Protein AF-A0A3M2BIL7-F1 (afdb_monomer)

Radius of gyration: 35.93 Å; Cα contacts (8 Å, |Δi|>4): 1028; chains: 1; bounding box: 65×106×93 Å

Sequence (666 aa):
MKQNSEQPNLATMPNRYRPLKASYRYPFSSLAHRLCTGIVMLALLSVSTSVISATKNPQLEKAKKLVRTRHYDEAAQLYRKLAEGGNAEAQYRLANMLRSGIGIQKDIQSAVVWFRKSAEQGYKEAEYTLATLYDSGTGVAQDQNQARIWYERAAKHGHRKAISALKRLAEKDDHLQKQPKNILAEQFRHAARQGNLKKLQKLLKTDPRIIDMTDENGRTALIEATIENHPDIVRWLLSRHADIDHANRFGDTALHIAATNGFVKIVDLLARNHANLNVQDKNGNTALILATLADHPNIVRLLLSRHADFNLMNHGKETPIQIATDKKRKEIVRLLQQFGATLPRKKATKTLNLKNLPVEDPLYTGWPPLAIAAWRGQHDFVDKLIVNQPEQINQQDKEGFTPLMRAVMKNRLKSVKALLTAGAEVNLVNRQGRSALHYAVELPSTAITRLLLKKGAKSSFSDRNGNTPIHLTVQENRPKQLSLLLKAGAAGVIDKANKSGKTPLVLAVEKNLPGMVEMLLDAGADPEQTTRNRRSLVQLAAEHGGTEILALLKKHGVSLTAPVVTGNTPLMLATANGHVETMAYLIQNGVDVNERNAQDNSALIIAAMTNQTEAALLLLRHNAKPGLRNNKRERAIDFAKQHHNQTLIRLLKIQKKKGDFLDFFK

Structure (mmCIF, N/CA/C/O backbone):
data_AF-A0A3M2BIL7-F1
#
_entry.id   AF-A0A3M2BIL7-F1
#
loop_
_atom_site.group_PDB
_atom_site.id
_atom_site.type_symbol
_atom_site.label_atom_id
_atom_site.label_alt_id
_atom_site.label_comp_id
_atom_site.label_asym_id
_atom_site.label_entity_id
_atom_site.label_seq_id
_atom_site.pdbx_PDB_ins_code
_atom_site.Cartn_x
_atom_site.Cartn_y
_atom_site.Cartn_z
_atom_site.occupancy
_atom_site.B_iso_or_equiv
_atom_site.auth_seq_id
_atom_site.auth_comp_id
_atom_site.auth_asym_id
_atom_site.auth_atom_id
_atom_site.pdbx_PDB_model_num
ATOM 1 N N . MET A 1 1 ? 9.175 57.037 -55.520 1.00 35.34 1 MET A N 1
ATOM 2 C CA . MET A 1 1 ? 9.288 58.104 -54.499 1.00 35.34 1 MET A CA 1
ATOM 3 C C . MET A 1 1 ? 9.783 57.430 -53.215 1.00 35.34 1 MET A C 1
ATOM 5 O O . MET A 1 1 ? 8.996 56.724 -52.613 1.00 35.34 1 MET A O 1
ATOM 9 N N . LYS A 1 2 ? 11.100 57.157 -53.118 1.00 33.12 2 LYS A N 1
ATOM 10 C CA . LYS A 1 2 ? 12.138 57.820 -52.273 1.00 33.12 2 LYS A CA 1
ATOM 11 C C . LYS A 1 2 ? 11.771 57.808 -50.769 1.00 33.12 2 LYS A C 1
ATOM 13 O O . LYS A 1 2 ? 10.708 58.306 -50.450 1.00 33.12 2 LYS A O 1
ATOM 18 N N . GLN A 1 3 ? 12.571 57.321 -49.813 1.00 29.94 3 GLN A N 1
ATOM 19 C CA . GLN A 1 3 ? 13.990 56.934 -49.794 1.00 29.94 3 GLN A CA 1
ATOM 20 C C . GLN A 1 3 ? 14.306 56.118 -48.513 1.00 29.94 3 GLN A C 1
ATOM 22 O O . GLN A 1 3 ? 13.660 56.307 -47.488 1.00 29.94 3 GLN A O 1
ATOM 27 N N . ASN A 1 4 ? 15.316 55.249 -48.616 1.00 34.34 4 ASN A N 1
ATOM 28 C CA . ASN A 1 4 ? 16.046 54.552 -47.546 1.00 34.34 4 ASN A CA 1
ATOM 29 C C . ASN A 1 4 ? 16.955 55.490 -46.731 1.00 34.34 4 ASN A C 1
ATOM 31 O O . ASN A 1 4 ? 17.504 56.410 -47.331 1.00 34.34 4 ASN A O 1
ATOM 35 N N . SER A 1 5 ? 17.221 55.105 -45.471 1.00 31.84 5 SER A N 1
ATOM 36 C CA . SER A 1 5 ? 18.501 55.092 -44.706 1.00 31.84 5 SER A CA 1
ATOM 37 C C . SER A 1 5 ? 18.148 55.225 -43.205 1.00 31.84 5 SER A C 1
ATOM 39 O O . SER A 1 5 ? 17.175 55.885 -42.877 1.00 31.84 5 SER A O 1
ATOM 41 N N . GLU A 1 6 ? 18.754 54.593 -42.199 1.00 26.92 6 GLU A N 1
ATOM 42 C CA . GLU A 1 6 ? 20.099 54.060 -41.992 1.00 26.92 6 GLU A CA 1
ATOM 43 C C . GLU A 1 6 ? 20.091 53.253 -40.663 1.00 26.92 6 GLU A C 1
ATOM 45 O O . GLU A 1 6 ? 19.400 53.609 -39.710 1.00 26.92 6 GLU A O 1
ATOM 50 N N . GLN A 1 7 ? 20.870 52.172 -40.581 1.00 29.75 7 GLN A N 1
ATOM 51 C CA . GLN A 1 7 ? 21.514 51.712 -39.331 1.00 29.75 7 GLN A CA 1
ATOM 52 C C . GLN A 1 7 ? 22.762 52.603 -39.086 1.00 29.75 7 GLN A C 1
ATOM 54 O O . GLN A 1 7 ? 23.235 53.125 -40.098 1.00 29.75 7 GLN A O 1
ATOM 59 N N . PRO A 1 8 ? 23.383 52.741 -37.874 1.00 40.47 8 PRO A N 1
ATOM 60 C CA . PRO A 1 8 ? 23.857 51.604 -37.056 1.00 40.47 8 PRO A CA 1
ATOM 61 C C . PRO A 1 8 ? 24.114 51.794 -35.519 1.00 40.47 8 PRO A C 1
ATOM 63 O O . PRO A 1 8 ? 24.179 52.885 -34.977 1.00 40.47 8 PRO A O 1
ATOM 66 N N . ASN A 1 9 ? 24.279 50.641 -34.850 1.00 27.80 9 ASN A N 1
ATOM 67 C CA . ASN A 1 9 ? 25.151 50.230 -33.721 1.00 27.80 9 ASN A CA 1
ATOM 68 C C . ASN A 1 9 ? 25.635 51.126 -32.538 1.00 27.80 9 ASN A C 1
ATOM 70 O O . ASN A 1 9 ? 26.245 52.167 -32.722 1.00 27.80 9 ASN A O 1
ATOM 74 N N . LEU A 1 10 ? 25.605 50.459 -31.359 1.00 26.27 10 LEU A N 1
ATOM 75 C CA . LEU A 1 10 ? 26.596 50.371 -30.250 1.00 26.27 10 LEU A CA 1
ATOM 76 C C . LEU A 1 10 ? 26.976 51.624 -29.427 1.00 26.27 10 LEU A C 1
ATOM 78 O O . LEU A 1 10 ? 27.604 52.534 -29.943 1.00 26.27 10 LEU A O 1
ATOM 82 N N . ALA A 1 11 ? 26.808 51.552 -28.091 1.00 25.73 11 ALA A N 1
ATOM 83 C CA . ALA A 1 11 ? 27.917 51.341 -27.131 1.00 25.73 11 ALA A CA 1
ATOM 84 C C . ALA A 1 11 ? 27.574 51.678 -25.649 1.00 25.73 11 ALA A C 1
ATOM 86 O O . ALA A 1 11 ? 27.037 52.731 -25.334 1.00 25.73 11 ALA A O 1
ATOM 87 N N . THR A 1 12 ? 28.004 50.769 -24.758 1.00 26.44 12 THR A N 1
ATOM 88 C CA . THR A 1 12 ? 28.633 50.970 -23.422 1.00 26.44 12 THR A CA 1
ATOM 89 C C . THR A 1 12 ? 27.906 51.618 -22.213 1.00 26.44 12 THR A C 1
ATOM 91 O O . THR A 1 12 ? 27.405 52.730 -22.257 1.00 26.44 12 THR A O 1
ATOM 94 N N . MET A 1 13 ? 27.987 50.880 -21.085 1.00 27.88 13 MET A N 1
ATOM 95 C CA . MET A 1 13 ? 27.773 51.185 -19.640 1.00 27.88 13 MET A CA 1
ATOM 96 C C . MET A 1 13 ? 28.441 52.501 -19.128 1.00 27.88 13 MET A C 1
ATOM 98 O O . MET A 1 13 ? 29.248 53.011 -19.900 1.00 27.88 13 MET A O 1
ATOM 102 N N . PRO A 1 14 ? 28.285 53.018 -17.858 1.00 40.47 14 PRO A N 1
ATOM 103 C CA . PRO A 1 14 ? 27.940 52.330 -16.582 1.00 40.47 14 PRO A CA 1
ATOM 104 C C . PRO A 1 14 ? 27.144 53.078 -15.453 1.00 40.47 14 PRO A C 1
ATOM 106 O O . PRO A 1 14 ? 27.149 54.290 -15.321 1.00 40.47 14 PRO A O 1
ATOM 109 N N . ASN A 1 15 ? 26.532 52.271 -14.565 1.00 28.11 15 ASN A N 1
ATOM 110 C CA . ASN A 1 15 ? 26.556 52.268 -13.076 1.00 28.11 15 ASN A CA 1
ATOM 111 C C . ASN A 1 15 ? 26.501 53.589 -12.243 1.00 28.11 15 ASN A C 1
ATOM 113 O O . ASN A 1 15 ? 27.484 54.319 -12.234 1.00 28.11 15 ASN A O 1
ATOM 117 N N . ARG A 1 16 ? 25.474 53.757 -11.369 1.00 26.73 16 ARG A N 1
ATOM 118 C CA . ARG A 1 16 ? 25.551 53.897 -9.873 1.00 26.73 16 ARG A CA 1
ATOM 119 C C . ARG A 1 16 ? 24.424 54.733 -9.197 1.00 26.73 16 ARG A C 1
ATOM 121 O O . ARG A 1 16 ? 24.184 55.871 -9.555 1.00 26.73 16 ARG A O 1
ATOM 128 N N . TYR A 1 17 ? 23.904 54.162 -8.094 1.00 22.34 17 TYR A N 1
ATOM 129 C CA . TYR A 1 17 ? 23.420 54.766 -6.823 1.00 22.34 17 TYR A CA 1
ATOM 130 C C . TYR A 1 17 ? 22.046 55.499 -6.683 1.00 22.34 17 TYR A C 1
ATOM 132 O O . TYR A 1 17 ? 21.708 56.439 -7.383 1.00 22.34 17 TYR A O 1
ATOM 140 N N . ARG A 1 18 ? 21.307 55.032 -5.650 1.00 27.56 18 ARG A N 1
ATOM 141 C CA . ARG A 1 18 ? 20.158 55.572 -4.847 1.00 27.56 18 ARG A CA 1
ATOM 142 C C . ARG A 1 18 ? 20.437 56.976 -4.220 1.00 27.56 18 ARG A C 1
ATOM 144 O O . ARG A 1 18 ? 21.607 57.338 -4.309 1.00 27.56 18 ARG A O 1
ATOM 151 N N . PRO A 1 19 ? 19.550 57.672 -3.420 1.00 39.12 19 PRO A N 1
ATOM 152 C CA . PRO A 1 19 ? 18.262 57.271 -2.758 1.00 39.12 19 PRO A CA 1
ATOM 153 C C . PRO A 1 19 ? 17.119 58.351 -2.509 1.00 39.12 19 PRO A C 1
ATOM 155 O O . PRO A 1 19 ? 17.341 59.544 -2.618 1.00 39.12 19 PRO A O 1
ATOM 158 N N . LEU A 1 20 ? 15.958 57.879 -1.977 1.00 25.17 20 LEU A N 1
ATOM 159 C CA . LEU A 1 20 ? 15.052 58.389 -0.879 1.00 25.17 20 LEU A CA 1
ATOM 160 C C . LEU A 1 20 ? 14.031 59.581 -0.978 1.00 25.17 20 LEU A C 1
ATOM 162 O O . LEU A 1 20 ? 14.418 60.723 -1.165 1.00 25.17 20 LEU A O 1
ATOM 166 N N . LYS A 1 21 ? 12.797 59.264 -0.479 1.00 26.14 21 LYS A N 1
ATOM 167 C CA . LYS A 1 21 ? 11.782 60.033 0.339 1.00 26.14 21 LYS A CA 1
ATOM 168 C C . LYS A 1 21 ? 10.903 61.092 -0.380 1.00 26.14 21 LYS A C 1
ATOM 170 O O . LYS A 1 21 ? 11.392 61.728 -1.289 1.00 26.14 21 LYS A O 1
ATOM 175 N N . ALA A 1 22 ? 9.616 61.365 -0.073 1.00 26.27 22 ALA A N 1
ATOM 176 C CA . ALA A 1 22 ? 8.701 61.245 1.096 1.00 26.27 22 ALA A CA 1
ATOM 177 C C . ALA A 1 22 ? 7.212 61.426 0.600 1.00 26.27 22 ALA A C 1
ATOM 179 O O . ALA A 1 22 ? 7.036 62.025 -0.451 1.00 26.27 22 ALA A O 1
ATOM 180 N N . SER A 1 23 ? 6.130 60.777 1.092 1.00 26.69 23 SER A N 1
ATOM 181 C CA . SER A 1 23 ? 5.283 60.908 2.324 1.00 26.69 23 SER A CA 1
ATOM 182 C C . SER A 1 23 ? 3.901 61.575 2.096 1.00 26.69 23 SER A C 1
ATOM 184 O O . SER A 1 23 ? 3.903 62.617 1.469 1.00 26.69 23 SER A O 1
ATOM 186 N N . TYR A 1 24 ? 2.801 61.032 2.672 1.00 24.27 24 TYR A N 1
ATOM 187 C CA . TYR A 1 24 ? 1.578 61.661 3.289 1.00 24.27 24 TYR A CA 1
ATOM 188 C C . TYR A 1 24 ? 0.583 60.505 3.666 1.00 24.27 24 TYR A C 1
ATOM 190 O O . TYR A 1 24 ? 0.252 59.730 2.778 1.00 24.27 24 TYR A O 1
ATOM 198 N N . ARG A 1 25 ? 0.339 60.060 4.930 1.00 26.81 25 ARG A N 1
ATOM 199 C CA . ARG A 1 25 ? -0.544 60.485 6.081 1.00 26.81 25 ARG A CA 1
ATOM 200 C C . ARG A 1 25 ? -2.036 60.715 5.723 1.00 26.81 25 ARG A C 1
ATOM 202 O O . ARG A 1 25 ? -2.266 61.429 4.764 1.00 26.81 25 ARG A O 1
ATOM 209 N N . TYR A 1 26 ? -3.088 60.167 6.378 1.00 26.92 26 TYR A N 1
ATOM 210 C CA . TYR A 1 26 ? -3.540 60.035 7.809 1.00 26.92 26 TYR A CA 1
ATOM 211 C C . TYR A 1 26 ? -4.698 58.968 7.946 1.00 26.92 26 TYR A C 1
ATOM 213 O O . TYR A 1 26 ? -5.075 58.455 6.895 1.00 26.92 26 TYR A O 1
ATOM 221 N N . PRO A 1 27 ? -5.419 58.710 9.089 1.00 39.44 27 PRO A N 1
ATOM 222 C CA . PRO A 1 27 ? -5.141 58.704 10.553 1.00 39.44 27 PRO A CA 1
ATOM 223 C C . PRO A 1 27 ? -5.668 57.453 11.366 1.00 39.44 27 PRO A C 1
ATOM 225 O O . PRO A 1 27 ? -6.296 56.545 10.840 1.00 39.44 27 PRO A O 1
ATOM 228 N N . PHE A 1 28 ? -5.361 57.475 12.679 1.00 29.12 28 PHE A N 1
ATOM 229 C CA . PHE A 1 28 ? -5.573 56.608 13.879 1.00 29.12 28 PHE A CA 1
ATOM 230 C C . PHE A 1 28 ? -6.976 55.996 14.149 1.00 29.12 28 PHE A C 1
ATOM 232 O O . PHE A 1 28 ? -7.959 56.541 13.678 1.00 29.12 28 PHE A O 1
ATOM 239 N N . SER A 1 29 ? -7.174 54.893 14.905 1.00 30.08 29 SER A N 1
ATOM 240 C CA . SER A 1 29 ? -6.869 54.636 16.344 1.00 30.08 29 SER A CA 1
ATOM 241 C C . SER A 1 29 ? -6.843 53.117 16.670 1.00 30.08 29 SER A C 1
ATOM 243 O O . SER A 1 29 ? -7.694 52.386 16.183 1.00 30.08 29 SER A O 1
ATOM 245 N N . SER A 1 30 ? -5.836 52.513 17.315 1.00 40.16 30 SER A N 1
ATOM 246 C CA . SER A 1 30 ? -5.363 52.555 18.719 1.00 40.16 30 SER A CA 1
ATOM 247 C C . SER A 1 30 ? -5.765 51.287 19.522 1.00 40.16 30 SER A C 1
ATOM 249 O O . SER A 1 30 ? -6.836 50.716 19.371 1.00 40.16 30 SER A O 1
ATOM 251 N N . LEU A 1 31 ? -4.819 50.807 20.336 1.00 31.95 31 LEU A N 1
ATOM 252 C CA . LEU A 1 31 ? -4.873 49.700 21.308 1.00 31.95 31 LEU A CA 1
ATOM 253 C C . LEU A 1 31 ? -4.855 48.225 20.836 1.00 31.95 31 LEU A C 1
ATOM 255 O O . LEU A 1 31 ? -3.958 47.500 21.270 1.00 31.95 31 LEU A O 1
ATOM 259 N N . ALA A 1 32 ? -5.722 47.750 19.936 1.00 32.97 32 ALA A N 1
ATOM 260 C CA . ALA A 1 32 ? -5.786 46.302 19.621 1.00 32.97 32 ALA A CA 1
ATOM 261 C C . ALA A 1 32 ? -4.538 45.761 18.878 1.00 32.97 32 ALA A C 1
ATOM 263 O O . ALA A 1 32 ? -4.087 44.635 19.097 1.00 32.97 32 ALA A O 1
ATOM 264 N N . HIS A 1 33 ? -3.906 46.595 18.049 1.00 38.03 33 HIS A N 1
ATOM 265 C CA . HIS A 1 33 ? -2.738 46.202 17.252 1.00 38.03 33 HIS A CA 1
ATOM 266 C C . HIS A 1 33 ? -1.423 46.138 18.053 1.00 38.03 33 HIS A C 1
ATOM 268 O O . HIS A 1 33 ? -0.458 45.523 17.600 1.00 38.03 33 HIS A O 1
ATOM 274 N N . ARG A 1 34 ? -1.367 46.732 19.256 1.00 32.94 34 ARG A N 1
ATOM 275 C CA . ARG A 1 34 ? -0.162 46.698 20.110 1.00 32.94 34 ARG A CA 1
ATOM 276 C C . ARG A 1 34 ? -0.123 45.489 21.051 1.00 32.94 34 ARG A C 1
ATOM 278 O O . ARG A 1 34 ? 0.966 45.048 21.395 1.00 32.94 34 ARG A O 1
ATOM 285 N N . LEU A 1 35 ? -1.271 44.890 21.382 1.00 34.03 35 LEU A N 1
ATOM 286 C CA . LEU A 1 35 ? -1.327 43.618 22.119 1.00 34.03 35 LEU A CA 1
ATOM 287 C C . LEU A 1 35 ? -1.127 42.403 21.194 1.00 34.03 35 LEU A C 1
ATOM 289 O O . LEU A 1 35 ? -0.420 41.464 21.561 1.00 34.03 35 LEU A O 1
ATOM 293 N N . CYS A 1 36 ? -1.637 42.445 19.956 1.00 33.69 36 CYS A N 1
ATOM 294 C CA . CYS A 1 36 ? -1.434 41.353 18.996 1.00 33.69 36 CYS A CA 1
ATOM 295 C C . CYS A 1 36 ? -0.005 41.280 18.438 1.00 33.69 36 CYS A C 1
ATOM 297 O O . CYS A 1 36 ? 0.503 40.181 18.232 1.00 33.69 36 CYS A O 1
ATOM 299 N N . THR A 1 37 ? 0.690 42.404 18.238 1.00 36.09 37 THR A N 1
ATOM 300 C CA . THR A 1 37 ? 2.074 42.371 17.723 1.00 36.09 37 THR A CA 1
ATOM 301 C C . THR A 1 37 ? 3.096 41.938 18.779 1.00 36.09 37 THR A C 1
ATOM 303 O O . THR A 1 37 ? 4.085 41.305 18.421 1.00 36.09 37 THR A O 1
ATOM 306 N N . GLY A 1 38 ? 2.825 42.155 20.073 1.00 34.22 38 GLY A N 1
ATOM 307 C CA . GLY A 1 38 ? 3.659 41.647 21.172 1.00 34.22 38 GLY A CA 1
ATOM 308 C C . GLY A 1 38 ? 3.574 40.127 21.362 1.00 34.22 38 GLY A C 1
ATOM 309 O O . GLY A 1 38 ? 4.598 39.468 21.533 1.00 34.22 38 GLY A O 1
ATOM 310 N N . ILE A 1 39 ? 2.374 39.542 21.258 1.00 39.31 39 ILE A N 1
ATOM 311 C CA . ILE A 1 39 ? 2.176 38.088 21.417 1.00 39.31 39 ILE A CA 1
ATOM 312 C C . ILE A 1 39 ? 2.587 37.326 20.144 1.00 39.31 39 ILE A C 1
ATOM 314 O O . ILE A 1 39 ? 3.176 36.249 20.232 1.00 39.31 39 ILE A O 1
ATOM 318 N N . VAL A 1 40 ? 2.375 37.901 18.954 1.00 36.38 40 VAL A N 1
ATOM 319 C CA . VAL A 1 40 ? 2.775 37.276 17.680 1.00 36.38 40 VAL A CA 1
ATOM 320 C C . VAL A 1 40 ? 4.291 37.367 17.440 1.00 36.38 40 VAL A C 1
ATOM 322 O O . VAL A 1 40 ? 4.857 36.430 16.883 1.00 36.38 40 VAL A O 1
ATOM 325 N N . MET A 1 41 ? 4.994 38.392 17.940 1.00 31.72 41 MET A N 1
ATOM 326 C CA . MET A 1 41 ? 6.471 38.419 17.912 1.00 31.72 41 MET A CA 1
ATOM 327 C C . MET A 1 41 ? 7.114 37.438 18.904 1.00 31.72 41 MET A C 1
ATOM 329 O O . MET A 1 41 ? 8.194 36.923 18.621 1.00 31.72 41 MET A O 1
ATOM 333 N N . LEU A 1 42 ? 6.446 37.103 20.015 1.00 33.97 42 LEU A N 1
ATOM 334 C CA . LEU A 1 42 ? 6.886 36.029 20.919 1.00 33.97 42 LEU A CA 1
ATOM 335 C C . LEU A 1 42 ? 6.548 34.624 20.381 1.00 33.97 42 LEU A C 1
ATOM 337 O O . LEU A 1 42 ? 7.303 33.684 20.622 1.00 33.97 42 LEU A O 1
ATOM 341 N N . ALA A 1 43 ? 5.480 34.475 19.588 1.00 34.62 43 ALA A N 1
ATOM 342 C CA . ALA A 1 43 ? 5.130 33.212 18.925 1.00 34.62 43 ALA A CA 1
ATOM 343 C C . ALA A 1 43 ? 5.924 32.951 17.624 1.00 34.62 43 ALA A C 1
ATOM 345 O O . ALA A 1 43 ? 6.185 31.802 17.271 1.00 34.62 43 ALA A O 1
ATOM 346 N N . LEU A 1 44 ? 6.379 33.993 16.921 1.00 32.12 44 LEU A N 1
ATOM 347 C CA . LEU A 1 44 ? 7.229 33.850 15.727 1.00 32.12 44 LEU A CA 1
ATOM 348 C C . LEU A 1 44 ? 8.715 33.617 16.052 1.00 32.12 44 LEU A C 1
ATOM 350 O O . LEU A 1 44 ? 9.474 33.204 15.171 1.00 32.12 44 LEU A O 1
ATOM 354 N N . LEU A 1 45 ? 9.106 33.763 17.322 1.00 31.19 45 LEU A N 1
ATOM 355 C CA . LEU A 1 45 ? 10.384 33.284 17.857 1.00 31.19 45 LEU A CA 1
ATOM 356 C C . LEU A 1 45 ? 10.342 31.814 18.328 1.00 31.19 45 LEU A C 1
ATOM 358 O O . LEU A 1 45 ? 11.394 31.265 18.647 1.00 31.19 45 LEU A O 1
ATOM 362 N N . SER A 1 46 ? 9.178 31.143 18.326 1.00 41.16 46 SER A N 1
ATOM 363 C CA . SER A 1 46 ? 9.051 29.736 18.759 1.00 41.16 46 SER A CA 1
ATOM 364 C C . SER A 1 46 ? 8.720 28.725 17.650 1.00 41.16 46 SER A C 1
ATOM 366 O O . SER A 1 46 ? 8.707 27.526 17.924 1.00 41.16 46 SER A O 1
ATOM 368 N N . VAL A 1 47 ? 8.525 29.151 16.391 1.00 36.97 47 VAL A N 1
ATOM 369 C CA . VAL A 1 47 ? 8.191 28.236 15.266 1.00 36.97 47 VAL A CA 1
ATOM 370 C C . VAL A 1 47 ? 9.102 28.399 14.031 1.00 36.97 47 VAL A C 1
ATOM 372 O O . VAL A 1 47 ? 8.874 27.804 12.983 1.00 36.97 47 VAL A O 1
ATOM 375 N N . SER A 1 48 ? 10.214 29.129 14.138 1.00 35.88 48 SER A N 1
ATOM 376 C CA . SER A 1 48 ? 11.182 29.322 13.042 1.00 35.88 48 SER A CA 1
ATOM 377 C C . SER A 1 48 ? 12.554 28.676 13.308 1.00 35.88 48 SER A C 1
ATOM 379 O O . SER A 1 48 ? 13.597 29.278 13.076 1.00 35.88 48 SER A O 1
ATOM 381 N N . THR A 1 49 ? 12.588 27.412 13.752 1.00 32.19 49 THR A N 1
ATOM 382 C CA . THR A 1 49 ? 13.844 26.635 13.901 1.00 32.19 49 THR A CA 1
ATOM 383 C C . THR A 1 49 ? 13.765 25.216 13.334 1.00 32.19 49 THR A C 1
ATOM 385 O O . THR A 1 49 ? 14.276 24.263 13.920 1.00 32.19 49 THR A O 1
ATOM 388 N N . SER A 1 50 ? 13.144 25.024 12.167 1.00 38.84 50 SER A N 1
ATOM 389 C CA . SER A 1 50 ? 13.156 23.695 11.525 1.00 38.84 50 SER A CA 1
ATOM 390 C C . SER A 1 50 ? 13.411 23.671 10.023 1.00 38.84 50 SER A C 1
ATOM 392 O O . SER A 1 50 ? 13.210 22.624 9.424 1.00 38.84 50 SER A O 1
ATOM 394 N N . VAL A 1 51 ? 13.920 24.753 9.421 1.00 35.25 51 VAL A N 1
ATOM 395 C CA . VAL A 1 51 ? 14.647 24.683 8.137 1.00 35.25 51 VAL A CA 1
ATOM 396 C C . VAL A 1 51 ? 15.691 25.809 8.072 1.00 35.25 51 VAL A C 1
ATOM 398 O O . VAL A 1 51 ? 15.527 26.789 7.357 1.00 35.25 51 VAL A O 1
ATOM 401 N N . ILE A 1 52 ? 16.774 25.683 8.843 1.00 33.94 52 ILE A N 1
ATOM 402 C CA . ILE A 1 52 ? 18.046 26.365 8.560 1.00 33.94 52 ILE A CA 1
ATOM 403 C C . ILE A 1 52 ? 19.146 25.320 8.734 1.00 33.94 52 ILE A C 1
ATOM 405 O O . ILE A 1 52 ? 19.227 24.633 9.751 1.00 33.94 52 ILE A O 1
ATOM 409 N N . SER A 1 53 ? 19.978 25.176 7.712 1.00 31.86 53 SER A N 1
ATOM 410 C CA . SER A 1 53 ? 21.238 24.445 7.753 1.00 31.86 53 SER A CA 1
ATOM 411 C C . SER A 1 53 ? 22.077 24.823 8.981 1.00 31.86 53 SER A C 1
ATOM 413 O O . SER A 1 53 ? 22.352 25.999 9.192 1.00 31.86 53 SER A O 1
ATOM 415 N N . ALA A 1 54 ? 22.545 23.826 9.737 1.00 36.81 54 ALA A N 1
ATOM 416 C CA . ALA A 1 54 ? 23.730 23.910 10.594 1.00 36.81 54 ALA A CA 1
ATOM 417 C C . ALA A 1 54 ? 23.886 25.189 11.448 1.00 36.81 54 ALA A C 1
ATOM 419 O O . ALA A 1 54 ? 24.951 25.805 11.463 1.00 36.81 54 ALA A O 1
ATOM 420 N N . THR A 1 55 ? 22.881 25.557 12.242 1.00 37.50 55 THR A N 1
ATOM 421 C CA . THR A 1 55 ? 23.144 26.384 13.424 1.00 37.50 55 THR A CA 1
ATOM 422 C C . THR A 1 55 ? 23.575 25.452 14.553 1.00 37.50 55 THR A C 1
ATOM 424 O O . THR A 1 55 ? 22.785 24.702 15.124 1.00 37.50 55 THR A O 1
ATOM 427 N N . LYS A 1 56 ? 24.881 25.432 14.845 1.00 54.59 56 LYS A N 1
ATOM 428 C CA . LYS A 1 56 ? 25.428 24.811 16.059 1.00 54.59 56 LYS A CA 1
ATOM 429 C C . LYS A 1 56 ? 24.586 25.277 17.247 1.00 54.59 56 LYS A C 1
ATOM 431 O O . LYS A 1 56 ? 24.604 26.465 17.549 1.00 54.59 56 LYS A O 1
ATOM 436 N N . ASN A 1 57 ? 23.855 24.376 17.909 1.00 74.56 57 ASN A N 1
ATOM 437 C CA . ASN A 1 57 ? 23.168 24.716 19.154 1.00 74.56 57 ASN A CA 1
ATOM 438 C C . ASN A 1 57 ? 24.252 25.164 20.158 1.00 74.56 57 ASN A C 1
ATOM 440 O O . ASN A 1 57 ? 25.069 24.327 20.555 1.00 74.56 57 ASN A O 1
ATOM 444 N N . PRO A 1 58 ? 24.308 26.451 20.557 1.00 82.44 58 PRO A N 1
ATOM 445 C CA . PRO A 1 58 ? 25.421 26.974 21.350 1.00 82.44 58 PRO A CA 1
ATOM 446 C C . PRO A 1 58 ? 25.560 26.260 22.697 1.00 82.44 58 PRO A C 1
ATOM 448 O O . PRO A 1 58 ? 26.670 26.067 23.187 1.00 82.44 58 PRO A O 1
ATOM 451 N N . GLN A 1 59 ? 24.441 25.800 23.263 1.00 85.81 59 GLN A N 1
ATOM 452 C CA . GLN A 1 59 ? 24.421 25.027 24.504 1.00 85.81 59 GLN A CA 1
ATOM 453 C C . GLN A 1 59 ? 24.954 23.605 24.297 1.00 85.81 59 GLN A C 1
ATOM 455 O O . GLN A 1 59 ? 25.661 23.081 25.153 1.00 85.81 59 GLN A O 1
ATOM 460 N N . LEU A 1 60 ? 24.682 22.987 23.143 1.00 88.25 60 LEU A N 1
ATOM 461 C CA . LEU A 1 60 ? 25.225 21.669 22.809 1.00 88.25 60 LEU A CA 1
ATOM 462 C C . LEU A 1 60 ? 26.738 21.731 22.565 1.00 88.25 60 LEU A C 1
ATOM 464 O O . LEU A 1 60 ? 27.473 20.857 23.020 1.00 88.25 60 LEU A O 1
ATOM 468 N N . GLU A 1 61 ? 27.224 22.775 21.892 1.00 90.19 61 GLU A N 1
ATOM 469 C CA . GLU A 1 61 ? 28.664 22.990 21.714 1.00 90.19 61 GLU A CA 1
ATOM 470 C C . GLU A 1 61 ? 29.357 23.370 23.026 1.00 90.19 61 GLU A C 1
ATOM 472 O O . GLU A 1 61 ? 30.469 22.902 23.277 1.00 90.19 61 GLU A O 1
ATOM 477 N N . LYS A 1 62 ? 28.690 24.125 23.910 1.00 90.69 62 LYS A N 1
ATOM 478 C CA . LYS A 1 62 ? 29.158 24.346 25.285 1.00 90.69 62 LYS A CA 1
ATOM 479 C C . LYS A 1 62 ? 29.281 23.020 26.039 1.00 90.69 62 LYS A C 1
ATOM 481 O O . LYS A 1 62 ? 30.335 22.765 26.613 1.00 90.69 62 LYS A O 1
ATOM 486 N N . ALA A 1 63 ? 28.278 22.142 25.970 1.00 89.62 63 ALA A N 1
ATOM 487 C CA . ALA A 1 63 ? 28.335 20.814 26.589 1.00 89.62 63 ALA A CA 1
ATOM 488 C C . ALA A 1 63 ? 29.480 19.958 26.017 1.00 89.62 63 ALA A C 1
ATOM 490 O O . ALA A 1 63 ? 30.231 19.334 26.765 1.00 89.62 63 ALA A O 1
ATOM 491 N N . LYS A 1 64 ? 29.689 19.975 24.693 1.00 91.88 64 LYS A N 1
ATOM 492 C CA . LYS A 1 64 ? 30.831 19.298 24.048 1.00 91.88 64 LYS A CA 1
ATOM 493 C C . LYS A 1 64 ? 32.170 19.880 24.497 1.00 91.88 64 LYS A C 1
ATOM 495 O O . LYS A 1 64 ? 33.115 19.120 24.706 1.00 91.88 64 LYS A O 1
ATOM 500 N N . LYS A 1 65 ? 32.264 21.204 24.650 1.00 92.00 65 LYS A N 1
ATOM 501 C CA . LYS A 1 65 ? 33.462 21.876 25.166 1.00 92.00 65 LYS A CA 1
ATOM 502 C C . LYS A 1 65 ? 33.740 21.460 26.609 1.00 92.00 65 LYS A C 1
ATOM 504 O O . LYS A 1 65 ? 34.873 21.089 26.876 1.00 92.00 65 LYS A O 1
ATOM 509 N N . LEU A 1 66 ? 32.726 21.428 27.476 1.00 91.69 66 LEU A N 1
ATOM 510 C CA . LEU A 1 66 ? 32.851 20.972 28.866 1.00 91.69 66 LEU A CA 1
ATOM 511 C C . LEU A 1 66 ? 33.374 19.531 28.951 1.00 91.69 66 LEU A C 1
ATOM 513 O O . LEU A 1 66 ? 34.286 19.258 29.725 1.00 91.69 66 LEU A O 1
ATOM 517 N N . VAL A 1 67 ? 32.896 18.627 28.084 1.00 90.56 67 VAL A N 1
ATOM 518 C CA . VAL A 1 67 ? 33.459 17.265 27.974 1.00 90.56 67 VAL A CA 1
ATOM 519 C C . VAL A 1 67 ? 34.936 17.297 27.563 1.00 90.56 67 VAL A C 1
ATOM 521 O O . VAL A 1 67 ? 35.745 16.588 28.154 1.00 90.56 67 VAL A O 1
ATOM 524 N N . ARG A 1 68 ? 35.319 18.128 26.580 1.00 90.12 68 ARG A N 1
ATOM 525 C CA . ARG A 1 68 ? 36.726 18.267 26.144 1.00 90.12 68 ARG A CA 1
ATOM 526 C C . ARG A 1 68 ? 37.621 18.850 27.239 1.00 90.12 68 ARG A C 1
ATOM 528 O O . ARG A 1 68 ? 38.771 18.442 27.349 1.00 90.12 68 ARG A O 1
ATOM 535 N N . THR A 1 69 ? 37.097 19.766 28.052 1.00 92.25 69 THR A N 1
ATOM 536 C CA . THR A 1 69 ? 37.798 20.361 29.198 1.00 92.25 69 THR A CA 1
ATOM 537 C C . THR A 1 69 ? 37.619 19.556 30.487 1.00 92.25 69 THR A C 1
ATOM 539 O O . THR A 1 69 ? 37.977 20.050 31.549 1.00 92.25 69 THR A O 1
ATOM 542 N N . ARG A 1 70 ? 37.085 18.326 30.419 1.00 90.00 70 ARG A N 1
ATOM 543 C CA . ARG A 1 70 ? 36.902 17.393 31.550 1.00 90.00 70 ARG A CA 1
ATOM 544 C C . ARG A 1 70 ? 35.977 17.878 32.681 1.00 90.00 70 ARG A C 1
ATOM 546 O O . ARG A 1 70 ? 36.018 17.334 33.776 1.00 90.00 70 ARG A O 1
ATOM 553 N N . HIS A 1 71 ? 35.106 18.848 32.414 1.00 91.94 71 HIS A N 1
ATOM 554 C CA . HIS A 1 71 ? 34.066 19.305 33.346 1.00 91.94 71 HIS A CA 1
ATOM 555 C C . HIS A 1 71 ? 32.806 18.443 33.165 1.00 91.94 71 HIS A C 1
ATOM 557 O O . HIS A 1 71 ? 31.814 18.862 32.562 1.00 91.94 71 HIS A O 1
ATOM 563 N N . TYR A 1 72 ? 32.883 17.179 33.588 1.00 90.12 72 TYR A N 1
ATOM 564 C CA . TYR A 1 72 ? 31.880 16.173 33.232 1.00 90.12 72 TYR A CA 1
ATOM 565 C C . TYR A 1 72 ? 30.541 16.348 33.954 1.00 90.12 72 TYR A C 1
ATOM 567 O O . TYR A 1 72 ? 29.511 16.141 33.318 1.00 90.12 72 TYR A O 1
ATOM 575 N N . ASP A 1 73 ? 30.524 16.769 35.218 1.00 89.81 73 ASP A N 1
ATOM 576 C CA . ASP A 1 73 ? 29.272 16.963 35.967 1.00 89.81 73 ASP A CA 1
ATOM 577 C C . ASP A 1 73 ? 28.426 18.089 35.353 1.00 89.81 73 ASP A C 1
ATOM 579 O O . ASP A 1 73 ? 27.236 17.923 35.070 1.00 89.81 73 ASP A O 1
ATOM 583 N N . GLU A 1 74 ? 29.068 19.214 35.026 1.00 90.06 74 GLU A N 1
ATOM 584 C CA . GLU A 1 74 ? 28.432 20.331 34.321 1.00 90.06 74 GLU A CA 1
ATOM 585 C C . GLU A 1 74 ? 27.967 19.929 32.914 1.00 90.06 74 GLU A C 1
ATOM 587 O O . GLU A 1 74 ? 26.872 20.300 32.474 1.00 90.06 74 GLU A O 1
ATOM 592 N N . ALA A 1 75 ? 28.771 19.133 32.200 1.00 90.56 75 ALA A N 1
ATOM 593 C CA . ALA A 1 75 ? 28.385 18.608 30.896 1.00 90.56 75 ALA A CA 1
ATOM 594 C C . ALA A 1 75 ? 27.162 17.683 30.994 1.00 90.56 75 ALA A C 1
ATOM 596 O O . ALA A 1 75 ? 26.264 17.785 30.156 1.00 90.56 75 ALA A O 1
ATOM 597 N N . ALA A 1 76 ? 27.097 16.816 32.009 1.00 90.62 76 ALA A N 1
ATOM 598 C CA . ALA A 1 76 ? 25.985 15.893 32.229 1.00 90.62 76 ALA A CA 1
ATOM 599 C C . ALA A 1 76 ? 24.681 16.645 32.506 1.00 90.62 76 ALA A C 1
ATOM 601 O O . ALA A 1 76 ? 23.651 16.334 31.902 1.00 90.62 76 ALA A O 1
ATOM 602 N N . GLN A 1 77 ? 24.726 17.668 33.366 1.00 91.69 77 GLN A N 1
ATOM 603 C CA . GLN A 1 77 ? 23.572 18.524 33.651 1.00 91.69 77 GLN A CA 1
ATOM 604 C C . GLN A 1 77 ? 23.076 19.239 32.389 1.00 91.69 77 GLN A C 1
ATOM 606 O O . GLN A 1 77 ? 21.873 19.271 32.111 1.00 91.69 77 GLN A O 1
ATOM 611 N N . LEU A 1 78 ? 24.000 19.764 31.580 1.00 91.31 78 LEU A N 1
ATOM 612 C CA . LEU A 1 78 ? 23.649 20.468 30.352 1.00 91.31 78 LEU A CA 1
ATOM 613 C C . LEU A 1 78 ? 23.096 19.520 29.278 1.00 91.31 78 LEU A C 1
ATOM 615 O O . LEU A 1 78 ? 22.098 19.849 28.632 1.00 91.31 78 LEU A O 1
ATOM 619 N N . TYR A 1 79 ? 23.675 18.325 29.117 1.00 94.75 79 TYR A N 1
ATOM 620 C CA . TYR A 1 79 ? 23.104 17.299 28.243 1.00 94.75 79 TYR A CA 1
ATOM 621 C C . TYR A 1 79 ? 21.741 16.826 28.732 1.00 94.75 79 TYR A C 1
ATOM 623 O O . TYR A 1 79 ? 20.875 16.635 27.888 1.00 94.75 79 TYR A O 1
ATOM 631 N N . ARG A 1 80 ? 21.514 16.684 30.045 1.00 93.19 80 ARG A N 1
ATOM 632 C CA . ARG A 1 80 ? 20.200 16.325 30.602 1.00 93.19 80 ARG A CA 1
ATOM 633 C C . ARG A 1 80 ? 19.135 17.339 30.201 1.00 93.19 80 ARG A C 1
ATOM 635 O O . ARG A 1 80 ? 18.145 16.955 29.584 1.00 93.19 80 ARG A O 1
ATOM 642 N N . LYS A 1 81 ? 19.398 18.628 30.419 1.00 92.81 81 LYS A N 1
ATOM 643 C CA . LYS A 1 81 ? 18.480 19.708 30.027 1.00 92.81 81 LYS A CA 1
ATOM 644 C C . LYS A 1 81 ? 18.181 19.703 28.521 1.00 92.81 81 LYS A C 1
ATOM 646 O O . LYS A 1 81 ? 17.036 19.857 28.105 1.00 92.81 81 LYS A O 1
ATOM 651 N N . LEU A 1 82 ? 19.204 19.508 27.686 1.00 91.69 82 LEU A N 1
ATOM 652 C CA . LEU A 1 82 ? 19.043 19.439 26.227 1.00 91.69 82 LEU A CA 1
ATOM 653 C C . LEU A 1 82 ? 18.329 18.158 25.765 1.00 91.69 82 LEU A C 1
ATOM 655 O O . LEU A 1 82 ? 17.580 18.189 24.788 1.00 91.69 82 LEU A O 1
ATOM 659 N N . ALA A 1 83 ? 18.558 17.040 26.453 1.00 90.94 83 ALA A N 1
ATOM 660 C CA . ALA A 1 83 ? 17.955 15.747 26.165 1.00 90.94 83 ALA A CA 1
ATOM 661 C C . ALA A 1 83 ? 16.458 15.727 26.505 1.00 90.94 83 ALA A C 1
ATOM 663 O O . ALA A 1 83 ? 15.659 15.217 25.714 1.00 90.94 83 ALA A O 1
ATOM 664 N N . GLU A 1 84 ? 16.084 16.326 27.637 1.00 90.81 84 GLU A N 1
ATOM 665 C CA . GLU A 1 84 ? 14.695 16.584 28.040 1.00 90.81 84 GLU A CA 1
ATOM 666 C C . GLU A 1 84 ? 13.999 17.544 27.069 1.00 90.81 84 GLU A C 1
ATOM 668 O O . GLU A 1 84 ? 12.843 17.329 26.718 1.00 90.81 84 GLU A O 1
ATOM 673 N N . GLY A 1 85 ? 14.735 18.524 26.534 1.00 87.56 85 GLY A N 1
ATOM 674 C CA . GLY A 1 85 ? 14.293 19.389 25.435 1.00 87.56 85 GLY A CA 1
ATOM 675 C C . GLY A 1 85 ? 14.210 18.711 24.058 1.00 87.56 85 GLY A C 1
ATOM 676 O O . GLY A 1 85 ? 13.983 19.394 23.062 1.00 87.56 85 GLY A O 1
ATOM 677 N N . GLY A 1 86 ? 14.416 17.392 23.971 1.00 88.06 86 GLY A N 1
ATOM 678 C CA . GLY A 1 86 ? 14.224 16.617 22.744 1.00 88.06 86 GLY A CA 1
ATOM 679 C C . GLY A 1 86 ? 15.406 16.611 21.771 1.00 88.06 86 GLY A C 1
ATOM 680 O O . GLY A 1 86 ? 15.250 16.160 20.643 1.00 88.06 86 GLY A O 1
ATOM 681 N N . ASN A 1 87 ? 16.598 17.086 22.148 1.00 92.25 87 ASN A N 1
ATOM 682 C CA . ASN A 1 87 ? 17.746 17.064 21.237 1.00 92.25 87 ASN A CA 1
ATOM 683 C C . ASN A 1 87 ? 18.347 15.648 21.111 1.00 92.25 87 ASN A C 1
ATOM 685 O O . ASN A 1 87 ? 18.959 15.145 22.054 1.00 92.25 87 ASN A O 1
ATOM 689 N N . ALA A 1 88 ? 18.233 15.027 19.933 1.00 91.50 88 ALA A N 1
ATOM 690 C CA . ALA A 1 88 ? 18.684 13.651 19.697 1.00 91.50 88 ALA A CA 1
ATOM 691 C C . ALA A 1 88 ? 20.182 13.411 19.982 1.00 91.50 88 ALA A C 1
ATOM 693 O O . ALA A 1 88 ? 20.537 12.381 20.560 1.00 91.50 88 ALA A O 1
ATOM 694 N N . GLU A 1 89 ? 21.068 14.354 19.629 1.00 94.44 89 GLU A N 1
ATOM 695 C CA . GLU A 1 89 ? 22.506 14.230 19.913 1.00 94.44 89 GLU A CA 1
ATOM 696 C C . GLU A 1 89 ? 22.783 14.338 21.424 1.00 94.44 89 GLU A C 1
ATOM 698 O O . GLU A 1 89 ? 23.588 13.574 21.958 1.00 94.44 89 GLU A O 1
ATOM 703 N N . ALA A 1 90 ? 22.097 15.236 22.136 1.00 93.06 90 ALA A N 1
ATOM 704 C CA . ALA A 1 90 ? 22.214 15.352 23.589 1.00 93.06 90 ALA A CA 1
ATOM 705 C C . ALA A 1 90 ? 21.712 14.093 24.307 1.00 93.06 90 ALA A C 1
ATOM 707 O O . ALA A 1 90 ? 22.373 13.625 25.229 1.00 93.06 90 ALA A O 1
ATOM 708 N N . GLN A 1 91 ? 20.601 13.504 23.852 1.00 95.94 91 GLN A N 1
ATOM 709 C CA . GLN A 1 91 ? 20.084 12.237 24.383 1.00 95.94 91 GLN A CA 1
ATOM 710 C C . GLN A 1 91 ? 21.094 11.097 24.212 1.00 95.94 91 GLN A C 1
ATOM 712 O O . GLN A 1 91 ? 21.354 10.362 25.160 1.00 95.94 91 GLN A O 1
ATOM 717 N N . TYR A 1 92 ? 21.729 10.991 23.040 1.00 96.50 92 TYR A N 1
ATOM 718 C CA . TYR A 1 92 ? 22.799 10.017 22.802 1.00 96.50 92 TYR A CA 1
ATOM 719 C C . TYR A 1 92 ? 24.019 10.249 23.705 1.00 96.50 92 TYR A C 1
ATOM 721 O O . TYR A 1 92 ? 24.602 9.305 24.243 1.00 96.50 92 TYR A O 1
ATOM 729 N N . ARG A 1 93 ? 24.437 11.507 23.877 1.00 94.94 93 ARG A N 1
ATOM 730 C CA . ARG A 1 93 ? 25.602 11.855 24.704 1.00 94.94 93 ARG A CA 1
ATOM 731 C C . ARG A 1 93 ? 25.335 11.623 26.188 1.00 94.94 93 ARG A C 1
ATOM 733 O O . ARG A 1 93 ? 26.185 11.037 26.852 1.00 94.94 93 ARG A O 1
ATOM 740 N N . LEU A 1 94 ? 24.146 11.972 26.674 1.00 95.19 94 LEU A N 1
ATOM 741 C CA . LEU A 1 94 ? 23.700 11.652 28.028 1.00 95.19 94 LEU A CA 1
ATOM 742 C C . LEU A 1 94 ? 23.650 10.137 28.256 1.00 95.19 94 LEU A C 1
ATOM 744 O O . LEU A 1 94 ? 24.159 9.659 29.265 1.00 95.19 94 LEU A O 1
ATOM 748 N N . ALA A 1 95 ? 23.099 9.377 27.304 1.00 95.06 95 ALA A N 1
ATOM 749 C CA . ALA A 1 95 ? 23.057 7.917 27.374 1.00 95.06 95 ALA A CA 1
ATOM 750 C C . ALA A 1 95 ? 24.462 7.308 27.487 1.00 95.06 95 ALA A C 1
ATOM 752 O O . ALA A 1 95 ? 24.689 6.398 28.282 1.00 95.06 95 ALA A O 1
ATOM 753 N N . ASN A 1 96 ? 25.436 7.844 26.746 1.00 94.19 96 ASN A N 1
ATOM 754 C CA . ASN A 1 96 ? 26.828 7.423 26.874 1.00 94.19 96 ASN A CA 1
ATOM 755 C C . ASN A 1 96 ? 27.418 7.731 28.253 1.00 94.19 96 ASN A C 1
ATOM 757 O O . ASN A 1 96 ? 28.093 6.864 28.801 1.00 94.19 96 ASN A O 1
ATOM 761 N N . MET A 1 97 ? 27.141 8.911 28.815 1.00 92.94 97 MET A N 1
ATOM 762 C CA . MET A 1 97 ? 27.617 9.289 30.152 1.00 92.94 97 MET A CA 1
ATOM 763 C C . MET A 1 97 ? 27.000 8.412 31.248 1.00 92.94 97 MET A C 1
ATOM 765 O O . MET A 1 97 ? 27.723 7.952 32.126 1.00 92.94 97 MET A O 1
ATOM 769 N N . LEU A 1 98 ? 25.706 8.090 31.147 1.00 93.25 98 LEU A N 1
ATOM 770 C CA . LEU A 1 98 ? 25.015 7.139 32.029 1.00 93.25 98 LEU A CA 1
ATOM 771 C C . LEU A 1 98 ? 25.567 5.714 31.900 1.00 93.25 98 LEU A C 1
ATOM 773 O O . LEU A 1 98 ? 25.707 5.006 32.894 1.00 93.25 98 LEU A O 1
ATOM 777 N N . ARG A 1 99 ? 25.918 5.288 30.683 1.00 92.38 99 ARG A N 1
ATOM 778 C CA . ARG A 1 99 ? 26.524 3.973 30.442 1.00 92.38 99 ARG A CA 1
ATOM 779 C C . ARG A 1 99 ? 27.936 3.875 31.026 1.00 92.38 99 ARG A C 1
ATOM 781 O O . ARG A 1 99 ? 28.298 2.821 31.548 1.00 92.38 99 ARG A O 1
ATOM 788 N N . SER A 1 100 ? 28.734 4.939 30.915 1.00 88.38 100 SER A N 1
ATOM 789 C CA . SER A 1 100 ? 30.126 4.963 31.381 1.00 88.38 100 SER A CA 1
ATOM 790 C C . SER A 1 100 ? 30.282 5.368 32.849 1.00 88.38 100 SER A C 1
ATOM 792 O O . SER A 1 100 ? 31.310 5.056 33.437 1.00 88.38 100 SER A O 1
ATOM 794 N N . GLY A 1 101 ? 29.297 6.053 33.435 1.00 89.81 101 GLY A N 1
ATOM 795 C CA . GLY A 1 101 ? 29.387 6.630 34.779 1.00 89.81 101 GLY A CA 1
ATOM 796 C C . GLY A 1 101 ? 30.274 7.880 34.865 1.00 89.81 101 GLY A C 1
ATOM 797 O O . GLY A 1 101 ? 30.838 8.158 35.916 1.00 89.81 101 GLY A O 1
ATOM 798 N N . ILE A 1 102 ? 30.469 8.605 33.756 1.00 83.88 102 ILE A N 1
ATOM 799 C CA . ILE A 1 102 ? 31.357 9.782 33.713 1.00 83.88 102 ILE A CA 1
ATOM 800 C C . ILE A 1 102 ? 30.514 11.038 33.928 1.00 83.88 102 ILE A C 1
ATOM 802 O O . ILE A 1 102 ? 29.662 11.337 33.094 1.00 83.88 102 ILE A O 1
ATOM 806 N N . GLY A 1 103 ? 30.756 11.773 35.017 1.00 82.75 103 GLY A N 1
ATOM 807 C CA . GLY A 1 103 ? 30.013 12.994 35.374 1.00 82.75 103 GLY A CA 1
ATOM 808 C C . GLY A 1 103 ? 28.568 12.766 35.839 1.00 82.75 103 GLY A C 1
ATOM 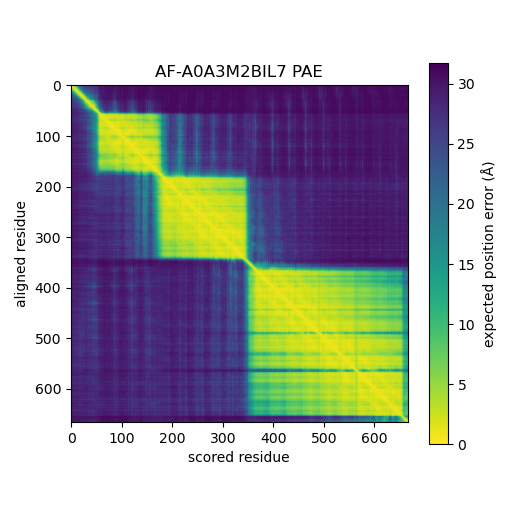809 O O . GLY A 1 103 ? 27.784 13.702 35.965 1.00 82.75 103 GLY A O 1
ATOM 810 N N . ILE A 1 104 ? 28.165 11.504 35.986 1.00 90.69 104 ILE A N 1
ATOM 811 C CA . ILE A 1 104 ? 26.829 11.072 36.397 1.00 90.69 104 ILE A CA 1
ATOM 812 C C . ILE A 1 104 ? 26.918 9.630 36.902 1.00 90.69 104 ILE A C 1
ATOM 814 O O . ILE A 1 104 ? 27.730 8.852 36.402 1.00 90.69 104 ILE A O 1
ATOM 818 N N . GLN A 1 105 ? 26.080 9.256 37.871 1.00 90.06 105 GLN A N 1
ATOM 819 C CA . GLN A 1 105 ? 26.006 7.878 38.353 1.00 90.06 105 GLN A CA 1
ATOM 820 C C . GLN A 1 105 ? 25.699 6.912 37.201 1.00 90.06 105 GLN A C 1
ATOM 822 O O . GLN A 1 105 ? 24.829 7.172 36.365 1.00 90.06 105 GLN A O 1
ATOM 827 N N . LYS A 1 106 ? 26.430 5.792 37.160 1.00 93.19 106 LYS A N 1
ATOM 828 C CA . LYS A 1 106 ? 26.249 4.762 36.140 1.00 93.19 106 LYS A CA 1
ATOM 829 C C . LYS A 1 106 ? 24.867 4.126 36.271 1.00 93.19 106 LYS A C 1
ATOM 831 O O . LYS A 1 106 ? 24.554 3.536 37.300 1.00 93.19 106 LYS A O 1
ATOM 836 N N . ASP A 1 107 ? 24.091 4.184 35.199 1.00 91.50 107 ASP A N 1
ATOM 837 C CA . ASP A 1 107 ? 22.783 3.545 35.095 1.00 91.50 107 ASP A CA 1
ATOM 838 C C . ASP A 1 107 ? 22.553 3.098 33.647 1.00 91.50 107 ASP A C 1
ATOM 840 O O . ASP A 1 107 ? 22.226 3.881 32.750 1.00 91.50 107 ASP A O 1
ATOM 844 N N . ILE A 1 108 ? 22.750 1.799 33.421 1.00 88.88 108 ILE A N 1
ATOM 845 C CA . ILE A 1 108 ? 22.610 1.188 32.099 1.00 88.88 108 ILE A CA 1
ATOM 846 C C . ILE A 1 108 ? 21.134 1.153 31.669 1.00 88.88 108 ILE A C 1
ATOM 848 O O . ILE A 1 108 ? 20.858 1.317 30.481 1.00 88.88 108 ILE A O 1
ATOM 852 N N . GLN A 1 109 ? 20.188 0.994 32.600 1.00 89.00 109 GLN A N 1
ATOM 853 C CA . GLN A 1 109 ? 18.758 0.939 32.276 1.00 89.00 109 GLN A CA 1
ATOM 854 C C . GLN A 1 109 ? 18.271 2.301 31.779 1.00 89.00 109 GLN A C 1
ATOM 856 O O . GLN A 1 109 ? 17.678 2.406 30.701 1.00 89.00 109 GLN A O 1
ATOM 861 N N . SER A 1 110 ? 18.631 3.374 32.486 1.00 89.00 110 SER A N 1
ATOM 862 C CA . SER A 1 110 ? 18.363 4.734 32.011 1.00 89.00 110 SER A CA 1
ATOM 863 C C . SER A 1 110 ? 19.105 5.047 30.709 1.00 89.00 110 SER A C 1
ATOM 865 O O . SER A 1 110 ? 18.541 5.692 29.821 1.00 89.00 110 SER A O 1
ATOM 867 N N . ALA A 1 111 ? 20.343 4.565 30.538 1.00 92.00 111 ALA A N 1
ATOM 868 C CA . ALA A 1 111 ? 21.079 4.732 29.285 1.00 92.00 111 ALA A CA 1
ATOM 869 C C . ALA A 1 111 ? 20.343 4.098 28.092 1.00 92.00 111 ALA A C 1
ATOM 871 O O . ALA A 1 111 ? 20.223 4.743 27.051 1.00 92.00 111 ALA A O 1
ATOM 872 N N . VAL A 1 112 ? 19.801 2.882 28.240 1.00 92.75 112 VAL A N 1
ATOM 873 C CA . VAL A 1 112 ? 18.988 2.210 27.206 1.00 92.75 112 VAL A CA 1
ATOM 874 C C . VAL A 1 112 ? 17.776 3.060 26.823 1.00 92.75 112 VAL A C 1
ATOM 876 O O . VAL A 1 112 ? 17.508 3.237 25.633 1.00 92.75 112 VAL A O 1
ATOM 879 N N . VAL A 1 113 ? 17.065 3.625 27.805 1.00 93.25 113 VAL A N 1
ATOM 880 C CA . VAL A 1 113 ? 15.901 4.495 27.554 1.00 93.25 113 VAL A CA 1
ATOM 881 C C . VAL A 1 113 ? 16.300 5.724 26.732 1.00 93.25 113 VAL A C 1
ATOM 883 O O . VAL A 1 113 ? 15.614 6.076 25.769 1.00 93.25 113 VAL A O 1
ATOM 886 N N . TRP A 1 114 ? 17.424 6.362 27.058 1.00 92.94 114 TRP A N 1
ATOM 887 C CA . TRP A 1 114 ? 17.910 7.529 26.315 1.00 92.94 114 TRP A CA 1
ATOM 888 C C . TRP A 1 114 ? 18.476 7.180 24.931 1.00 92.94 114 TRP A C 1
ATOM 890 O O . TRP A 1 114 ? 18.215 7.916 23.976 1.00 92.94 114 TRP A O 1
ATOM 900 N N . PHE A 1 115 ? 19.171 6.045 24.780 1.00 95.44 115 PHE A N 1
ATOM 901 C CA . PHE A 1 115 ? 19.567 5.531 23.464 1.00 95.44 115 PHE A CA 1
ATOM 902 C C . PHE A 1 115 ? 18.344 5.275 22.589 1.00 95.44 115 PHE A C 1
ATOM 904 O O . PHE A 1 115 ? 18.348 5.676 21.430 1.00 95.44 115 PHE A O 1
ATOM 911 N N . ARG A 1 116 ? 17.277 4.688 23.147 1.00 95.12 116 ARG A N 1
ATOM 912 C CA . ARG A 1 116 ? 16.019 4.451 22.432 1.00 95.12 116 ARG A CA 1
ATOM 913 C C . ARG A 1 116 ? 15.370 5.750 21.962 1.00 95.12 116 ARG A C 1
ATOM 915 O O . ARG A 1 116 ? 15.123 5.882 20.769 1.00 95.12 116 ARG A O 1
ATOM 922 N N . LYS A 1 117 ? 15.201 6.740 22.846 1.00 92.25 117 LYS A N 1
ATOM 923 C CA . LYS A 1 117 ? 14.647 8.062 22.479 1.00 92.25 117 LYS A CA 1
ATOM 924 C C . LYS A 1 117 ? 15.443 8.754 21.362 1.00 92.25 117 LYS A C 1
ATOM 926 O O . LYS A 1 117 ? 14.854 9.374 20.478 1.00 92.25 117 LYS A O 1
ATOM 931 N N . SER A 1 118 ? 16.772 8.638 21.391 1.00 94.38 118 SER A N 1
ATOM 932 C CA . SER A 1 118 ? 17.656 9.202 20.362 1.00 94.38 118 SER A CA 1
ATOM 933 C C . SER A 1 118 ? 17.579 8.421 19.039 1.00 94.38 118 SER A C 1
ATOM 935 O O . SER A 1 118 ? 17.482 9.014 17.963 1.00 94.38 118 SER A O 1
ATOM 937 N N . ALA A 1 119 ? 17.558 7.088 19.110 1.00 93.00 119 ALA A N 1
ATOM 938 C CA . ALA A 1 119 ? 17.450 6.195 17.958 1.00 93.00 119 ALA A CA 1
ATOM 939 C C . ALA A 1 119 ? 16.095 6.329 17.240 1.00 93.00 119 ALA A C 1
ATOM 941 O O . ALA A 1 119 ? 16.033 6.328 16.012 1.00 93.00 119 ALA A O 1
ATOM 942 N N . GLU A 1 120 ? 15.004 6.515 17.985 1.00 92.31 120 GLU A N 1
ATOM 943 C CA . GLU A 1 120 ? 13.663 6.759 17.436 1.00 92.31 120 GLU A CA 1
ATOM 944 C C . GLU A 1 120 ? 13.582 8.055 16.615 1.00 92.31 120 GLU A C 1
ATOM 946 O O . GLU A 1 120 ? 12.792 8.129 15.675 1.00 92.31 120 GLU A O 1
ATOM 951 N N . GLN A 1 121 ? 14.449 9.032 16.900 1.00 90.00 121 GLN A N 1
ATOM 952 C CA . GLN A 1 121 ? 14.600 10.273 16.128 1.00 90.00 121 GLN A CA 1
ATOM 953 C C . GLN A 1 121 ? 15.547 10.140 14.921 1.00 90.00 121 GLN A C 1
ATOM 955 O O . GLN A 1 121 ? 15.819 11.130 14.242 1.00 90.00 121 GLN A O 1
ATOM 960 N N . GLY A 1 122 ? 16.062 8.939 14.637 1.00 88.81 122 GLY A N 1
ATOM 961 C CA . GLY A 1 122 ? 16.941 8.676 13.492 1.00 88.81 122 GLY A CA 1
ATOM 962 C C . GLY A 1 122 ? 18.401 9.080 13.713 1.00 88.81 122 GLY A C 1
ATOM 963 O O . GLY A 1 122 ? 19.152 9.252 12.751 1.00 88.81 122 GLY A O 1
ATOM 964 N N . TYR A 1 123 ? 18.838 9.253 14.967 1.00 93.31 123 TYR A N 1
ATOM 965 C CA . TYR A 1 123 ? 20.247 9.514 15.249 1.00 93.31 123 TYR A CA 1
ATOM 966 C C . TYR A 1 123 ? 21.067 8.229 15.072 1.00 93.31 123 TYR A C 1
ATOM 968 O O . TYR A 1 123 ? 21.109 7.365 15.948 1.00 93.31 123 TYR A O 1
ATOM 976 N N . LYS A 1 124 ? 21.738 8.113 13.922 1.00 92.19 124 LYS A N 1
ATOM 977 C CA . LYS A 1 124 ? 22.427 6.894 13.457 1.00 92.19 124 LYS A CA 1
ATOM 978 C C . LYS A 1 124 ? 23.381 6.235 14.466 1.00 92.19 124 LYS A C 1
ATOM 980 O O . LYS A 1 124 ? 23.472 5.012 14.513 1.00 92.19 124 LYS A O 1
ATOM 985 N N . GLU A 1 125 ? 24.081 7.019 15.292 1.00 94.06 125 GLU A N 1
ATOM 986 C CA . GLU A 1 125 ? 24.992 6.476 16.315 1.00 94.06 125 GLU A CA 1
ATOM 987 C C . GLU A 1 125 ? 24.220 5.824 17.475 1.00 94.06 125 GLU A C 1
ATOM 989 O O . GLU A 1 125 ? 24.677 4.836 18.056 1.00 94.06 125 GLU A O 1
ATOM 994 N N . ALA A 1 126 ? 23.039 6.357 17.811 1.00 94.81 126 ALA A N 1
ATOM 995 C CA . ALA A 1 126 ? 22.156 5.779 18.819 1.00 94.81 126 ALA A CA 1
ATOM 996 C C . ALA A 1 126 ? 21.465 4.517 18.300 1.00 94.81 126 ALA A C 1
ATOM 998 O O . ALA A 1 126 ? 21.388 3.545 19.042 1.00 94.81 126 ALA A O 1
ATOM 999 N N . GLU A 1 127 ? 21.036 4.498 17.033 1.00 94.88 127 GLU A N 1
ATOM 1000 C CA . GLU A 1 127 ? 20.478 3.297 16.394 1.00 94.88 127 GLU A CA 1
ATOM 1001 C C . GLU A 1 127 ? 21.493 2.146 16.394 1.00 94.88 127 GLU A C 1
ATOM 1003 O O . GLU A 1 127 ? 21.175 1.046 16.842 1.00 94.88 127 GLU A O 1
ATOM 1008 N N . TYR A 1 128 ? 22.742 2.406 15.986 1.00 95.81 128 TYR A N 1
ATOM 1009 C CA . TYR A 1 128 ? 23.801 1.393 16.031 1.00 95.81 128 TYR A CA 1
ATOM 1010 C C . TYR A 1 128 ? 24.112 0.938 17.461 1.00 95.81 128 TYR A C 1
ATOM 1012 O O . TYR A 1 128 ? 24.269 -0.256 17.713 1.00 95.81 128 TYR A O 1
ATOM 1020 N N . THR A 1 129 ? 24.197 1.875 18.409 1.00 94.56 129 THR A N 1
ATOM 1021 C CA . THR A 1 129 ? 24.488 1.525 19.805 1.00 94.56 129 THR A CA 1
ATOM 1022 C C . THR A 1 129 ? 23.359 0.683 20.395 1.00 94.56 129 THR A C 1
ATOM 1024 O O . THR A 1 129 ? 23.628 -0.334 21.024 1.00 94.56 129 THR A O 1
ATOM 1027 N N . LEU A 1 130 ? 22.100 1.030 20.135 1.00 94.00 130 LEU A N 1
ATOM 1028 C CA . LEU A 1 130 ? 20.957 0.242 20.588 1.00 94.00 130 LEU A CA 1
ATOM 1029 C C . LEU A 1 130 ? 20.946 -1.162 19.968 1.00 94.00 130 LEU A C 1
ATOM 1031 O O . LEU A 1 130 ? 20.691 -2.129 20.682 1.00 94.00 130 LEU A O 1
ATOM 1035 N N . ALA A 1 131 ? 21.303 -1.287 18.686 1.00 92.81 131 ALA A N 1
ATOM 1036 C CA . ALA A 1 131 ? 21.477 -2.582 18.034 1.00 92.81 131 ALA A CA 1
ATOM 1037 C C . ALA A 1 131 ? 22.523 -3.449 18.749 1.00 92.81 131 ALA A C 1
ATOM 1039 O O . ALA A 1 131 ? 22.257 -4.611 19.041 1.00 92.81 131 ALA A O 1
ATOM 1040 N N . THR A 1 132 ? 23.675 -2.870 19.116 1.00 92.81 132 THR A N 1
ATOM 1041 C CA . THR A 1 132 ? 24.710 -3.607 19.863 1.00 92.81 132 THR A CA 1
ATOM 1042 C C . THR A 1 132 ? 24.248 -4.042 21.251 1.00 92.81 132 THR A C 1
ATOM 1044 O O . THR A 1 132 ? 24.646 -5.110 21.693 1.00 92.81 132 THR A O 1
ATOM 1047 N N . LEU A 1 133 ? 23.394 -3.259 21.926 1.00 91.94 133 LEU A N 1
ATOM 1048 C CA . LEU A 1 133 ? 22.873 -3.628 23.247 1.00 91.94 133 LEU A CA 1
ATOM 1049 C C . LEU A 1 133 ? 21.935 -4.839 23.165 1.00 91.94 133 LEU A C 1
ATOM 1051 O O . LEU A 1 133 ? 22.003 -5.705 24.033 1.00 91.94 133 LEU A O 1
ATOM 1055 N N . TYR A 1 134 ? 21.113 -4.930 22.114 1.00 88.81 134 TYR A N 1
ATOM 1056 C CA . TYR A 1 134 ? 20.297 -6.119 21.847 1.00 88.81 134 TYR A CA 1
ATOM 1057 C C . TYR A 1 134 ? 21.135 -7.319 21.388 1.00 88.81 134 TYR A C 1
ATOM 1059 O O . TYR A 1 134 ? 20.833 -8.445 21.776 1.00 88.81 134 TYR A O 1
ATOM 1067 N N . ASP A 1 135 ? 22.198 -7.091 20.611 1.00 87.44 135 ASP A N 1
ATOM 1068 C CA . ASP A 1 135 ? 23.102 -8.151 20.144 1.00 87.44 135 ASP A CA 1
ATOM 1069 C C . ASP A 1 135 ? 23.872 -8.798 21.310 1.00 87.44 135 ASP A C 1
ATOM 1071 O O . ASP A 1 135 ? 23.964 -10.024 21.404 1.00 87.44 135 ASP A O 1
ATOM 1075 N N . SER A 1 136 ? 24.366 -7.979 22.249 1.00 86.69 136 SER A N 1
ATOM 1076 C CA . SER A 1 136 ? 25.141 -8.430 23.412 1.00 86.69 136 SER A CA 1
ATOM 1077 C C . SER A 1 136 ? 24.309 -8.742 24.660 1.00 86.69 136 SER A C 1
ATOM 1079 O O . SER A 1 136 ? 24.850 -9.294 25.615 1.00 86.69 136 SER A O 1
ATOM 1081 N N . GLY A 1 137 ? 23.031 -8.350 24.704 1.00 87.00 137 GLY A N 1
ATOM 1082 C CA . GLY A 1 137 ? 22.195 -8.455 25.906 1.00 87.00 137 GLY A CA 1
ATOM 1083 C C . GLY A 1 137 ? 22.628 -7.525 27.050 1.00 87.00 137 GLY A C 1
ATOM 1084 O O . GLY A 1 137 ? 22.436 -7.825 28.227 1.00 87.00 137 GLY A O 1
ATOM 1085 N N . THR A 1 138 ? 23.280 -6.400 26.743 1.00 82.56 138 THR A N 1
ATOM 1086 C CA . THR A 1 138 ? 23.770 -5.467 27.769 1.00 82.56 138 THR A CA 1
ATOM 1087 C C . THR A 1 138 ? 22.692 -4.446 28.122 1.00 82.56 138 THR A C 1
ATOM 1089 O O . THR A 1 138 ? 22.380 -3.561 27.331 1.00 82.56 138 THR A O 1
ATOM 1092 N N . GLY A 1 139 ? 22.126 -4.541 29.327 1.00 80.00 139 GLY A N 1
ATOM 1093 C CA . GLY A 1 139 ? 21.063 -3.635 29.787 1.00 80.00 139 GLY A CA 1
ATOM 1094 C C . GLY A 1 139 ? 19.666 -3.957 29.251 1.00 80.00 139 GLY A C 1
ATOM 1095 O O . GLY A 1 139 ? 18.689 -3.426 29.762 1.00 80.00 139 GLY A O 1
ATOM 1096 N N . VAL A 1 140 ? 19.561 -4.848 28.267 1.00 86.25 140 VAL A N 1
ATOM 1097 C CA . VAL A 1 140 ? 18.316 -5.398 27.714 1.00 86.25 140 VAL A CA 1
ATOM 1098 C C . VAL A 1 140 ? 18.480 -6.901 27.523 1.00 86.25 140 VAL A C 1
ATOM 1100 O O . VAL A 1 140 ? 19.605 -7.378 27.412 1.00 86.25 140 VAL A O 1
ATOM 1103 N N . ALA A 1 141 ? 17.379 -7.651 27.462 1.00 82.75 141 ALA A N 1
ATOM 1104 C CA . ALA A 1 141 ? 17.439 -9.058 27.075 1.00 82.75 141 ALA A CA 1
ATOM 1105 C C . ALA A 1 141 ? 18.053 -9.196 25.671 1.00 82.75 141 ALA A C 1
ATOM 1107 O O . ALA A 1 141 ? 17.763 -8.389 24.783 1.00 82.75 141 ALA A O 1
ATOM 1108 N N . GLN A 1 142 ? 18.909 -10.204 25.487 1.00 83.69 142 GLN A N 1
ATOM 1109 C CA . GLN A 1 142 ? 19.532 -10.468 24.196 1.00 83.69 142 GLN A CA 1
ATOM 1110 C C . GLN A 1 142 ? 18.457 -10.829 23.163 1.00 83.69 142 GLN A C 1
ATOM 1112 O O . GLN A 1 142 ? 17.669 -11.749 23.377 1.00 83.69 142 GLN A O 1
ATOM 1117 N N . ASP A 1 143 ? 18.436 -10.113 22.040 1.00 79.62 143 ASP A N 1
ATOM 1118 C CA . ASP A 1 143 ? 17.462 -10.313 20.967 1.00 79.62 143 ASP A CA 1
ATOM 1119 C C . ASP A 1 143 ? 18.107 -10.003 19.609 1.00 79.62 143 ASP A C 1
ATOM 1121 O O . ASP A 1 143 ? 18.278 -8.852 19.202 1.00 79.62 143 ASP A O 1
ATOM 1125 N N . GLN A 1 144 ? 18.456 -11.068 18.890 1.00 80.62 144 GLN A N 1
ATOM 1126 C CA . GLN A 1 144 ? 19.114 -11.003 17.584 1.00 80.62 144 GLN A CA 1
ATOM 1127 C C . GLN A 1 144 ? 18.234 -10.367 16.493 1.00 80.62 144 GLN A C 1
ATOM 1129 O O . GLN A 1 144 ? 18.752 -9.755 15.556 1.00 80.62 144 GLN A O 1
ATOM 1134 N N . ASN A 1 145 ? 16.906 -10.455 16.611 1.00 77.56 145 ASN A N 1
ATOM 1135 C CA . ASN A 1 145 ? 15.989 -9.845 15.647 1.00 77.56 145 ASN A CA 1
ATOM 1136 C C . ASN A 1 145 ? 15.885 -8.340 15.880 1.00 77.56 145 ASN A C 1
ATOM 1138 O O . ASN A 1 145 ? 15.971 -7.562 14.929 1.00 77.56 145 ASN A O 1
ATOM 1142 N N . GLN A 1 146 ? 15.765 -7.915 17.141 1.00 80.38 146 GLN A N 1
ATOM 1143 C CA . GLN A 1 146 ? 15.824 -6.491 17.479 1.00 80.38 146 GLN A CA 1
ATOM 1144 C C . GLN A 1 146 ? 17.174 -5.892 17.085 1.00 80.38 146 GLN A C 1
ATOM 1146 O O . GLN A 1 146 ? 17.206 -4.822 16.474 1.00 80.38 146 GLN A O 1
ATOM 1151 N N . ALA A 1 147 ? 18.279 -6.599 17.342 1.00 87.50 147 ALA A N 1
ATOM 1152 C CA . ALA A 1 147 ? 19.601 -6.182 16.888 1.00 87.50 147 ALA A CA 1
ATOM 1153 C C . ALA A 1 147 ? 19.633 -5.955 15.366 1.00 87.50 147 ALA A C 1
ATOM 1155 O O . ALA A 1 147 ? 20.049 -4.885 14.918 1.00 87.50 147 ALA A O 1
ATOM 1156 N N . ARG A 1 148 ? 19.116 -6.905 14.571 1.00 87.94 148 ARG A N 1
ATOM 1157 C CA . ARG A 1 148 ? 19.030 -6.799 13.102 1.00 87.94 148 ARG A CA 1
ATOM 1158 C C . ARG A 1 148 ? 18.221 -5.582 12.649 1.00 87.94 148 ARG A C 1
ATOM 1160 O O . ARG A 1 148 ? 18.734 -4.785 11.868 1.00 87.94 148 ARG A O 1
ATOM 1167 N N . ILE A 1 149 ? 17.018 -5.385 13.194 1.00 86.06 149 ILE A N 1
ATOM 1168 C CA . ILE A 1 149 ? 16.143 -4.246 12.859 1.00 86.06 149 ILE A CA 1
ATOM 1169 C C . ILE A 1 149 ? 16.859 -2.911 13.114 1.00 86.06 149 ILE A C 1
ATOM 1171 O O . ILE A 1 149 ? 16.836 -2.004 12.277 1.00 86.06 149 ILE A O 1
ATOM 1175 N N . TRP A 1 150 ? 17.514 -2.770 14.268 1.00 87.19 150 TRP A N 1
ATOM 1176 C CA . TRP A 1 150 ? 18.226 -1.537 14.607 1.00 87.19 150 TRP A CA 1
ATOM 1177 C C . TRP A 1 150 ? 19.503 -1.349 13.777 1.00 87.19 150 TRP A C 1
ATOM 1179 O O . TRP A 1 150 ? 19.799 -0.218 13.379 1.00 87.19 150 TRP A O 1
ATOM 1189 N N . TYR A 1 151 ? 20.221 -2.425 13.438 1.00 92.25 151 TYR A N 1
ATOM 1190 C CA . TYR A 1 151 ? 21.346 -2.353 12.504 1.00 92.25 151 TYR A CA 1
ATOM 1191 C C . TYR A 1 151 ? 20.906 -1.935 11.092 1.00 92.25 151 TYR A C 1
ATOM 1193 O O . TYR A 1 151 ? 21.580 -1.107 10.478 1.00 92.25 151 TYR A O 1
ATOM 1201 N N . GLU A 1 152 ? 19.776 -2.431 10.583 1.00 87.81 152 GLU A N 1
ATOM 1202 C CA . GLU A 1 152 ? 19.223 -2.033 9.276 1.00 87.81 152 GLU A CA 1
ATOM 1203 C C . GLU A 1 152 ? 18.862 -0.549 9.236 1.00 87.81 152 GLU A C 1
ATOM 1205 O O . GLU A 1 152 ? 19.208 0.157 8.284 1.00 87.81 152 GLU A O 1
ATOM 1210 N N . ARG A 1 153 ? 18.227 -0.044 10.299 1.00 91.69 153 ARG A N 1
ATOM 1211 C CA . ARG A 1 153 ? 17.919 1.387 10.437 1.00 91.69 153 ARG A CA 1
ATOM 1212 C C . ARG A 1 153 ? 19.186 2.240 10.444 1.00 91.69 153 ARG A C 1
ATOM 1214 O O . ARG A 1 153 ? 19.299 3.166 9.640 1.00 91.69 153 ARG A O 1
ATOM 1221 N N . ALA A 1 154 ? 20.170 1.870 11.264 1.00 92.06 154 ALA A N 1
ATOM 1222 C CA . ALA A 1 154 ? 21.447 2.575 11.331 1.00 92.06 154 ALA A CA 1
ATOM 1223 C C . ALA A 1 154 ? 22.183 2.557 9.978 1.00 92.06 154 ALA A C 1
ATOM 1225 O O . ALA A 1 154 ? 22.733 3.576 9.552 1.00 92.06 154 ALA A O 1
ATOM 1226 N N . ALA A 1 155 ? 22.171 1.420 9.272 1.00 89.00 155 ALA A N 1
ATOM 1227 C CA . ALA A 1 155 ? 22.751 1.280 7.938 1.00 89.00 155 ALA A CA 1
ATOM 1228 C C . ALA A 1 155 ? 22.052 2.189 6.913 1.00 89.00 155 ALA A C 1
ATOM 1230 O O . ALA A 1 155 ? 22.732 2.888 6.159 1.00 89.00 155 ALA A O 1
ATOM 1231 N N . LYS A 1 156 ? 20.714 2.255 6.940 1.00 90.12 156 LYS A N 1
ATOM 1232 C CA . LYS A 1 156 ? 19.915 3.152 6.090 1.00 90.12 156 LYS A CA 1
ATOM 1233 C C . LYS A 1 156 ? 20.242 4.630 6.328 1.00 90.12 156 LYS A C 1
ATOM 1235 O O . LYS A 1 156 ? 20.257 5.408 5.379 1.00 90.12 156 LYS A O 1
ATOM 1240 N N . HIS A 1 157 ? 20.571 5.011 7.562 1.00 87.31 157 HIS A N 1
ATOM 1241 C CA . HIS A 1 157 ? 21.053 6.355 7.909 1.00 87.31 157 HIS A CA 1
ATOM 1242 C C . HIS A 1 157 ? 22.581 6.534 7.754 1.00 87.31 157 HIS A C 1
ATOM 1244 O O . HIS A 1 157 ? 23.162 7.510 8.240 1.00 87.31 157 HIS A O 1
ATOM 1250 N N . GLY A 1 158 ? 23.251 5.614 7.052 1.00 86.50 158 GLY A N 1
ATOM 1251 C CA . GLY A 1 158 ? 24.653 5.734 6.646 1.00 86.50 158 GLY A CA 1
ATOM 1252 C C . GLY A 1 158 ? 25.682 5.308 7.698 1.00 86.50 158 GLY A C 1
ATOM 1253 O O . GLY A 1 158 ? 26.853 5.685 7.590 1.00 86.50 158 GLY A O 1
ATOM 1254 N N . HIS A 1 159 ? 25.297 4.544 8.726 1.00 91.69 159 HIS A N 1
ATOM 1255 C CA . HIS A 1 159 ? 26.233 4.034 9.730 1.00 91.69 159 HIS A CA 1
ATOM 1256 C C . HIS A 1 159 ? 27.006 2.806 9.216 1.00 91.69 159 HIS A C 1
ATOM 1258 O O . HIS A 1 159 ? 26.514 1.677 9.217 1.00 91.69 159 HIS A O 1
ATOM 1264 N N . ARG A 1 160 ? 28.268 3.003 8.815 1.00 90.00 160 ARG A N 1
ATOM 1265 C CA . ARG A 1 160 ? 29.088 1.968 8.150 1.00 90.00 160 ARG A CA 1
ATOM 1266 C C . ARG A 1 160 ? 29.271 0.681 8.961 1.00 90.00 160 ARG A C 1
ATOM 1268 O O . ARG A 1 160 ? 29.170 -0.403 8.400 1.00 90.00 160 ARG A O 1
ATOM 1275 N N . LYS A 1 161 ? 29.494 0.773 10.280 1.00 90.50 161 LYS A N 1
ATOM 1276 C CA . LYS A 1 161 ? 29.691 -0.430 11.119 1.00 90.50 161 LYS A CA 1
ATOM 1277 C C . LYS A 1 161 ? 28.428 -1.289 11.228 1.00 90.50 161 LYS A C 1
ATOM 1279 O O . LYS A 1 161 ? 28.539 -2.477 11.507 1.00 90.50 161 LYS A O 1
ATOM 1284 N N . ALA A 1 162 ? 27.247 -0.704 11.000 1.00 89.56 162 ALA A N 1
ATOM 1285 C CA . ALA A 1 162 ? 25.990 -1.443 11.028 1.00 89.56 162 ALA A CA 1
ATOM 1286 C C . ALA A 1 162 ? 25.880 -2.390 9.823 1.00 89.56 162 ALA A C 1
ATOM 1288 O O . ALA A 1 162 ? 25.491 -3.539 9.985 1.00 89.56 162 ALA A O 1
ATOM 1289 N N . ILE A 1 163 ? 26.342 -1.955 8.644 1.00 83.00 163 ILE A N 1
ATOM 1290 C CA . ILE A 1 163 ? 26.419 -2.792 7.435 1.00 83.00 163 ILE A CA 1
ATOM 1291 C C . ILE A 1 163 ? 27.321 -4.011 7.683 1.00 83.00 163 ILE A C 1
ATOM 1293 O O . ILE A 1 163 ? 26.946 -5.140 7.380 1.00 83.00 163 ILE A O 1
ATOM 1297 N N . SER A 1 164 ? 28.493 -3.804 8.293 1.00 87.38 164 SER A N 1
ATOM 1298 C CA . SER A 1 164 ? 29.398 -4.907 8.644 1.00 87.38 164 SER A CA 1
ATOM 1299 C C . SER A 1 164 ? 28.801 -5.858 9.688 1.00 87.38 164 SER A C 1
ATOM 1301 O O . SER A 1 164 ? 29.048 -7.058 9.622 1.00 87.38 164 SER A O 1
ATOM 1303 N N . ALA A 1 165 ? 28.024 -5.343 10.647 1.00 86.75 165 ALA A N 1
ATOM 1304 C CA . ALA A 1 165 ? 27.338 -6.167 11.642 1.00 86.75 165 ALA A CA 1
ATOM 1305 C C . ALA A 1 165 ? 26.239 -7.036 11.008 1.00 86.75 165 ALA A C 1
ATOM 1307 O O . ALA A 1 165 ? 26.193 -8.231 11.281 1.00 86.75 165 ALA A O 1
ATOM 1308 N N . LEU A 1 166 ? 25.438 -6.477 10.094 1.00 85.00 166 LEU A N 1
ATOM 1309 C CA . LEU A 1 166 ? 24.431 -7.232 9.337 1.00 85.00 166 LEU A CA 1
ATOM 1310 C C . LEU A 1 166 ? 25.051 -8.355 8.508 1.00 85.00 166 LEU A C 1
ATOM 1312 O O . LEU A 1 166 ? 24.509 -9.456 8.474 1.00 85.00 166 LEU A O 1
ATOM 1316 N N . LYS A 1 167 ? 26.209 -8.101 7.889 1.00 83.25 167 LYS A N 1
ATOM 1317 C CA . LYS A 1 167 ? 26.930 -9.127 7.129 1.00 83.25 167 LYS A CA 1
ATOM 1318 C C . LYS A 1 167 ? 27.342 -10.311 8.016 1.00 83.25 167 LYS A C 1
ATOM 1320 O O . LYS A 1 167 ? 27.072 -11.449 7.655 1.00 83.25 167 LYS A O 1
ATOM 1325 N N . ARG A 1 168 ? 27.903 -10.047 9.203 1.00 82.25 168 ARG A N 1
ATOM 1326 C CA . ARG A 1 168 ? 28.263 -11.103 10.171 1.00 82.25 168 ARG A CA 1
ATOM 1327 C C . ARG A 1 168 ? 27.048 -11.887 10.673 1.00 82.25 168 ARG A C 1
ATOM 1329 O O . ARG A 1 168 ? 27.150 -13.091 10.877 1.00 82.25 168 ARG A O 1
ATOM 1336 N N . LEU A 1 169 ? 25.914 -11.213 10.885 1.00 80.75 169 LEU A N 1
ATOM 1337 C CA . LEU A 1 169 ? 24.667 -11.873 11.285 1.00 80.75 169 LEU A CA 1
ATOM 1338 C C . LEU A 1 169 ? 24.162 -12.822 10.190 1.00 80.75 169 LEU A C 1
ATOM 1340 O O . LEU A 1 169 ? 23.840 -13.966 10.487 1.00 80.75 169 LEU A O 1
ATOM 1344 N N . ALA A 1 170 ? 24.178 -12.382 8.930 1.00 72.69 170 ALA A N 1
ATOM 1345 C CA . ALA A 1 170 ? 23.787 -13.215 7.794 1.00 72.69 170 ALA A CA 1
ATOM 1346 C C . ALA A 1 170 ? 24.720 -14.426 7.595 1.00 72.69 170 ALA A C 1
ATOM 1348 O O . ALA A 1 170 ? 24.250 -15.529 7.331 1.00 72.69 170 ALA A O 1
ATOM 1349 N N . GLU A 1 171 ? 26.033 -14.245 7.769 1.00 72.44 171 GLU A N 1
ATOM 1350 C CA . GLU A 1 171 ? 27.018 -15.336 7.695 1.00 72.44 171 GLU A CA 1
ATOM 1351 C C . GLU A 1 171 ? 26.792 -16.384 8.801 1.00 72.44 171 GLU A C 1
ATOM 1353 O O . GLU A 1 171 ? 26.871 -17.587 8.551 1.00 72.44 171 GLU A O 1
ATOM 1358 N N . LYS A 1 172 ? 26.453 -15.951 10.023 1.00 67.25 172 LYS A N 1
ATOM 1359 C CA . LYS A 1 172 ? 26.153 -16.853 11.146 1.00 67.25 172 LYS A CA 1
ATOM 1360 C C . LYS A 1 172 ? 24.895 -17.696 10.896 1.00 67.25 172 LYS A C 1
ATOM 1362 O O . LYS A 1 172 ? 24.907 -18.890 11.203 1.00 67.25 172 LYS A O 1
ATOM 1367 N N . ASP A 1 173 ? 23.851 -17.097 10.325 1.00 62.19 173 ASP A N 1
ATOM 1368 C CA . ASP A 1 173 ? 22.600 -17.787 9.980 1.00 62.19 173 ASP A CA 1
ATOM 1369 C C . ASP A 1 173 ? 22.826 -18.853 8.891 1.00 62.19 173 ASP A C 1
ATOM 1371 O O . ASP A 1 173 ? 22.392 -19.998 9.041 1.00 62.19 173 ASP A O 1
ATOM 1375 N N . ASP A 1 174 ? 23.581 -18.516 7.841 1.00 50.22 174 ASP A N 1
ATOM 1376 C CA . ASP A 1 174 ? 23.913 -19.428 6.735 1.00 50.22 174 ASP A CA 1
ATOM 1377 C C . ASP A 1 174 ? 24.747 -20.638 7.210 1.00 50.22 174 ASP A C 1
ATOM 1379 O O . ASP A 1 174 ? 24.488 -21.785 6.834 1.00 50.22 174 ASP A O 1
ATOM 1383 N N . HIS A 1 175 ? 25.702 -20.423 8.123 1.00 58.25 175 HIS A N 1
ATOM 1384 C CA . HIS A 1 175 ? 26.479 -21.510 8.730 1.00 58.25 175 HIS A CA 1
ATOM 1385 C C . HIS A 1 175 ? 25.641 -22.443 9.620 1.00 58.25 175 HIS A C 1
ATOM 1387 O O . HIS A 1 175 ? 25.889 -23.652 9.642 1.00 58.25 175 HIS A O 1
ATOM 1393 N N . LEU A 1 176 ? 24.651 -21.915 10.346 1.00 54.06 176 LEU A N 1
ATOM 1394 C CA . LEU A 1 176 ? 23.732 -22.719 11.160 1.00 54.06 176 LEU A CA 1
ATOM 1395 C C . LEU A 1 176 ? 22.796 -23.560 10.281 1.00 54.06 176 LEU A C 1
ATOM 1397 O O . LEU A 1 176 ? 22.611 -24.747 10.563 1.00 54.06 176 LEU A O 1
ATOM 1401 N N . GLN A 1 177 ? 22.251 -22.997 9.199 1.00 54.94 177 GLN A N 1
ATOM 1402 C CA . GLN A 1 177 ? 21.374 -23.727 8.271 1.00 54.94 177 GLN A CA 1
ATOM 1403 C C . GLN A 1 177 ? 22.093 -24.887 7.560 1.00 54.94 177 GLN A C 1
ATOM 1405 O O . GLN A 1 177 ? 21.494 -25.938 7.327 1.00 54.94 177 GLN A O 1
ATOM 1410 N N . LYS A 1 178 ? 23.393 -24.743 7.276 1.00 51.38 178 LYS A N 1
ATOM 1411 C CA . LYS A 1 178 ? 24.214 -25.757 6.587 1.00 51.38 178 LYS A CA 1
ATOM 1412 C C . LYS A 1 178 ? 24.638 -26.951 7.449 1.00 51.38 178 LYS A C 1
ATOM 1414 O O . LYS A 1 178 ? 25.274 -27.870 6.934 1.00 51.38 178 LYS A O 1
ATOM 1419 N N . GLN A 1 179 ? 24.309 -26.982 8.742 1.00 60.34 179 GLN A N 1
ATOM 1420 C CA . GLN A 1 179 ? 24.655 -28.134 9.576 1.00 60.34 179 GLN A CA 1
ATOM 1421 C C . GLN A 1 179 ? 23.854 -29.387 9.163 1.00 60.34 179 GLN A C 1
ATOM 1423 O O . GLN A 1 179 ? 22.630 -29.304 9.030 1.00 60.34 179 GLN A O 1
ATOM 1428 N N . PRO A 1 180 ? 24.487 -30.574 9.043 1.00 66.94 180 PRO A N 1
ATOM 1429 C CA . PRO A 1 180 ? 23.826 -31.801 8.577 1.00 66.94 180 PRO A CA 1
ATOM 1430 C C . PRO A 1 180 ? 22.554 -32.164 9.355 1.00 66.94 180 PRO A C 1
ATOM 1432 O O . PRO A 1 180 ? 21.564 -32.606 8.774 1.00 66.94 180 PRO A O 1
ATOM 1435 N N . LYS A 1 181 ? 22.555 -31.920 10.672 1.00 68.69 181 LYS A N 1
ATOM 1436 C CA . LYS A 1 181 ? 21.401 -32.157 11.550 1.00 68.69 181 LYS A CA 1
ATOM 1437 C C . LYS A 1 181 ? 20.211 -31.244 11.213 1.00 68.69 181 LYS A C 1
ATOM 1439 O O . LYS A 1 181 ? 19.071 -31.701 11.230 1.00 68.69 181 LYS A O 1
ATOM 1444 N N . ASN A 1 182 ? 20.468 -29.983 10.859 1.00 72.38 182 ASN A N 1
ATOM 1445 C CA . ASN A 1 182 ? 19.429 -29.013 10.496 1.00 72.38 182 ASN A CA 1
ATOM 1446 C C . ASN A 1 182 ? 18.852 -29.299 9.105 1.00 72.38 182 ASN A C 1
ATOM 1448 O O . ASN A 1 182 ? 17.644 -29.175 8.910 1.00 72.38 182 ASN A O 1
ATOM 1452 N N . ILE A 1 183 ? 19.683 -29.791 8.181 1.00 80.69 183 ILE A N 1
ATOM 1453 C CA . ILE A 1 183 ? 19.230 -30.284 6.873 1.00 80.69 183 ILE A CA 1
ATOM 1454 C C . ILE A 1 183 ? 18.307 -31.497 7.050 1.00 80.69 183 ILE A C 1
ATOM 1456 O O . ILE A 1 183 ? 17.242 -31.553 6.435 1.00 80.69 183 ILE A O 1
ATOM 1460 N N . LEU A 1 184 ? 18.675 -32.459 7.905 1.00 86.75 184 LEU A N 1
ATOM 1461 C CA . LEU A 1 184 ? 17.859 -33.652 8.152 1.00 86.75 184 LEU A CA 1
ATOM 1462 C C . LEU A 1 184 ? 16.507 -33.300 8.796 1.00 86.75 184 LEU A C 1
ATOM 1464 O O . LEU A 1 184 ? 15.473 -33.817 8.371 1.00 86.75 184 LEU A O 1
ATOM 1468 N N . ALA A 1 185 ? 16.503 -32.382 9.766 1.00 88.62 185 ALA A N 1
ATOM 1469 C CA . ALA A 1 185 ? 15.280 -31.874 10.384 1.00 88.62 185 ALA A CA 1
ATOM 1470 C C . ALA A 1 185 ? 14.376 -31.134 9.382 1.00 88.62 185 ALA A C 1
ATOM 1472 O O . ALA A 1 185 ? 13.161 -31.334 9.387 1.00 88.62 185 ALA A O 1
ATOM 1473 N N . GLU A 1 186 ? 14.950 -30.338 8.474 1.00 89.06 186 GLU A N 1
ATOM 1474 C CA . GLU A 1 186 ? 14.181 -29.685 7.408 1.00 89.06 186 GLU A CA 1
ATOM 1475 C C . GLU A 1 186 ? 13.584 -30.706 6.434 1.00 89.06 186 GLU A C 1
ATOM 1477 O O . GLU A 1 186 ? 12.401 -30.636 6.103 1.00 89.06 186 GLU A O 1
ATOM 1482 N N . GLN A 1 187 ? 14.352 -31.723 6.036 1.00 92.25 187 GLN A N 1
ATOM 1483 C CA . GLN A 1 187 ? 13.832 -32.814 5.208 1.00 92.25 187 GLN A CA 1
ATOM 1484 C C . GLN A 1 187 ? 12.703 -33.586 5.902 1.00 92.25 187 GLN A C 1
ATOM 1486 O O . GLN A 1 187 ? 11.765 -34.021 5.226 1.00 92.25 187 GLN A O 1
ATOM 1491 N N . PHE A 1 188 ? 12.786 -33.757 7.224 1.00 96.25 188 PHE A N 1
ATOM 1492 C CA . PHE A 1 188 ? 11.761 -34.414 8.030 1.00 96.25 188 PHE A CA 1
ATOM 1493 C C . PHE A 1 188 ? 10.471 -33.590 8.073 1.00 96.25 188 PHE A C 1
ATOM 1495 O O . PHE A 1 188 ? 9.412 -34.099 7.703 1.00 96.25 188 PHE A O 1
ATOM 1502 N N . ARG A 1 189 ? 10.552 -32.293 8.396 1.00 95.81 189 ARG A N 1
ATOM 1503 C CA . ARG A 1 189 ? 9.393 -31.381 8.356 1.00 95.81 189 ARG A CA 1
ATOM 1504 C C . ARG A 1 189 ? 8.781 -31.272 6.964 1.00 95.81 189 ARG A C 1
ATOM 1506 O O . ARG A 1 189 ? 7.564 -31.352 6.819 1.00 95.81 189 ARG A O 1
ATOM 1513 N N . HIS A 1 190 ? 9.608 -31.170 5.926 1.00 93.06 190 HIS A N 1
ATOM 1514 C CA . HIS A 1 190 ? 9.132 -31.153 4.546 1.00 93.06 190 HIS A CA 1
ATOM 1515 C C . HIS A 1 190 ? 8.397 -32.453 4.183 1.00 93.06 190 HIS A C 1
ATOM 1517 O O . HIS A 1 190 ? 7.354 -32.409 3.538 1.00 93.06 190 HIS A O 1
ATOM 1523 N N . ALA A 1 191 ? 8.888 -33.618 4.621 1.00 96.38 191 ALA A N 1
ATOM 1524 C CA . ALA A 1 191 ? 8.187 -34.884 4.407 1.00 96.38 191 ALA A CA 1
ATOM 1525 C C . ALA A 1 191 ? 6.822 -34.930 5.120 1.00 96.38 191 ALA A C 1
ATOM 1527 O O . ALA A 1 191 ? 5.876 -35.477 4.554 1.00 96.38 191 ALA A O 1
ATOM 1528 N N . ALA A 1 192 ? 6.704 -34.323 6.307 1.00 96.94 192 ALA A N 1
ATOM 1529 C CA . ALA A 1 192 ? 5.437 -34.188 7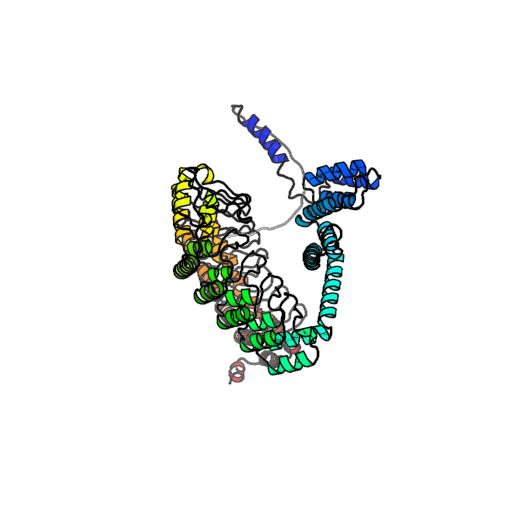.027 1.00 96.94 192 ALA A CA 1
ATOM 1530 C C . ALA A 1 192 ? 4.441 -33.284 6.290 1.00 96.94 192 ALA A C 1
ATOM 1532 O O . ALA A 1 192 ? 3.290 -33.678 6.105 1.00 96.94 192 ALA A O 1
ATOM 1533 N N . ARG A 1 193 ? 4.907 -32.138 5.777 1.00 94.69 193 ARG A N 1
ATOM 1534 C CA . ARG A 1 193 ? 4.125 -31.212 4.938 1.00 94.69 193 ARG A CA 1
ATOM 1535 C C . ARG A 1 193 ? 3.568 -31.896 3.681 1.00 94.69 193 ARG A C 1
ATOM 1537 O O . ARG A 1 193 ? 2.432 -31.672 3.287 1.00 94.69 193 ARG A O 1
ATOM 1544 N N . GLN A 1 194 ? 4.357 -32.778 3.069 1.00 94.88 194 GLN A N 1
ATOM 1545 C CA . GLN A 1 194 ? 3.972 -33.521 1.862 1.00 94.88 194 GLN A CA 1
ATOM 1546 C C . GLN A 1 194 ? 3.152 -34.795 2.136 1.00 94.88 194 GLN A C 1
ATOM 1548 O O . GLN A 1 194 ? 2.863 -35.539 1.202 1.00 94.88 194 GLN A O 1
ATOM 1553 N N . GLY A 1 195 ? 2.838 -35.120 3.395 1.00 95.00 195 GLY A N 1
ATOM 1554 C CA . GLY A 1 195 ? 2.115 -36.356 3.713 1.00 95.00 195 GLY A CA 1
ATOM 1555 C C . GLY A 1 195 ? 2.925 -37.645 3.476 1.00 95.00 195 GLY A C 1
ATOM 1556 O O . GLY A 1 195 ? 2.360 -38.733 3.375 1.00 95.00 195 GLY A O 1
ATOM 1557 N N . ASN A 1 196 ? 4.257 -37.568 3.352 1.00 96.62 196 ASN A N 1
ATOM 1558 C CA . ASN A 1 196 ? 5.088 -38.696 2.919 1.00 96.62 196 ASN A CA 1
ATOM 1559 C C . ASN A 1 196 ? 5.546 -39.573 4.097 1.00 96.62 196 ASN A C 1
ATOM 1561 O O . ASN A 1 196 ? 6.681 -39.475 4.580 1.00 96.62 196 ASN A O 1
ATOM 1565 N N . LEU A 1 197 ? 4.668 -40.487 4.518 1.00 96.88 197 LEU A N 1
ATOM 1566 C CA . LEU A 1 197 ? 4.908 -41.392 5.646 1.00 96.88 197 LEU A CA 1
ATOM 1567 C C . LEU A 1 197 ? 6.167 -42.259 5.476 1.00 96.88 197 LEU A C 1
ATOM 1569 O O . LEU A 1 197 ? 6.943 -42.414 6.418 1.00 96.88 197 LEU A O 1
ATOM 1573 N N . LYS A 1 198 ? 6.411 -42.799 4.274 1.00 96.81 198 LYS A N 1
ATOM 1574 C CA . LYS A 1 198 ? 7.584 -43.654 4.009 1.00 96.81 198 LYS A CA 1
ATOM 1575 C C . LYS A 1 198 ? 8.889 -42.884 4.221 1.00 96.81 198 LYS A C 1
ATOM 1577 O O . LYS A 1 198 ? 9.832 -43.408 4.817 1.00 96.81 198 LYS A O 1
ATOM 1582 N N . LYS A 1 199 ? 8.945 -41.631 3.758 1.00 95.88 199 LYS A N 1
ATOM 1583 C CA . LYS A 1 199 ? 10.118 -40.766 3.932 1.00 95.88 199 LYS A CA 1
ATOM 1584 C C . LYS A 1 199 ? 10.311 -40.378 5.397 1.00 95.88 199 LYS A C 1
ATOM 1586 O O . LYS A 1 199 ? 11.437 -40.463 5.876 1.00 95.88 199 LYS A O 1
ATOM 1591 N N . LEU A 1 200 ? 9.239 -40.049 6.120 1.00 97.25 200 LEU A N 1
ATOM 1592 C CA . LEU A 1 200 ? 9.302 -39.791 7.564 1.00 97.25 200 LEU A CA 1
ATOM 1593 C C . LEU A 1 200 ? 9.852 -40.993 8.338 1.00 97.25 200 LEU A C 1
ATOM 1595 O O . LEU A 1 200 ? 10.793 -40.848 9.112 1.00 97.25 200 LEU A O 1
ATOM 1599 N N . GLN A 1 201 ? 9.331 -42.193 8.073 1.00 96.38 201 GLN A N 1
ATOM 1600 C CA . GLN A 1 201 ? 9.806 -43.428 8.701 1.00 96.38 201 GLN A CA 1
ATOM 1601 C C . GLN A 1 201 ? 11.290 -43.686 8.427 1.00 96.38 201 GLN A C 1
ATOM 1603 O O . GLN A 1 201 ? 12.010 -44.126 9.321 1.00 96.38 201 GLN A O 1
ATOM 1608 N N . LYS A 1 202 ? 11.760 -43.410 7.204 1.00 95.94 202 LYS A N 1
ATOM 1609 C CA . LYS A 1 202 ? 13.176 -43.548 6.845 1.00 95.94 202 LYS A CA 1
ATOM 1610 C C . LYS A 1 202 ? 14.049 -42.535 7.589 1.00 95.94 202 LYS A C 1
ATOM 1612 O O . LYS A 1 202 ? 15.057 -42.925 8.160 1.00 95.94 202 LYS A O 1
ATOM 1617 N N . LEU A 1 203 ? 13.663 -41.261 7.589 1.00 93.00 203 LEU A N 1
ATOM 1618 C CA . LEU A 1 203 ? 14.438 -40.178 8.202 1.00 93.00 203 LEU A CA 1
ATOM 1619 C C . LEU A 1 203 ? 14.504 -40.305 9.730 1.00 93.00 203 LEU A C 1
ATOM 1621 O O . LEU A 1 203 ? 15.570 -40.107 10.305 1.00 93.00 203 LEU A O 1
ATOM 1625 N N . LEU A 1 204 ? 13.406 -40.709 10.377 1.00 92.44 204 LEU A N 1
ATOM 1626 C CA . LEU A 1 204 ? 13.368 -40.902 11.829 1.00 92.44 204 LEU A CA 1
ATOM 1627 C C . LEU A 1 204 ? 14.247 -42.076 12.292 1.00 92.44 204 LEU A C 1
ATOM 1629 O O . LEU A 1 204 ? 14.782 -42.041 13.394 1.00 92.44 204 LEU A O 1
ATOM 1633 N N . LYS A 1 205 ? 14.432 -43.104 11.447 1.00 93.12 205 LYS A N 1
ATOM 1634 C CA . LYS A 1 205 ? 15.406 -44.181 11.707 1.00 93.12 205 LYS A CA 1
ATOM 1635 C C . LYS A 1 205 ? 16.850 -43.677 11.665 1.00 93.12 205 LYS A C 1
ATOM 1637 O O . LYS A 1 205 ? 17.686 -44.232 12.366 1.00 93.12 205 LYS A O 1
ATOM 1642 N N . THR A 1 206 ? 17.140 -42.669 10.841 1.00 91.06 206 THR A N 1
ATOM 1643 C CA . THR A 1 206 ? 18.486 -42.093 10.718 1.00 91.06 206 THR A CA 1
ATOM 1644 C C . THR A 1 206 ? 18.873 -41.293 11.959 1.00 91.06 206 THR A C 1
ATOM 1646 O O . THR A 1 206 ? 19.984 -41.444 12.455 1.00 91.06 206 THR A O 1
ATOM 1649 N N . ASP A 1 207 ? 17.977 -40.445 12.466 1.00 85.81 207 ASP A N 1
ATOM 1650 C CA . ASP A 1 207 ? 18.191 -39.723 13.724 1.00 85.81 207 ASP A CA 1
ATOM 1651 C C . ASP A 1 207 ? 16.846 -39.511 14.440 1.00 85.81 207 ASP A C 1
ATOM 1653 O O . ASP A 1 207 ? 16.059 -38.665 14.013 1.00 85.81 207 ASP A O 1
ATOM 1657 N N . PRO A 1 208 ? 16.569 -40.230 15.542 1.00 87.31 208 PRO A N 1
ATOM 1658 C CA . PRO A 1 208 ? 15.324 -40.078 16.295 1.00 87.31 208 PRO A CA 1
ATOM 1659 C C . PRO A 1 208 ? 15.115 -38.676 16.883 1.00 87.31 208 PRO A C 1
ATOM 1661 O O . PRO A 1 208 ? 13.981 -38.274 17.131 1.00 87.31 208 PRO A O 1
ATOM 1664 N N . ARG A 1 209 ? 16.190 -37.900 17.085 1.00 85.38 209 ARG A N 1
ATOM 1665 C CA . ARG A 1 209 ? 16.135 -36.581 17.742 1.00 85.38 209 ARG A CA 1
ATOM 1666 C C . ARG A 1 209 ? 15.513 -35.497 16.862 1.00 85.38 209 ARG A C 1
ATOM 1668 O O . ARG A 1 209 ? 15.297 -34.392 17.346 1.00 85.38 209 ARG A O 1
ATOM 1675 N N . ILE A 1 210 ? 15.261 -35.777 15.581 1.00 91.50 210 ILE A N 1
ATOM 1676 C CA . ILE A 1 210 ? 14.682 -34.805 14.643 1.00 91.50 210 ILE A CA 1
ATOM 1677 C C . ILE A 1 210 ? 13.168 -34.633 14.803 1.00 91.50 210 ILE A C 1
ATOM 1679 O O . ILE A 1 210 ? 12.618 -33.710 14.208 1.00 91.50 210 ILE A O 1
ATOM 1683 N N . ILE A 1 211 ? 12.503 -35.508 15.571 1.00 92.00 211 ILE A N 1
ATOM 1684 C CA . ILE A 1 211 ? 11.037 -35.570 15.659 1.00 92.00 211 ILE A CA 1
ATOM 1685 C C . ILE A 1 211 ? 10.406 -34.237 16.092 1.00 92.00 211 ILE A C 1
ATOM 1687 O O . ILE A 1 211 ? 9.467 -33.775 15.440 1.00 92.00 211 ILE A O 1
ATOM 1691 N N . ASP A 1 212 ? 11.019 -33.570 17.075 1.00 92.88 212 ASP A N 1
ATOM 1692 C CA . ASP A 1 212 ? 10.566 -32.286 17.631 1.00 92.88 212 ASP A CA 1
ATOM 1693 C C . ASP A 1 212 ? 11.485 -31.111 17.252 1.00 92.88 212 ASP A C 1
ATOM 1695 O O . ASP A 1 212 ? 11.395 -30.017 17.807 1.00 92.88 212 ASP A O 1
ATOM 1699 N N . MET A 1 213 ? 12.393 -31.298 16.287 1.00 90.75 213 MET A N 1
ATOM 1700 C CA . MET A 1 213 ? 13.250 -30.200 15.837 1.00 90.75 213 MET A CA 1
ATOM 1701 C C . MET A 1 213 ? 12.450 -29.146 15.071 1.00 90.75 213 MET A C 1
ATOM 1703 O O . MET A 1 213 ? 11.728 -29.441 14.112 1.00 90.75 213 MET A O 1
ATOM 1707 N N . THR A 1 214 ? 12.659 -27.884 15.438 1.00 89.81 214 THR A N 1
ATOM 1708 C CA . THR A 1 214 ? 11.889 -26.762 14.904 1.00 89.81 214 THR A CA 1
ATOM 1709 C C . THR A 1 214 ? 12.567 -26.042 13.741 1.00 89.81 214 THR A C 1
ATOM 1711 O O . THR A 1 214 ? 13.788 -26.104 13.583 1.00 89.81 214 THR A O 1
ATOM 1714 N N . ASP A 1 215 ? 11.778 -25.348 12.922 1.00 85.06 215 ASP A N 1
ATOM 1715 C CA . ASP A 1 215 ? 12.269 -24.343 11.972 1.00 85.06 215 ASP A CA 1
ATOM 1716 C C . ASP A 1 215 ? 12.487 -22.969 12.648 1.00 85.06 215 ASP A C 1
ATOM 1718 O O . ASP A 1 215 ? 12.359 -22.808 13.868 1.00 85.06 215 ASP A O 1
ATOM 1722 N N . GLU A 1 216 ? 12.772 -21.945 11.840 1.00 82.06 216 GLU A N 1
ATOM 1723 C CA . GLU A 1 216 ? 12.879 -20.553 12.287 1.00 82.06 216 GLU A CA 1
ATOM 1724 C C . GLU A 1 216 ? 11.564 -19.964 12.811 1.00 82.06 216 GLU A C 1
ATOM 1726 O O . GLU A 1 216 ? 11.582 -18.900 13.409 1.00 82.06 216 GLU A O 1
ATOM 1731 N N . ASN A 1 217 ? 10.418 -20.613 12.635 1.00 81.00 217 ASN A N 1
ATOM 1732 C CA . ASN A 1 217 ? 9.141 -20.193 13.209 1.00 81.00 217 ASN A CA 1
ATOM 1733 C C . ASN A 1 217 ? 8.754 -21.024 14.435 1.00 81.00 217 ASN A C 1
ATOM 1735 O O . ASN A 1 217 ? 7.672 -20.825 14.987 1.00 81.00 217 ASN A O 1
ATOM 1739 N N . GLY A 1 218 ? 9.624 -21.924 14.899 1.00 88.31 218 GLY A N 1
ATOM 1740 C CA . GLY A 1 218 ? 9.318 -22.824 16.007 1.00 88.31 218 GLY A CA 1
ATOM 1741 C C . GLY A 1 218 ? 8.393 -23.981 15.612 1.00 88.31 218 GLY A C 1
ATOM 1742 O O . GLY A 1 218 ? 7.765 -24.557 16.490 1.00 88.31 218 GLY A O 1
ATOM 1743 N N . ARG A 1 219 ? 8.248 -24.309 14.323 1.00 93.81 219 ARG A N 1
ATOM 1744 C CA . ARG A 1 219 ? 7.344 -25.362 13.833 1.00 93.81 219 ARG A CA 1
ATOM 1745 C C . ARG A 1 219 ? 8.022 -26.726 13.835 1.00 93.81 219 ARG A C 1
ATOM 1747 O O . ARG A 1 219 ? 9.088 -26.879 13.243 1.00 93.81 219 ARG A O 1
ATOM 1754 N N . THR A 1 220 ? 7.381 -27.715 14.449 1.00 97.00 220 THR A N 1
ATOM 1755 C CA . THR A 1 220 ? 7.765 -29.136 14.389 1.00 97.00 220 THR A CA 1
ATOM 1756 C C . THR A 1 220 ? 7.116 -29.835 13.193 1.00 97.00 220 THR A C 1
ATOM 1758 O O . THR A 1 220 ? 6.245 -29.279 12.518 1.00 97.00 220 THR A O 1
ATOM 1761 N N . ALA A 1 221 ? 7.495 -31.090 12.935 1.00 97.31 221 ALA A N 1
ATOM 1762 C CA . ALA A 1 221 ? 6.836 -31.912 11.919 1.00 97.31 221 ALA A CA 1
ATOM 1763 C C . ALA A 1 221 ? 5.341 -32.140 12.218 1.00 97.31 221 ALA A C 1
ATOM 1765 O O . ALA A 1 221 ? 4.540 -32.209 11.286 1.00 97.31 221 ALA A O 1
ATOM 1766 N N . LEU A 1 222 ? 4.954 -32.204 13.501 1.00 98.38 222 LEU A N 1
ATOM 1767 C CA . LEU A 1 222 ? 3.555 -32.327 13.926 1.00 98.38 222 LEU A CA 1
ATOM 1768 C C . LEU A 1 222 ? 2.737 -31.092 13.531 1.00 98.38 222 LEU A C 1
ATOM 1770 O O . LEU A 1 222 ? 1.625 -31.218 13.014 1.00 98.38 222 LEU A O 1
ATOM 1774 N N . ILE A 1 223 ? 3.312 -29.903 13.722 1.00 98.00 223 ILE A N 1
ATOM 1775 C CA . ILE A 1 223 ? 2.701 -28.635 13.317 1.00 98.00 223 ILE A CA 1
ATOM 1776 C C . ILE A 1 223 ? 2.553 -28.566 11.792 1.00 98.00 223 ILE A C 1
ATOM 1778 O O . ILE A 1 223 ? 1.471 -28.251 11.305 1.00 98.00 223 ILE A O 1
ATOM 1782 N N . GLU A 1 224 ? 3.592 -28.919 11.034 1.00 97.50 224 GLU A N 1
ATOM 1783 C CA . GLU A 1 224 ? 3.552 -28.912 9.561 1.00 97.50 224 GLU A CA 1
ATOM 1784 C C . GLU A 1 224 ? 2.519 -29.898 8.994 1.00 97.50 224 GLU A C 1
ATOM 1786 O O . GLU A 1 224 ? 1.722 -29.532 8.133 1.00 97.50 224 GLU A O 1
ATOM 1791 N N . ALA A 1 225 ? 2.454 -31.122 9.528 1.00 98.19 225 ALA A N 1
ATOM 1792 C CA . ALA A 1 225 ? 1.423 -32.092 9.149 1.00 98.19 225 ALA A CA 1
ATOM 1793 C C . ALA A 1 225 ? 0.003 -31.606 9.483 1.00 98.19 225 ALA A C 1
ATOM 1795 O O . ALA A 1 225 ? -0.950 -31.951 8.785 1.00 98.19 225 ALA A O 1
ATOM 1796 N N . THR A 1 226 ? -0.144 -30.816 10.550 1.00 98.38 226 THR A N 1
ATOM 1797 C CA . THR A 1 226 ? -1.436 -30.257 10.956 1.00 98.38 226 THR A CA 1
ATOM 1798 C C . THR A 1 226 ? -1.868 -29.101 10.060 1.00 98.38 226 THR A C 1
ATOM 1800 O O . THR A 1 226 ? -3.038 -29.048 9.695 1.00 98.38 226 THR A O 1
ATOM 1803 N N . ILE A 1 227 ? -0.947 -28.211 9.669 1.00 96.75 227 ILE A N 1
ATOM 1804 C CA . ILE A 1 227 ? -1.214 -27.095 8.740 1.00 96.75 227 ILE A CA 1
ATOM 1805 C C . ILE A 1 227 ? -1.751 -27.622 7.405 1.00 96.75 227 ILE A C 1
ATOM 1807 O O . ILE A 1 227 ? -2.751 -27.114 6.904 1.00 96.75 227 ILE A O 1
ATOM 1811 N N . GLU A 1 228 ? -1.129 -28.675 6.877 1.00 96.81 228 GLU A N 1
ATOM 1812 C CA . GLU A 1 228 ? -1.499 -29.285 5.592 1.00 96.81 228 GLU A CA 1
ATOM 1813 C C . GLU A 1 228 ? -2.616 -30.335 5.705 1.00 96.81 228 GLU A C 1
ATOM 1815 O O . GLU A 1 228 ? -2.950 -30.998 4.726 1.00 96.81 228 GLU A O 1
ATOM 1820 N N . ASN A 1 229 ? -3.211 -30.493 6.893 1.00 97.38 229 ASN A N 1
ATOM 1821 C CA . ASN A 1 229 ? -4.310 -31.419 7.156 1.00 97.38 229 ASN A CA 1
ATOM 1822 C C . ASN A 1 229 ? -4.009 -32.877 6.748 1.00 97.38 229 ASN A C 1
ATOM 1824 O O . ASN A 1 229 ? -4.779 -33.501 6.013 1.00 97.38 229 ASN A O 1
ATOM 1828 N N . HIS A 1 230 ? -2.927 -33.451 7.288 1.00 98.06 230 HIS A N 1
ATOM 1829 C CA . HIS A 1 230 ? -2.567 -34.869 7.120 1.00 98.06 230 HIS A CA 1
ATOM 1830 C C . HIS A 1 230 ? -2.833 -35.701 8.396 1.00 98.06 230 HIS A C 1
ATOM 1832 O O . HIS A 1 230 ? -1.884 -36.026 9.118 1.00 98.06 230 HIS A O 1
ATOM 1838 N N . PRO A 1 231 ? -4.088 -36.107 8.703 1.00 97.75 231 PRO A N 1
ATOM 1839 C CA . PRO A 1 231 ? -4.424 -36.868 9.912 1.00 97.75 231 PRO A CA 1
ATOM 1840 C C . PRO A 1 231 ? -3.618 -38.154 10.115 1.00 97.75 231 PRO A C 1
ATOM 1842 O O . PRO A 1 231 ? -3.335 -38.519 11.254 1.00 97.75 231 PRO A O 1
ATOM 1845 N N . ASP A 1 232 ? -3.250 -38.848 9.037 1.00 97.81 232 ASP A N 1
ATOM 1846 C CA . ASP A 1 232 ? -2.492 -40.101 9.126 1.00 97.81 232 ASP A CA 1
ATOM 1847 C C . ASP A 1 232 ? -1.038 -39.856 9.539 1.00 97.81 232 ASP A C 1
ATOM 1849 O O . ASP A 1 232 ? -0.483 -40.616 10.334 1.00 97.81 232 ASP A O 1
ATOM 1853 N N . ILE A 1 233 ? -0.441 -38.751 9.075 1.00 98.50 233 ILE A N 1
ATOM 1854 C CA . ILE A 1 233 ? 0.883 -38.319 9.529 1.00 98.50 233 ILE A CA 1
ATOM 1855 C C . ILE A 1 233 ? 0.823 -37.839 10.973 1.00 98.50 233 ILE A C 1
ATOM 1857 O O . ILE A 1 233 ? 1.674 -38.239 11.761 1.00 98.50 233 ILE A O 1
ATOM 1861 N N . VAL A 1 234 ? -0.191 -37.049 11.340 1.00 98.62 234 VAL A N 1
ATOM 1862 C CA . VAL A 1 234 ? -0.404 -36.624 12.732 1.00 98.62 234 VAL A CA 1
ATOM 1863 C C . VAL A 1 234 ? -0.514 -37.846 13.643 1.00 98.62 234 VAL A C 1
ATOM 1865 O O . VAL A 1 234 ? 0.243 -37.962 14.601 1.00 98.62 234 VAL A O 1
ATOM 1868 N N . ARG A 1 235 ? -1.381 -38.811 13.312 1.00 98.38 235 ARG A N 1
ATOM 1869 C CA . ARG A 1 235 ? -1.531 -40.058 14.080 1.00 98.38 235 ARG A CA 1
ATOM 1870 C C . ARG A 1 235 ? -0.207 -40.803 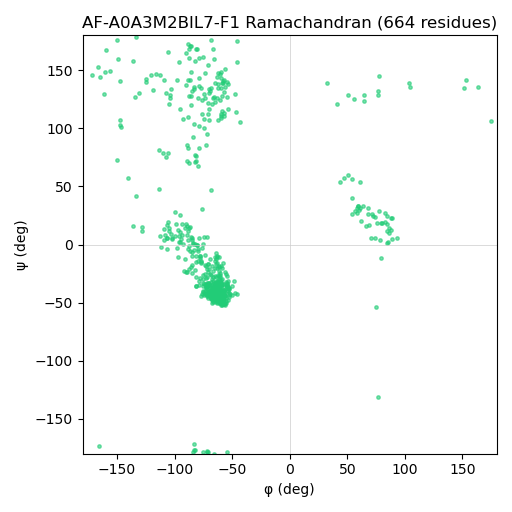14.212 1.00 98.38 235 ARG A C 1
ATOM 1872 O O . ARG A 1 235 ? 0.122 -41.282 15.295 1.00 98.38 235 ARG A O 1
ATOM 1879 N N . TRP A 1 236 ? 0.548 -40.905 13.120 1.00 98.06 236 TRP A N 1
ATOM 1880 C CA . TRP A 1 236 ? 1.837 -41.579 13.141 1.00 98.06 236 TRP A CA 1
ATOM 1881 C C . TRP A 1 236 ? 2.866 -40.842 14.010 1.00 98.06 236 TRP A C 1
ATOM 1883 O O . TRP A 1 236 ? 3.525 -41.489 14.818 1.00 98.06 236 TRP A O 1
ATOM 1893 N N . LEU A 1 237 ? 2.977 -39.516 13.912 1.00 98.12 237 LEU A N 1
ATOM 1894 C CA . LEU A 1 237 ? 3.891 -38.719 14.740 1.00 98.12 237 LEU A CA 1
ATOM 1895 C C . LEU A 1 237 ? 3.555 -38.842 16.234 1.00 98.12 237 LEU A C 1
ATOM 1897 O O . LEU A 1 237 ? 4.453 -39.077 17.039 1.00 98.12 237 LEU A O 1
ATOM 1901 N N . LEU A 1 238 ? 2.268 -38.796 16.593 1.00 97.25 238 LEU A N 1
ATOM 1902 C CA . LEU A 1 238 ? 1.813 -39.009 17.973 1.00 97.25 238 LEU A CA 1
ATOM 1903 C C . LEU A 1 238 ? 2.157 -40.418 18.479 1.00 97.25 238 LEU A C 1
ATOM 1905 O O . LEU A 1 238 ? 2.635 -40.570 19.599 1.00 97.25 238 LEU A O 1
ATOM 1909 N N . SER A 1 239 ? 2.032 -41.447 17.629 1.00 96.44 239 SER A N 1
ATOM 1910 C CA . SER A 1 239 ? 2.457 -42.818 17.972 1.00 96.44 239 SER A CA 1
ATOM 1911 C C . SER A 1 239 ? 3.966 -42.960 18.218 1.00 96.44 239 SER A C 1
ATOM 1913 O O . SER A 1 239 ? 4.417 -43.995 18.703 1.00 96.44 239 SER A O 1
ATOM 1915 N N . ARG A 1 240 ? 4.757 -41.941 17.855 1.00 96.44 240 ARG A N 1
ATOM 1916 C CA . ARG A 1 240 ? 6.207 -41.859 18.080 1.00 96.44 240 ARG A CA 1
ATOM 1917 C C . ARG A 1 240 ? 6.585 -40.867 19.174 1.00 96.44 240 ARG A C 1
ATOM 1919 O O . ARG A 1 240 ? 7.754 -40.512 19.258 1.00 96.44 240 ARG A O 1
ATOM 1926 N N . HIS A 1 241 ? 5.625 -40.474 20.012 1.00 91.75 241 HIS A N 1
ATOM 1927 C CA . HIS A 1 241 ? 5.827 -39.549 21.125 1.00 91.75 241 HIS A CA 1
ATOM 1928 C C . HIS A 1 241 ? 6.358 -38.173 20.694 1.00 91.75 241 HIS A C 1
ATOM 1930 O O . HIS A 1 241 ? 7.118 -37.564 21.438 1.00 91.75 241 HIS A O 1
ATOM 1936 N N . ALA A 1 242 ? 5.968 -37.686 19.507 1.00 95.75 242 ALA A N 1
ATOM 1937 C CA . ALA A 1 242 ? 6.182 -36.282 19.155 1.00 95.75 242 ALA A CA 1
ATOM 1938 C C . ALA A 1 242 ? 5.517 -35.375 20.203 1.00 95.75 242 ALA A C 1
ATOM 1940 O O . ALA A 1 242 ? 4.410 -35.688 20.659 1.00 95.75 242 ALA A O 1
ATOM 1941 N N . ASP A 1 243 ? 6.164 -34.263 20.551 1.00 96.50 243 ASP A N 1
ATOM 1942 C CA . ASP A 1 243 ? 5.641 -33.312 21.531 1.00 96.50 243 ASP A CA 1
ATOM 1943 C C . ASP A 1 243 ? 4.318 -32.711 21.031 1.00 96.50 243 ASP A C 1
ATOM 1945 O O . ASP A 1 243 ? 4.265 -31.917 20.085 1.00 96.50 243 ASP A O 1
ATOM 1949 N N . ILE A 1 244 ? 3.229 -33.149 21.665 1.00 96.75 244 ILE A N 1
ATOM 1950 C CA . ILE A 1 244 ? 1.855 -32.839 21.278 1.00 96.75 244 ILE A CA 1
ATOM 1951 C C . ILE A 1 244 ? 1.465 -31.390 21.590 1.00 96.75 244 ILE A C 1
ATOM 1953 O O . ILE A 1 244 ? 0.642 -30.811 20.871 1.00 96.75 244 ILE A O 1
ATOM 1957 N N . ASP A 1 245 ? 2.086 -30.803 22.616 1.00 96.94 245 ASP A N 1
ATOM 1958 C CA . ASP A 1 245 ? 1.781 -29.467 23.131 1.00 96.94 245 ASP A CA 1
ATOM 1959 C C . ASP A 1 245 ? 2.881 -28.447 22.794 1.00 96.94 245 ASP A C 1
ATOM 1961 O O . ASP A 1 245 ? 2.812 -27.295 23.232 1.00 96.94 245 ASP A O 1
ATOM 1965 N N . HIS A 1 246 ? 3.859 -28.827 21.961 1.00 96.75 246 HIS A N 1
ATOM 1966 C CA . HIS A 1 246 ? 4.874 -27.903 21.460 1.00 96.75 246 HIS A CA 1
ATOM 1967 C C . HIS A 1 246 ? 4.221 -26.690 20.789 1.00 96.75 246 HIS A C 1
ATOM 1969 O O . HIS A 1 246 ? 3.414 -26.817 19.861 1.00 96.75 246 HIS A O 1
ATOM 1975 N N . ALA A 1 247 ? 4.623 -25.499 21.226 1.00 94.06 247 ALA A N 1
ATOM 1976 C CA . ALA A 1 247 ? 4.121 -24.233 20.720 1.00 94.06 247 ALA A CA 1
ATOM 1977 C C . ALA A 1 247 ? 5.130 -23.567 19.773 1.00 94.06 247 ALA A C 1
ATOM 1979 O O . ALA A 1 247 ? 6.322 -23.445 20.071 1.00 94.06 247 ALA A O 1
ATOM 1980 N N . ASN A 1 248 ? 4.648 -23.080 18.629 1.00 90.25 248 ASN A N 1
ATOM 1981 C CA . ASN A 1 248 ? 5.476 -22.310 17.702 1.00 90.25 248 ASN A CA 1
ATOM 1982 C C . ASN A 1 248 ? 5.802 -20.901 18.253 1.00 90.25 248 ASN A C 1
ATOM 1984 O O . ASN A 1 248 ? 5.387 -20.508 19.346 1.00 90.25 248 ASN A O 1
ATOM 1988 N N . ARG A 1 249 ? 6.513 -20.071 17.478 1.00 90.12 249 ARG A N 1
ATOM 1989 C CA . ARG A 1 249 ? 6.852 -18.690 17.877 1.00 90.12 249 ARG A CA 1
ATOM 1990 C C . ARG A 1 249 ? 5.642 -17.776 18.112 1.00 90.12 249 ARG A C 1
ATOM 1992 O O . ARG A 1 249 ? 5.841 -16.687 18.647 1.00 90.12 249 ARG A O 1
ATOM 1999 N N . PHE A 1 250 ? 4.426 -18.171 17.752 1.00 83.31 250 PHE A N 1
ATOM 2000 C CA . PHE A 1 250 ? 3.174 -17.457 18.032 1.00 83.31 250 PHE A CA 1
ATOM 2001 C C . PHE A 1 250 ? 2.427 -18.011 19.253 1.00 83.31 250 PHE A C 1
ATOM 2003 O O . PHE A 1 250 ? 1.438 -17.421 19.680 1.00 83.31 250 PHE A O 1
ATOM 2010 N N . GLY A 1 251 ? 2.935 -19.080 19.868 1.00 91.69 251 GLY A N 1
ATOM 2011 C CA . GLY A 1 251 ? 2.252 -19.791 20.945 1.00 91.69 251 GLY A CA 1
ATOM 2012 C C . GLY A 1 251 ? 1.259 -20.843 20.443 1.00 91.69 251 GLY A C 1
ATOM 2013 O O . GLY A 1 251 ? 0.616 -21.485 21.264 1.00 91.69 251 GLY A O 1
ATOM 2014 N N . ASP A 1 252 ? 1.134 -21.050 19.127 1.00 96.12 252 ASP A N 1
ATOM 2015 C CA . ASP A 1 252 ? 0.182 -22.023 18.593 1.00 96.12 252 ASP A CA 1
ATOM 2016 C C . ASP A 1 252 ? 0.744 -23.441 18.693 1.00 96.12 252 ASP A C 1
ATOM 2018 O O . ASP A 1 252 ? 1.818 -23.743 18.159 1.00 96.12 252 ASP A O 1
ATOM 2022 N N . THR A 1 253 ? -0.033 -24.320 19.316 1.00 98.38 253 THR A N 1
ATOM 2023 C CA . THR A 1 253 ? 0.157 -25.777 19.269 1.00 98.38 253 THR A CA 1
ATOM 2024 C C . THR A 1 253 ? -0.540 -26.379 18.046 1.00 98.38 253 THR A C 1
ATOM 2026 O O . THR A 1 253 ? -1.342 -25.719 17.374 1.00 98.38 253 THR A O 1
ATOM 2029 N N . ALA A 1 254 ? -0.308 -27.666 17.768 1.00 98.19 254 ALA A N 1
ATOM 2030 C CA . ALA A 1 254 ? -1.057 -28.384 16.733 1.00 98.19 254 ALA A CA 1
ATOM 2031 C C . ALA A 1 254 ? -2.584 -28.288 16.952 1.00 98.19 254 ALA A C 1
ATOM 2033 O O . ALA A 1 254 ? -3.348 -28.134 15.996 1.00 98.19 254 ALA A O 1
ATOM 2034 N N . LEU A 1 255 ? -3.036 -28.283 18.212 1.00 98.62 255 LEU A N 1
ATOM 2035 C CA . LEU A 1 255 ? -4.454 -28.165 18.553 1.00 98.62 255 LEU A CA 1
ATOM 2036 C C . LEU A 1 255 ? -5.037 -26.795 18.176 1.00 98.62 255 LEU A C 1
ATOM 2038 O O . LEU A 1 255 ? -6.145 -26.741 17.643 1.00 98.62 255 LEU A O 1
ATOM 2042 N N . HIS A 1 256 ? -4.288 -25.705 18.375 1.00 98.62 256 HIS A N 1
ATOM 2043 C CA . HIS A 1 256 ? -4.699 -24.355 17.964 1.00 98.62 256 HIS A CA 1
ATOM 2044 C C . HIS A 1 256 ? -4.897 -24.259 16.446 1.00 98.62 256 HIS A C 1
ATOM 2046 O O . HIS A 1 256 ? -5.914 -23.743 15.967 1.00 98.62 256 HIS A O 1
ATOM 2052 N N . ILE A 1 257 ? -3.953 -24.812 15.681 1.00 98.19 257 ILE A N 1
ATOM 2053 C CA . ILE A 1 257 ? -3.987 -24.802 14.214 1.00 98.19 257 ILE A CA 1
ATOM 2054 C C . ILE A 1 257 ? -5.169 -25.631 13.704 1.00 98.19 257 ILE A C 1
ATOM 2056 O O . ILE A 1 257 ? -5.940 -25.152 12.867 1.00 98.19 257 ILE A O 1
ATOM 2060 N N . ALA A 1 258 ? -5.356 -26.842 14.236 1.00 98.56 258 ALA A N 1
ATOM 2061 C CA . ALA A 1 258 ? -6.466 -27.714 13.860 1.00 98.56 258 ALA A CA 1
ATOM 2062 C C . ALA A 1 258 ? -7.832 -27.096 14.204 1.00 98.56 258 ALA A C 1
ATOM 2064 O O . ALA A 1 258 ? -8.759 -27.155 13.393 1.00 98.56 258 ALA A O 1
ATOM 2065 N N . ALA A 1 259 ? -7.945 -26.463 15.377 1.00 98.38 259 ALA A N 1
ATOM 2066 C CA . ALA A 1 259 ? -9.163 -25.795 15.822 1.00 98.38 259 ALA A CA 1
ATOM 2067 C C . ALA A 1 259 ? -9.520 -24.577 14.959 1.00 98.38 259 ALA A C 1
ATOM 2069 O O . ALA A 1 259 ? -10.688 -24.394 14.627 1.00 98.38 259 ALA A O 1
ATOM 2070 N N . THR A 1 260 ? -8.529 -23.781 14.549 1.00 98.19 260 THR A N 1
ATOM 2071 C CA . THR A 1 260 ? -8.731 -22.603 13.685 1.00 98.19 260 THR A CA 1
ATOM 2072 C C . THR A 1 260 ? -9.188 -22.994 12.280 1.00 98.19 260 THR A C 1
ATOM 2074 O O . THR A 1 260 ? -10.100 -22.381 11.723 1.00 98.19 260 THR A O 1
ATOM 2077 N N . ASN A 1 261 ? -8.577 -24.033 11.704 1.00 95.88 261 ASN A N 1
ATOM 2078 C CA . ASN A 1 261 ? -8.818 -24.438 10.316 1.00 95.88 261 ASN A CA 1
ATOM 2079 C C . ASN A 1 261 ? -9.990 -25.418 10.136 1.00 95.88 261 ASN A C 1
ATOM 2081 O O . ASN A 1 261 ? -10.307 -25.790 9.009 1.00 95.88 261 ASN A O 1
ATOM 2085 N N . GLY A 1 262 ? -10.661 -25.836 11.213 1.00 96.69 262 GLY A N 1
ATOM 2086 C CA . GLY A 1 262 ? -11.822 -26.722 11.097 1.00 96.69 262 GLY A CA 1
ATOM 2087 C C . GLY A 1 262 ? -11.471 -28.210 10.952 1.00 96.69 262 GLY A C 1
ATOM 2088 O O . GLY A 1 262 ? -12.308 -29.003 10.518 1.00 96.69 262 GLY A O 1
ATOM 2089 N N . PHE A 1 263 ? -10.259 -28.635 11.324 1.00 98.31 263 PHE A N 1
ATOM 2090 C CA . PHE A 1 263 ? -9.790 -30.015 11.140 1.00 98.31 263 PHE A CA 1
ATOM 2091 C C . PHE A 1 263 ? -10.275 -30.952 12.256 1.00 98.31 263 PHE A C 1
ATOM 2093 O O . PHE A 1 263 ? -9.494 -31.428 13.081 1.00 98.31 263 PHE A O 1
ATOM 2100 N N . VAL A 1 264 ? -11.577 -31.265 12.261 1.00 97.88 264 VAL A N 1
ATOM 2101 C CA . VAL A 1 264 ? -12.249 -32.081 13.299 1.00 97.88 264 VAL A CA 1
ATOM 2102 C C . VAL A 1 264 ? -11.519 -33.401 13.589 1.00 97.88 264 VAL A C 1
ATOM 2104 O O . VAL A 1 264 ? -11.328 -33.752 14.750 1.00 97.88 264 VAL A O 1
ATOM 2107 N N . LYS A 1 265 ? -11.067 -34.119 12.548 1.00 98.31 265 LYS A N 1
ATOM 2108 C CA . LYS A 1 265 ? -10.335 -35.392 12.703 1.00 98.31 265 LYS A CA 1
ATOM 2109 C C . LYS A 1 265 ? -9.014 -35.216 13.457 1.00 98.31 265 LYS A C 1
ATOM 2111 O O . LYS A 1 265 ? -8.662 -36.070 14.262 1.00 98.31 265 LYS A O 1
ATOM 2116 N N . ILE A 1 266 ? -8.288 -34.129 13.197 1.00 98.56 266 ILE A N 1
ATOM 2117 C CA . ILE A 1 266 ? -7.012 -33.845 13.862 1.00 98.56 266 ILE A CA 1
ATOM 2118 C C . ILE A 1 266 ? -7.255 -33.397 15.303 1.00 98.56 266 ILE A C 1
ATOM 2120 O O . ILE A 1 266 ? -6.572 -33.884 16.196 1.00 98.56 266 ILE A O 1
ATOM 2124 N N . VAL A 1 267 ? -8.266 -32.557 15.553 1.00 98.62 267 VAL A N 1
ATOM 2125 C CA . VAL A 1 267 ? -8.663 -32.191 16.925 1.00 98.62 267 VAL A CA 1
ATOM 2126 C C . VAL A 1 267 ? -9.006 -33.438 17.743 1.00 98.62 267 VAL A C 1
ATOM 2128 O O . VAL A 1 267 ? -8.545 -33.570 18.872 1.00 98.62 267 VAL A O 1
ATOM 2131 N N . ASP A 1 268 ? -9.767 -34.379 17.176 1.00 97.94 268 ASP A N 1
ATOM 2132 C CA . ASP A 1 268 ? -10.116 -35.627 17.863 1.00 97.94 268 ASP A CA 1
ATOM 2133 C C . ASP A 1 268 ? -8.886 -36.511 18.113 1.00 97.94 268 ASP A C 1
ATOM 2135 O O . ASP A 1 268 ? -8.733 -37.042 19.212 1.00 97.94 268 ASP A O 1
ATOM 2139 N N . LEU A 1 269 ? -7.971 -36.629 17.141 1.00 98.19 269 LEU A N 1
ATOM 2140 C CA . LEU A 1 269 ? -6.705 -37.346 17.328 1.00 98.19 269 LEU A CA 1
ATOM 2141 C C . LEU A 1 269 ? -5.866 -36.738 18.457 1.00 98.19 269 LEU A C 1
ATOM 2143 O O . LEU A 1 269 ? -5.413 -37.478 19.328 1.00 98.19 269 LEU A O 1
ATOM 2147 N N . LEU A 1 270 ? -5.686 -35.417 18.466 1.00 98.31 270 LEU A N 1
ATOM 2148 C CA . LEU A 1 270 ? -4.911 -34.718 19.492 1.00 98.31 270 LEU A CA 1
ATOM 2149 C C . LEU A 1 270 ? -5.557 -34.877 20.876 1.00 98.31 270 LEU A C 1
ATOM 2151 O O . LEU A 1 270 ? -4.892 -35.276 21.828 1.00 98.31 270 LEU A O 1
ATOM 2155 N N . ALA A 1 271 ? -6.873 -34.674 20.979 1.00 95.88 271 ALA A N 1
ATOM 2156 C CA . ALA A 1 271 ? -7.598 -34.811 22.241 1.00 95.88 271 ALA A CA 1
ATOM 2157 C C . ALA A 1 271 ? -7.599 -36.255 22.782 1.00 95.88 271 ALA A C 1
ATOM 2159 O O . ALA A 1 271 ? -7.536 -36.461 23.992 1.00 95.88 271 ALA A O 1
ATOM 2160 N N . ARG A 1 272 ? -7.661 -37.277 21.912 1.00 95.81 272 ARG A N 1
ATOM 2161 C CA . ARG A 1 272 ? -7.533 -38.694 22.319 1.00 95.81 272 ARG A CA 1
ATOM 2162 C C . ARG A 1 272 ? -6.126 -39.062 22.783 1.00 95.81 272 ARG A C 1
ATOM 2164 O O . ARG A 1 272 ? -5.998 -40.001 23.555 1.00 95.81 272 ARG A O 1
ATOM 2171 N N . ASN A 1 273 ? -5.103 -38.343 22.328 1.00 96.25 273 ASN A N 1
ATOM 2172 C CA . ASN A 1 273 ? -3.716 -38.518 22.766 1.00 96.25 273 ASN A CA 1
ATOM 2173 C C . ASN A 1 273 ? -3.340 -37.537 23.892 1.00 96.25 273 ASN A C 1
ATOM 2175 O O . ASN A 1 273 ? -2.169 -37.226 24.066 1.00 96.25 273 ASN A O 1
ATOM 2179 N N . HIS A 1 274 ? -4.331 -37.069 24.661 1.00 93.62 274 HIS A N 1
ATOM 2180 C CA . HIS A 1 274 ? -4.145 -36.247 25.859 1.00 93.62 274 HIS A CA 1
ATOM 2181 C C . HIS A 1 274 ? -3.443 -34.895 25.634 1.00 93.62 274 HIS A C 1
ATOM 2183 O O . HIS A 1 274 ? -2.786 -34.403 26.545 1.00 93.62 274 HIS A O 1
ATOM 2189 N N . ALA A 1 275 ? -3.619 -34.266 24.463 1.00 97.44 275 ALA A N 1
ATOM 2190 C CA . ALA A 1 275 ? -3.200 -32.875 24.259 1.00 97.44 275 ALA A CA 1
ATOM 2191 C C . ALA A 1 275 ? -3.826 -31.958 25.321 1.00 97.44 275 ALA A C 1
ATOM 2193 O O . ALA A 1 275 ? -5.021 -32.084 25.626 1.00 97.44 275 ALA A O 1
ATOM 2194 N N . ASN A 1 276 ? -3.063 -30.998 25.839 1.00 96.88 276 ASN A N 1
ATOM 2195 C CA . ASN A 1 276 ? -3.593 -30.020 26.775 1.00 96.88 276 ASN A CA 1
ATOM 2196 C C . ASN A 1 276 ? -4.545 -29.050 26.049 1.00 96.88 276 ASN A C 1
ATOM 2198 O O . ASN A 1 276 ? -4.142 -28.158 25.301 1.00 96.88 276 ASN A O 1
ATOM 2202 N N . LEU A 1 277 ? -5.847 -29.202 26.309 1.00 97.06 277 LEU A N 1
ATOM 2203 C CA . LEU A 1 277 ? -6.906 -28.428 25.650 1.00 97.06 277 LEU A CA 1
ATOM 2204 C C . LEU A 1 277 ? -6.929 -26.940 26.041 1.00 97.06 277 LEU A C 1
ATOM 2206 O O . LEU A 1 277 ? -7.618 -26.145 25.395 1.00 97.06 277 LEU A O 1
ATOM 2210 N N . ASN A 1 278 ? -6.189 -26.577 27.090 1.00 96.81 278 ASN A N 1
ATOM 2211 C CA . ASN A 1 278 ? -6.244 -25.281 27.759 1.00 96.81 278 ASN A CA 1
ATOM 2212 C C . ASN A 1 278 ? -4.964 -24.448 27.575 1.00 96.81 278 ASN A C 1
ATOM 2214 O O . ASN A 1 278 ? -4.836 -23.397 28.204 1.00 96.81 278 ASN A O 1
ATOM 2218 N N . VAL A 1 279 ? -4.019 -24.884 26.730 1.00 95.75 279 VAL A N 1
ATOM 2219 C CA . VAL A 1 279 ? -2.855 -24.059 26.356 1.00 95.75 279 VAL A CA 1
ATOM 2220 C C . VAL A 1 279 ? -3.347 -22.747 25.743 1.00 95.75 279 VAL A C 1
ATOM 2222 O O . VAL A 1 279 ? -4.307 -22.754 24.976 1.00 95.75 279 VAL A O 1
ATOM 2225 N N . GLN A 1 280 ? -2.701 -21.634 26.094 1.00 95.31 280 GLN A N 1
ATOM 2226 C CA . GLN A 1 280 ? -3.000 -20.311 25.555 1.00 95.31 280 GLN A CA 1
ATOM 2227 C C . GLN A 1 280 ? -1.894 -19.853 24.598 1.00 95.31 280 GLN A C 1
ATOM 2229 O O . GLN A 1 280 ? -0.714 -19.886 24.955 1.00 95.31 280 GLN A O 1
ATOM 2234 N N . ASP A 1 281 ? -2.279 -19.399 23.402 1.00 91.38 281 ASP A N 1
ATOM 2235 C CA . ASP A 1 281 ? -1.372 -18.745 22.452 1.00 91.38 281 ASP A CA 1
ATOM 2236 C C . ASP A 1 281 ? -0.847 -17.392 22.998 1.00 91.38 281 ASP A C 1
ATOM 2238 O O . ASP A 1 281 ? -1.219 -16.928 24.082 1.00 91.38 281 ASP A O 1
ATOM 2242 N N . LYS A 1 282 ? -0.006 -16.682 22.233 1.00 91.88 282 LYS A N 1
ATOM 2243 C CA . LYS A 1 282 ? 0.492 -15.347 22.639 1.00 91.88 282 LYS A CA 1
ATOM 2244 C C . LYS A 1 282 ? -0.589 -14.266 22.778 1.00 91.88 282 LYS A C 1
ATOM 2246 O O . LYS A 1 282 ? -0.290 -13.181 23.279 1.00 91.88 282 LYS A O 1
ATOM 2251 N N . ASN A 1 283 ? -1.814 -14.523 22.333 1.00 84.81 283 ASN A N 1
ATOM 2252 C CA . ASN A 1 283 ? -2.973 -13.648 22.490 1.00 84.81 283 ASN A CA 1
ATOM 2253 C C . ASN A 1 283 ? -3.912 -14.126 23.614 1.00 84.81 283 ASN A C 1
ATOM 2255 O O . ASN A 1 283 ? -4.984 -13.544 23.801 1.00 84.81 283 ASN A O 1
ATOM 2259 N N . GLY A 1 284 ? -3.538 -15.167 24.360 1.00 90.81 284 GLY A N 1
ATOM 2260 C CA . GLY A 1 284 ? -4.363 -15.770 25.399 1.00 90.81 284 GLY A CA 1
ATOM 2261 C C . GLY A 1 284 ? -5.457 -16.707 24.864 1.00 90.81 284 GLY A C 1
ATOM 2262 O O . GLY A 1 284 ? -6.296 -17.165 25.637 1.00 90.81 284 GLY A O 1
ATOM 2263 N N . ASN A 1 285 ? -5.533 -16.970 23.560 1.00 97.12 285 ASN A N 1
ATOM 2264 C CA . ASN A 1 285 ? -6.582 -17.824 23.011 1.00 97.12 285 ASN A CA 1
ATOM 2265 C C . ASN A 1 285 ? -6.269 -19.291 23.293 1.00 97.12 285 ASN A C 1
ATOM 2267 O O . ASN A 1 285 ? -5.162 -19.739 23.026 1.00 97.12 285 ASN A O 1
ATOM 2271 N N . THR A 1 286 ? -7.268 -20.042 23.750 1.00 98.12 286 THR A N 1
ATOM 2272 C CA . THR A 1 286 ? -7.245 -21.508 23.739 1.00 98.12 286 THR A CA 1
ATOM 2273 C C . THR A 1 286 ? -7.768 -22.044 22.407 1.00 98.12 286 THR A C 1
ATOM 2275 O O . THR A 1 286 ? -8.425 -21.328 21.642 1.00 98.12 286 THR A O 1
ATOM 2278 N N . ALA A 1 287 ? -7.588 -23.340 22.149 1.00 98.25 287 ALA A N 1
ATOM 2279 C CA . ALA A 1 287 ? -8.204 -24.007 21.000 1.00 98.25 287 ALA A CA 1
ATOM 2280 C C . ALA A 1 287 ? -9.739 -23.834 20.955 1.00 98.25 287 ALA A C 1
ATOM 2282 O O . ALA A 1 287 ? -10.312 -23.663 19.878 1.00 98.25 287 ALA A O 1
ATOM 2283 N N . LEU A 1 288 ? -10.409 -23.807 22.116 1.00 98.31 288 LEU A N 1
ATOM 2284 C CA . LEU A 1 288 ? -11.854 -23.564 22.214 1.00 98.31 288 LEU A CA 1
ATOM 2285 C C . LEU A 1 288 ? -12.228 -22.135 21.787 1.00 98.31 288 LEU A C 1
ATOM 2287 O O . LEU A 1 288 ? -13.227 -21.937 21.087 1.00 98.31 288 LEU A O 1
ATOM 2291 N N . ILE A 1 289 ? -11.413 -21.145 22.164 1.00 97.69 289 ILE A N 1
ATOM 2292 C CA . ILE A 1 289 ? -11.584 -19.750 21.736 1.00 97.69 289 ILE A CA 1
ATOM 2293 C C . ILE A 1 289 ? -11.376 -19.625 20.222 1.00 97.69 289 ILE A C 1
ATOM 2295 O O . ILE A 1 289 ? -12.210 -19.022 19.544 1.00 97.69 289 ILE A O 1
ATOM 2299 N N . LEU A 1 290 ? -10.323 -20.234 19.670 1.00 98.00 290 LEU A N 1
ATOM 2300 C CA . LEU A 1 290 ? -10.049 -20.193 18.230 1.00 98.00 290 LEU A CA 1
ATOM 2301 C C . LEU A 1 290 ? -11.152 -20.877 17.406 1.00 98.00 290 LEU A C 1
ATOM 2303 O O . LEU A 1 290 ? -11.632 -20.293 16.434 1.00 98.00 290 LEU A O 1
ATOM 2307 N N . ALA A 1 291 ? -11.633 -22.049 17.833 1.00 98.19 291 ALA A N 1
ATOM 2308 C CA . ALA A 1 291 ? -12.774 -22.722 17.201 1.00 98.19 291 ALA A CA 1
ATOM 2309 C C . ALA A 1 291 ? -14.057 -21.872 17.251 1.00 98.19 291 ALA A C 1
ATOM 2311 O O . ALA A 1 291 ? -14.850 -21.873 16.308 1.00 98.19 291 ALA A O 1
ATOM 2312 N N . THR A 1 292 ? -14.251 -21.114 18.335 1.00 97.06 292 THR A N 1
ATOM 2313 C CA . THR A 1 292 ? -15.381 -20.187 18.488 1.00 97.06 292 THR A CA 1
ATOM 2314 C C . THR A 1 292 ? -15.262 -18.979 17.556 1.00 97.06 292 THR A C 1
ATOM 2316 O O . THR A 1 292 ? -16.244 -18.585 16.921 1.00 97.06 292 THR A O 1
ATOM 2319 N N . LEU A 1 293 ? -14.064 -18.398 17.432 1.00 95.00 293 LEU A N 1
ATOM 2320 C CA . LEU A 1 293 ? -13.785 -17.281 16.523 1.00 95.00 293 LEU A CA 1
ATOM 2321 C C . LEU A 1 293 ? -13.977 -17.678 15.054 1.00 95.00 293 LEU A C 1
ATOM 2323 O O . LEU A 1 293 ? -14.558 -16.906 14.283 1.00 95.00 293 LEU A O 1
ATOM 2327 N N . ALA A 1 294 ? -13.518 -18.878 14.695 1.00 94.75 294 ALA A N 1
ATOM 2328 C CA . ALA A 1 294 ? -13.596 -19.438 13.349 1.00 94.75 294 ALA A CA 1
ATOM 2329 C C . ALA A 1 294 ? -14.973 -20.035 12.993 1.00 94.75 294 ALA A C 1
ATOM 2331 O O . ALA A 1 294 ? -15.200 -20.365 11.835 1.00 94.75 294 ALA A O 1
ATOM 2332 N N . ASP A 1 295 ? -15.906 -20.089 13.951 1.00 96.69 295 ASP A N 1
ATOM 2333 C CA . ASP A 1 295 ? -17.264 -20.629 13.796 1.00 96.69 295 ASP A CA 1
ATOM 2334 C C . ASP A 1 295 ? -17.313 -22.115 13.419 1.00 96.69 295 ASP A C 1
ATOM 2336 O O . ASP A 1 295 ? -17.972 -22.508 12.458 1.00 96.69 295 ASP A O 1
ATOM 2340 N N . HIS A 1 296 ? -16.640 -22.952 14.217 1.00 97.75 296 HIS A N 1
ATOM 2341 C CA . HIS A 1 296 ? -16.635 -24.412 14.056 1.00 97.75 296 HIS A CA 1
ATOM 2342 C C . HIS A 1 296 ? -17.401 -25.127 15.190 1.00 97.75 296 HIS A C 1
ATOM 2344 O O . HIS A 1 296 ? -16.767 -25.693 16.088 1.00 97.75 296 HIS A O 1
ATOM 2350 N N . PRO A 1 297 ? -18.754 -25.175 15.175 1.00 96.44 297 PRO A N 1
ATOM 2351 C CA . PRO A 1 297 ? -19.561 -25.786 16.240 1.00 96.44 297 PRO A CA 1
ATOM 2352 C C . PRO A 1 297 ? -19.193 -27.236 16.571 1.00 96.44 297 PRO A C 1
ATOM 2354 O O . PRO A 1 297 ? -19.205 -27.628 17.736 1.00 96.44 297 PRO A O 1
ATOM 2357 N N . ASN A 1 298 ? -18.817 -28.031 15.564 1.00 97.62 298 ASN A N 1
ATOM 2358 C CA . ASN A 1 298 ? -18.411 -29.427 15.757 1.00 97.62 298 ASN A CA 1
ATOM 2359 C C . ASN A 1 298 ? -17.123 -29.548 16.581 1.00 97.62 298 ASN A C 1
ATOM 2361 O O . ASN A 1 298 ? -17.012 -30.441 17.417 1.00 97.62 298 ASN A O 1
ATOM 2365 N N . ILE A 1 299 ? -16.172 -28.630 16.385 1.00 98.44 299 ILE A N 1
ATOM 2366 C CA . ILE A 1 299 ? -14.929 -28.587 17.162 1.00 98.44 299 ILE A CA 1
ATOM 2367 C C . ILE A 1 299 ? -15.203 -28.073 18.569 1.00 98.44 299 ILE A C 1
ATOM 2369 O O . ILE A 1 299 ? -14.712 -28.664 19.524 1.00 98.44 299 ILE A O 1
ATOM 2373 N N . VAL A 1 300 ? -16.023 -27.027 18.715 1.00 98.38 300 VAL A N 1
ATOM 2374 C CA . VAL A 1 300 ? -16.451 -26.533 20.034 1.00 98.38 300 VAL A CA 1
ATOM 2375 C C . VAL A 1 300 ? -17.094 -27.667 20.833 1.00 98.38 300 VAL A C 1
ATOM 2377 O O . VAL A 1 300 ? -16.683 -27.931 21.959 1.00 98.38 300 VAL A O 1
ATOM 2380 N N . ARG A 1 301 ? -18.057 -28.385 20.242 1.00 97.62 301 ARG A N 1
ATOM 2381 C CA . ARG A 1 301 ? -18.719 -29.534 20.875 1.00 97.62 301 ARG A CA 1
ATOM 2382 C C . ARG A 1 301 ? -17.711 -30.612 21.270 1.00 97.62 301 ARG A C 1
ATOM 2384 O O . ARG A 1 301 ? -17.780 -31.116 22.387 1.00 97.62 301 ARG A O 1
ATOM 2391 N N . LEU A 1 302 ? -16.783 -30.948 20.374 1.00 97.62 302 LEU A N 1
ATOM 2392 C CA . LEU A 1 302 ? -15.743 -31.940 20.632 1.00 97.62 302 LEU A CA 1
ATOM 2393 C C . LEU A 1 302 ? -14.849 -31.524 21.810 1.00 97.62 302 LEU A C 1
ATOM 2395 O O . LEU A 1 302 ? -14.691 -32.304 22.743 1.00 97.62 302 LEU A O 1
ATOM 2399 N N . LEU A 1 303 ? -14.325 -30.298 21.818 1.00 97.94 303 LEU A N 1
ATOM 2400 C CA . LEU A 1 303 ? -13.471 -29.785 22.895 1.00 97.94 303 LEU A CA 1
ATOM 2401 C C . LEU A 1 303 ? -14.210 -29.735 24.241 1.00 97.94 303 LEU A C 1
ATOM 2403 O O . LEU A 1 303 ? -13.673 -30.186 25.250 1.00 97.94 303 LEU A O 1
ATOM 2407 N N . LEU A 1 304 ? -15.464 -29.271 24.257 1.00 96.50 304 LEU A N 1
ATOM 2408 C CA . LEU A 1 304 ? -16.301 -29.261 25.464 1.00 96.50 304 LEU A CA 1
ATOM 2409 C C . LEU A 1 304 ? -16.587 -30.676 25.982 1.00 96.50 304 LEU A C 1
ATOM 2411 O O . LEU A 1 304 ? -16.491 -30.923 27.182 1.00 96.50 304 LEU A O 1
ATOM 2415 N N . SER A 1 305 ? -16.860 -31.632 25.085 1.00 95.19 305 SER A N 1
ATOM 2416 C CA . SER A 1 305 ? -17.051 -33.045 25.452 1.00 95.19 305 SER A CA 1
ATOM 2417 C C . SER A 1 305 ? -15.795 -33.700 26.036 1.00 95.19 305 SER A C 1
ATOM 2419 O O . SER A 1 305 ? -15.888 -34.753 26.659 1.00 95.19 305 SER A O 1
ATOM 2421 N N . ARG A 1 306 ? -14.625 -33.078 25.845 1.00 95.19 306 ARG A N 1
ATOM 2422 C CA . ARG A 1 306 ? -13.339 -33.488 26.421 1.00 95.19 306 ARG A CA 1
ATOM 2423 C C . ARG A 1 306 ? -12.890 -32.580 27.571 1.00 95.19 306 ARG A C 1
ATOM 2425 O O . ARG A 1 306 ? -11.719 -32.597 27.925 1.00 95.19 306 ARG A O 1
ATOM 2432 N N . HIS A 1 307 ? -13.818 -31.828 28.167 1.00 91.25 307 HIS A N 1
ATOM 2433 C CA . HIS A 1 307 ? -13.592 -30.973 29.336 1.00 91.25 307 HIS A CA 1
ATOM 2434 C C . HIS A 1 307 ? -12.614 -29.803 29.115 1.00 91.25 307 HIS A C 1
ATOM 2436 O O . HIS A 1 307 ? -11.918 -29.398 30.045 1.00 91.25 307 HIS A O 1
ATOM 2442 N N . ALA A 1 308 ? -12.569 -29.222 27.908 1.00 95.19 308 ALA A N 1
ATOM 2443 C CA . ALA A 1 308 ? -11.895 -27.936 27.705 1.00 95.19 308 ALA A CA 1
ATOM 2444 C C . ALA A 1 308 ? -12.529 -26.844 28.589 1.00 95.19 308 ALA A C 1
ATOM 2446 O O . ALA A 1 308 ? -13.759 -26.726 28.647 1.00 95.19 308 ALA A O 1
ATOM 2447 N N . ASP A 1 309 ? -11.703 -26.036 29.256 1.00 90.25 309 ASP A N 1
ATOM 2448 C CA . ASP A 1 309 ? -12.180 -24.998 30.168 1.00 90.25 309 ASP A CA 1
ATOM 2449 C C . ASP A 1 309 ? -12.755 -23.815 29.377 1.00 90.25 309 ASP A C 1
ATOM 2451 O O . ASP A 1 309 ? -12.049 -23.025 28.744 1.00 90.25 309 ASP A O 1
ATOM 2455 N N . PHE A 1 310 ? -14.078 -23.696 29.421 1.00 92.50 310 PHE A N 1
ATOM 2456 C CA . PHE A 1 310 ? -14.829 -22.637 28.757 1.00 92.50 310 PHE A CA 1
ATOM 2457 C C . PHE A 1 310 ? -14.845 -21.307 29.524 1.00 92.50 310 PHE A C 1
ATOM 2459 O O . PHE A 1 310 ? -15.464 -20.352 29.047 1.00 92.50 310 PHE A O 1
ATOM 2466 N N . ASN A 1 311 ? -14.199 -21.224 30.691 1.00 85.00 311 ASN A N 1
ATOM 2467 C CA . ASN A 1 311 ? -14.075 -19.991 31.474 1.00 85.00 311 ASN A CA 1
ATOM 2468 C C . ASN A 1 311 ? -12.748 -19.262 31.242 1.00 85.00 311 ASN A C 1
ATOM 2470 O O . ASN A 1 311 ? -12.616 -18.109 31.659 1.00 85.00 311 ASN A O 1
ATOM 2474 N N . LEU A 1 312 ? -11.780 -19.895 30.569 1.00 85.25 312 LEU A N 1
ATOM 2475 C CA . LEU A 1 312 ? -10.521 -19.243 30.224 1.00 85.25 312 LEU A CA 1
ATOM 2476 C C . LEU A 1 312 ? -10.765 -18.047 29.305 1.00 85.25 312 LEU A C 1
ATOM 2478 O O . LEU A 1 312 ? -11.582 -18.090 28.382 1.00 85.25 312 LEU A O 1
ATOM 2482 N N . MET A 1 313 ? -10.042 -16.967 29.587 1.00 86.69 313 MET A N 1
ATOM 2483 C CA . MET A 1 313 ? -10.150 -15.704 28.871 1.00 86.69 313 MET A CA 1
ATOM 2484 C C . MET A 1 313 ? -8.916 -15.468 28.013 1.00 86.69 313 MET A C 1
ATOM 2486 O O . MET A 1 313 ? -7.796 -15.699 28.467 1.00 86.69 313 MET A O 1
ATOM 2490 N N . ASN A 1 314 ? -9.115 -14.915 26.818 1.00 82.50 314 ASN A N 1
ATOM 2491 C CA . ASN A 1 314 ? -8.008 -14.368 26.037 1.00 82.50 314 ASN A CA 1
ATOM 2492 C C . ASN A 1 314 ? -7.418 -13.099 26.685 1.00 82.50 314 ASN A C 1
ATOM 2494 O O . ASN A 1 314 ? -7.940 -12.577 27.673 1.00 82.50 314 ASN A O 1
ATOM 2498 N N . HIS A 1 315 ? -6.347 -12.544 26.112 1.00 84.88 315 HIS A N 1
ATOM 2499 C CA . HIS A 1 315 ? -5.780 -11.269 26.575 1.00 84.88 315 HIS A CA 1
ATOM 2500 C C . HIS A 1 315 ? -6.768 -10.092 26.456 1.00 84.88 315 HIS A C 1
ATOM 2502 O O . HIS A 1 315 ? -6.615 -9.087 27.148 1.00 84.88 315 HIS A O 1
ATOM 2508 N N . GLY A 1 316 ? -7.812 -10.230 25.632 1.00 74.75 316 GLY A N 1
ATOM 2509 C CA . GLY A 1 316 ? -8.959 -9.320 25.563 1.00 74.75 316 GLY A CA 1
ATOM 2510 C C . GLY A 1 316 ? -9.954 -9.454 26.724 1.00 74.75 316 GLY A C 1
ATOM 2511 O O . GLY A 1 316 ? -10.935 -8.714 26.754 1.00 74.75 316 GLY A O 1
ATOM 2512 N N . LYS A 1 317 ? -9.703 -10.353 27.688 1.00 82.25 317 LYS A N 1
ATOM 2513 C CA . LYS A 1 317 ? -10.598 -10.701 28.807 1.00 82.25 317 LYS A CA 1
ATOM 2514 C C . LYS A 1 317 ? -11.956 -11.252 28.345 1.00 82.25 317 LYS A C 1
ATOM 2516 O O . LYS A 1 317 ? -12.962 -11.061 29.027 1.00 82.25 317 LYS A O 1
ATOM 2521 N N . GLU A 1 318 ? -11.990 -11.915 27.191 1.00 83.50 318 GLU A N 1
ATOM 2522 C CA . GLU A 1 318 ? -13.204 -12.505 26.623 1.00 83.50 318 GLU A CA 1
ATOM 2523 C C . GLU A 1 318 ? -13.214 -14.026 26.822 1.00 83.50 318 GLU A C 1
ATOM 2525 O O . GLU A 1 318 ? -12.260 -14.713 26.451 1.00 83.50 318 GLU A O 1
ATOM 2530 N N . THR A 1 319 ? -14.310 -14.563 27.363 1.00 90.56 319 THR A N 1
ATOM 2531 C CA . THR A 1 319 ? -14.574 -16.011 27.400 1.00 90.56 319 THR A CA 1
ATOM 2532 C C . THR A 1 319 ? -15.177 -16.497 26.074 1.00 90.56 319 THR A C 1
ATOM 2534 O O . THR A 1 319 ? -15.817 -15.712 25.362 1.00 90.56 319 THR A O 1
ATOM 2537 N N . PRO A 1 320 ? -15.085 -17.800 25.739 1.00 90.19 320 PRO A N 1
ATOM 2538 C CA . PRO A 1 320 ? -15.758 -18.386 24.579 1.00 90.19 320 PRO A CA 1
ATOM 2539 C C . PRO A 1 320 ? -17.232 -17.974 24.423 1.00 90.19 320 PRO A C 1
ATOM 2541 O O . PRO A 1 320 ? -17.662 -17.633 23.322 1.00 90.19 320 PRO A O 1
ATOM 2544 N N . ILE A 1 321 ? -18.020 -17.936 25.509 1.00 89.56 321 ILE A N 1
ATOM 2545 C CA . ILE A 1 321 ? -19.454 -17.593 25.423 1.00 89.56 321 ILE A CA 1
ATOM 2546 C C . ILE A 1 321 ? -19.687 -16.111 25.111 1.00 89.56 321 ILE A C 1
ATOM 2548 O O . ILE A 1 321 ? -20.631 -15.780 24.385 1.00 89.56 321 ILE A O 1
ATOM 2552 N N . GLN A 1 322 ? -18.818 -15.220 25.596 1.00 83.94 322 GLN A N 1
ATOM 2553 C CA . GLN A 1 322 ? -18.857 -13.800 25.240 1.00 83.94 322 GLN A CA 1
ATOM 2554 C C . GLN A 1 322 ? -18.517 -13.611 23.760 1.00 83.94 322 GLN A C 1
ATOM 2556 O O . GLN A 1 322 ? -19.290 -12.980 23.039 1.00 83.94 322 GLN A O 1
ATOM 2561 N N . ILE A 1 323 ? -17.449 -14.257 23.278 1.00 86.75 323 ILE A N 1
ATOM 2562 C CA . ILE A 1 323 ? -17.043 -14.213 21.865 1.00 86.75 323 ILE A CA 1
ATOM 2563 C C . ILE A 1 323 ? -18.165 -14.739 20.963 1.00 86.75 323 ILE A C 1
ATOM 2565 O O . ILE A 1 323 ? -18.542 -14.082 19.989 1.00 86.75 323 ILE A O 1
ATOM 2569 N N . ALA A 1 324 ? -18.741 -15.900 21.289 1.00 87.94 324 ALA A N 1
ATOM 2570 C CA . ALA A 1 324 ? -19.837 -16.491 20.525 1.00 87.94 324 ALA A CA 1
ATOM 2571 C C . ALA A 1 324 ? -21.065 -15.566 20.471 1.00 87.94 324 ALA A C 1
ATOM 2573 O O . ALA A 1 324 ? -21.691 -15.421 19.416 1.00 87.94 324 ALA A O 1
ATOM 2574 N N . THR A 1 325 ? -21.384 -14.898 21.584 1.00 82.12 325 THR A N 1
ATOM 2575 C CA . THR A 1 325 ? -22.502 -13.947 21.679 1.00 82.12 325 THR A CA 1
ATOM 2576 C C . THR A 1 325 ? -22.251 -12.706 20.822 1.00 82.12 325 THR A C 1
ATOM 2578 O O . THR A 1 325 ? -23.094 -12.352 19.992 1.00 82.12 325 THR A O 1
ATOM 2581 N N . ASP A 1 326 ? -21.074 -12.092 20.944 1.00 79.81 326 ASP A N 1
ATOM 2582 C CA . ASP A 1 326 ? -20.712 -10.863 20.229 1.00 79.81 326 ASP A CA 1
ATOM 2583 C C . ASP A 1 326 ? -20.592 -11.081 18.716 1.00 79.81 326 ASP A C 1
ATOM 2585 O O . ASP A 1 326 ? -21.014 -10.242 17.911 1.00 79.81 326 ASP A O 1
ATOM 2589 N N . LYS A 1 327 ? -20.086 -12.249 18.307 1.00 80.56 327 LYS A N 1
ATOM 2590 C CA . LYS A 1 327 ? -20.018 -12.680 16.901 1.00 80.56 327 LYS A CA 1
ATOM 2591 C C . LYS A 1 327 ? -21.345 -13.239 16.372 1.00 80.56 327 LYS A C 1
ATOM 2593 O O . LYS A 1 327 ? -21.419 -13.589 15.196 1.00 80.56 327 LYS A O 1
ATOM 2598 N N . LYS A 1 328 ? -22.399 -13.293 17.199 1.00 87.94 328 LYS A N 1
ATOM 2599 C CA . LYS A 1 328 ? -23.744 -13.802 16.864 1.00 87.94 328 LYS A CA 1
ATOM 2600 C C . LYS A 1 328 ? -23.768 -15.275 16.413 1.00 87.94 328 LYS A C 1
ATOM 2602 O O . LYS A 1 328 ? -24.621 -15.660 15.610 1.00 87.94 328 LYS A O 1
ATOM 2607 N N . ARG A 1 329 ? -22.878 -16.117 16.951 1.00 89.88 329 ARG A N 1
ATOM 2608 C CA . ARG A 1 329 ? -22.800 -17.565 16.670 1.00 89.88 329 ARG A CA 1
ATOM 2609 C C . ARG A 1 329 ? -23.807 -18.343 17.520 1.00 89.88 329 ARG A C 1
ATOM 2611 O O . ARG A 1 329 ? -23.464 -18.950 18.531 1.00 89.88 329 ARG A O 1
ATOM 2618 N N . LYS A 1 330 ? -25.084 -18.291 17.127 1.00 90.75 330 LYS A N 1
ATOM 2619 C CA . LYS A 1 330 ? -26.216 -18.837 17.908 1.00 90.75 330 LYS A CA 1
ATOM 2620 C C . LYS A 1 330 ? -26.041 -20.305 18.313 1.00 90.75 330 LYS A C 1
ATOM 2622 O O . LYS A 1 330 ? -26.403 -20.661 19.428 1.00 90.75 330 LYS A O 1
ATOM 2627 N N . GLU A 1 331 ? -25.513 -21.146 17.426 1.00 94.56 331 GLU A N 1
ATOM 2628 C CA . GLU A 1 331 ? -25.293 -22.567 17.719 1.00 94.56 331 GLU A CA 1
ATOM 2629 C C . GLU A 1 331 ? -24.214 -22.769 18.790 1.00 94.56 331 GLU A C 1
ATOM 2631 O O . GLU A 1 331 ? -24.432 -23.499 19.752 1.00 94.56 331 GLU A O 1
ATOM 2636 N N . ILE A 1 332 ? -23.093 -22.055 18.679 1.00 95.00 332 ILE A N 1
ATOM 2637 C CA . ILE A 1 332 ? -21.989 -22.125 19.643 1.00 95.00 332 ILE A CA 1
ATOM 2638 C C . ILE A 1 332 ? -22.413 -21.581 21.011 1.00 95.00 332 ILE A C 1
ATOM 2640 O O . ILE A 1 332 ? -22.069 -22.170 22.031 1.00 95.00 332 ILE A O 1
ATOM 2644 N N . VAL A 1 333 ? -23.221 -20.514 21.053 1.00 92.31 333 VAL A N 1
ATOM 2645 C CA . VAL A 1 333 ? -23.811 -20.019 22.311 1.00 92.31 333 VAL A CA 1
ATOM 2646 C C . VAL A 1 333 ? -24.647 -21.109 22.983 1.00 92.31 333 VAL A C 1
ATOM 2648 O O . VAL A 1 333 ? -24.461 -21.361 24.171 1.00 92.31 333 VAL A O 1
ATOM 2651 N N . ARG A 1 334 ? -25.526 -21.788 22.230 1.00 91.19 334 ARG A N 1
ATOM 2652 C CA . ARG A 1 334 ? -26.341 -22.893 22.764 1.00 91.19 334 ARG A CA 1
ATOM 2653 C C . ARG A 1 334 ? -25.472 -24.039 23.279 1.00 91.19 334 ARG A C 1
ATOM 2655 O O . ARG A 1 334 ? -25.747 -24.550 24.357 1.00 91.19 334 ARG A O 1
ATOM 2662 N N . LEU A 1 335 ? -24.425 -24.412 22.539 1.00 92.94 335 LEU A N 1
ATOM 2663 C CA . LEU A 1 335 ? -23.472 -25.440 22.962 1.00 92.94 335 LEU A CA 1
ATOM 2664 C C . LEU A 1 335 ? -22.785 -25.062 24.273 1.00 92.94 335 LEU A C 1
ATOM 2666 O O . LEU A 1 335 ? -22.822 -25.827 25.225 1.00 92.94 335 LEU A O 1
ATOM 2670 N N . LEU A 1 336 ? -22.210 -23.867 24.358 1.00 91.88 336 LEU A N 1
ATOM 2671 C CA . LEU A 1 336 ? -21.524 -23.413 25.567 1.00 91.88 336 LEU A CA 1
ATOM 2672 C C . LEU A 1 336 ? -22.473 -23.371 26.774 1.00 91.88 336 LEU A C 1
ATOM 2674 O O . LEU A 1 336 ? -22.109 -23.834 27.851 1.00 91.88 336 LEU A O 1
ATOM 2678 N N . GLN A 1 337 ? -23.708 -22.899 26.587 1.00 89.25 337 GLN A N 1
ATOM 2679 C CA . GLN A 1 337 ? -24.738 -22.907 27.633 1.00 89.25 337 GLN A CA 1
ATOM 2680 C C . GLN A 1 337 ? -25.126 -24.323 28.071 1.00 89.25 337 GLN A C 1
ATOM 2682 O O . GLN A 1 337 ? -25.287 -24.560 29.266 1.00 89.25 337 GLN A O 1
ATOM 2687 N N . GLN A 1 338 ? -25.238 -25.270 27.133 1.00 90.19 338 GLN A N 1
ATOM 2688 C CA . GLN A 1 338 ? -25.523 -26.676 27.434 1.00 90.19 338 GLN A CA 1
ATOM 2689 C C . GLN A 1 338 ? -24.447 -27.301 28.335 1.00 90.19 338 GLN A C 1
ATOM 2691 O O . GLN A 1 338 ? -24.766 -28.137 29.174 1.00 90.19 338 GLN A O 1
ATOM 2696 N N . PHE A 1 339 ? -23.191 -26.873 28.189 1.00 88.62 339 PHE A N 1
ATOM 2697 C CA . PHE A 1 339 ? -22.067 -27.307 29.023 1.00 88.62 339 PHE A CA 1
ATOM 2698 C C . PHE A 1 339 ? -21.859 -26.440 30.282 1.00 88.62 339 PHE A C 1
ATOM 2700 O O . PHE A 1 339 ? -20.878 -26.625 30.996 1.00 88.62 339 PHE A O 1
ATOM 2707 N N . GLY A 1 340 ? -22.783 -25.521 30.590 1.00 80.06 340 GLY A N 1
ATOM 2708 C CA . GLY A 1 340 ? -22.784 -24.744 31.834 1.00 80.06 340 GLY A CA 1
ATOM 2709 C C . GLY A 1 340 ? -22.085 -23.383 31.766 1.00 80.06 340 GLY A C 1
ATOM 2710 O O . GLY A 1 340 ? -21.986 -22.701 32.787 1.00 80.06 340 GLY A O 1
ATOM 2711 N N . ALA A 1 341 ? -21.633 -22.937 30.590 1.00 81.69 341 ALA A N 1
ATOM 2712 C CA . ALA A 1 341 ? -21.084 -21.593 30.443 1.00 81.69 341 ALA A CA 1
ATOM 2713 C C . ALA A 1 341 ? -22.188 -20.544 30.645 1.00 81.69 341 ALA A C 1
ATOM 2715 O O . ALA A 1 341 ? -23.226 -20.556 29.976 1.00 81.69 341 ALA A O 1
ATOM 2716 N N . THR A 1 342 ? -21.953 -19.596 31.551 1.00 76.31 342 THR A N 1
ATOM 2717 C CA . THR A 1 342 ? -22.880 -18.491 31.816 1.00 76.31 342 THR A CA 1
ATOM 2718 C C . THR A 1 342 ? -22.276 -17.167 31.371 1.00 76.31 342 THR A C 1
ATOM 2720 O O . THR A 1 342 ? -21.069 -16.944 31.452 1.00 76.31 342 THR A O 1
ATOM 2723 N N . LEU A 1 343 ? -23.122 -16.259 30.880 1.00 65.25 343 LEU A N 1
ATOM 2724 C CA . LEU A 1 343 ? -22.698 -14.877 30.681 1.00 65.25 343 LEU A CA 1
ATOM 2725 C C . LEU A 1 343 ? -22.527 -14.227 32.062 1.00 65.25 343 LEU A C 1
ATOM 2727 O O . LEU A 1 343 ? -23.430 -14.357 32.896 1.00 65.25 343 LEU A O 1
ATOM 2731 N N . PRO A 1 344 ? -21.431 -13.494 32.322 1.00 53.97 344 PRO A N 1
ATOM 2732 C CA . PRO A 1 344 ? -21.267 -12.808 33.594 1.00 53.97 344 PRO A CA 1
ATOM 2733 C C . PRO A 1 344 ? -22.447 -11.861 33.845 1.00 53.97 344 PRO A C 1
ATOM 2735 O O . PRO A 1 344 ? -22.835 -11.075 32.973 1.00 53.97 344 PRO A O 1
ATOM 2738 N N . ARG A 1 345 ? -23.035 -11.945 35.050 1.00 41.53 345 ARG A N 1
ATOM 2739 C CA . ARG A 1 345 ? -24.123 -11.059 35.488 1.00 41.53 345 ARG A CA 1
ATOM 2740 C C . ARG A 1 345 ? -23.672 -9.610 35.316 1.00 41.53 345 ARG A C 1
ATOM 2742 O O . ARG A 1 345 ? -22.736 -9.158 35.974 1.00 41.53 345 ARG A O 1
ATOM 2749 N N . LYS A 1 346 ? -24.357 -8.863 34.445 1.00 38.09 346 LYS A N 1
ATOM 2750 C CA . LYS A 1 346 ? -24.167 -7.415 34.318 1.00 38.09 346 LYS A CA 1
ATOM 2751 C C . LYS A 1 346 ? -24.428 -6.783 35.688 1.00 38.09 346 LYS A C 1
ATOM 2753 O O . LYS A 1 346 ? -25.575 -6.739 36.124 1.00 38.09 346 LYS A O 1
ATOM 2758 N N . LYS A 1 347 ? -23.391 -6.268 36.360 1.00 32.22 347 LYS A N 1
ATOM 2759 C CA . LYS A 1 347 ? -23.593 -5.300 37.445 1.00 32.22 347 LYS A CA 1
ATOM 2760 C C . LYS A 1 347 ? -24.310 -4.098 36.833 1.00 32.22 347 LYS A C 1
ATOM 2762 O O . LYS A 1 347 ? -23.743 -3.376 36.013 1.00 32.22 347 LYS A O 1
ATOM 2767 N N . ALA A 1 348 ? -25.579 -3.935 37.187 1.00 32.16 348 ALA A N 1
ATOM 2768 C CA . ALA A 1 348 ? -26.360 -2.762 36.853 1.00 32.16 348 ALA A CA 1
ATOM 2769 C C . ALA A 1 348 ? -25.855 -1.595 37.709 1.00 32.16 348 ALA A C 1
ATOM 2771 O O . ALA A 1 348 ? -26.259 -1.433 38.854 1.00 32.16 348 ALA A O 1
ATOM 2772 N N . THR A 1 349 ? -24.947 -0.789 37.168 1.00 28.52 349 THR A N 1
ATOM 2773 C CA . THR A 1 349 ? -24.640 0.534 37.719 1.00 28.52 349 THR A CA 1
ATOM 2774 C C . THR A 1 349 ? -25.270 1.583 36.815 1.00 28.52 349 THR A C 1
ATOM 2776 O O . THR A 1 349 ? -24.974 1.639 35.621 1.00 28.52 349 THR A O 1
ATOM 2779 N N . LYS A 1 350 ? -26.155 2.401 37.397 1.00 36.34 350 LYS A N 1
ATOM 2780 C CA . LYS A 1 350 ? -26.835 3.580 36.825 1.00 36.34 350 LYS A CA 1
ATOM 2781 C C . LYS A 1 350 ? -25.857 4.748 36.568 1.00 36.34 350 LYS A C 1
ATOM 2783 O O . LYS A 1 350 ? -26.120 5.898 36.889 1.00 36.34 350 LYS A O 1
ATOM 2788 N N . THR A 1 351 ? -24.722 4.446 35.957 1.00 31.98 351 THR A N 1
ATOM 2789 C CA . THR A 1 351 ? -23.734 5.410 35.467 1.00 31.98 351 THR A CA 1
ATOM 2790 C C . THR A 1 351 ? -23.434 4.986 34.038 1.00 31.98 351 THR A C 1
ATOM 2792 O O . THR A 1 351 ? -23.235 3.794 33.802 1.00 31.98 351 THR A O 1
ATOM 2795 N N . LEU A 1 352 ? -23.485 5.918 33.082 1.00 37.25 352 LEU A N 1
ATOM 2796 C CA . LEU A 1 352 ? -23.304 5.663 31.647 1.00 37.25 352 LEU A CA 1
ATOM 2797 C C . LEU A 1 352 ? -22.114 4.701 31.431 1.00 37.25 352 LEU A C 1
ATOM 2799 O O . LEU A 1 352 ? -20.963 5.063 31.664 1.00 37.25 352 LEU A O 1
ATOM 2803 N N . ASN A 1 353 ? -22.397 3.436 31.098 1.00 41.75 353 ASN A N 1
ATOM 2804 C CA . ASN A 1 353 ? -21.419 2.355 31.220 1.00 41.75 353 ASN A CA 1
ATOM 2805 C C . ASN A 1 353 ? -20.433 2.381 30.038 1.00 41.75 353 ASN A C 1
ATOM 2807 O O . ASN A 1 353 ? -20.594 1.661 29.053 1.00 41.75 353 ASN A O 1
ATOM 2811 N N . LEU A 1 354 ? -19.411 3.235 30.151 1.00 43.88 354 LEU A N 1
ATOM 2812 C CA . LEU A 1 354 ? -18.273 3.355 29.233 1.00 43.88 354 LEU A CA 1
ATOM 2813 C C . LEU A 1 354 ? -17.410 2.078 29.172 1.00 43.88 354 LEU A C 1
ATOM 2815 O O . LEU A 1 354 ? -16.593 1.974 28.269 1.00 43.88 354 LEU A O 1
ATOM 2819 N N . LYS A 1 355 ? -17.610 1.081 30.055 1.00 41.69 355 LYS A N 1
ATOM 2820 C CA . LYS A 1 355 ? -16.860 -0.196 30.044 1.00 41.69 355 LYS A CA 1
ATOM 2821 C C . LYS A 1 355 ? -17.154 -1.097 28.838 1.00 41.69 355 LYS A C 1
ATOM 2823 O O . LYS A 1 355 ? -16.362 -1.981 28.547 1.00 41.69 355 LYS A O 1
ATOM 2828 N N . ASN A 1 356 ? -18.268 -0.885 28.131 1.00 44.62 356 ASN A N 1
ATOM 2829 C CA . ASN A 1 356 ? -18.571 -1.622 26.893 1.00 44.62 356 ASN A CA 1
ATOM 2830 C C . ASN A 1 356 ? -17.923 -0.998 25.644 1.00 44.62 356 ASN A C 1
ATOM 2832 O O . ASN A 1 356 ? -17.933 -1.605 24.571 1.00 44.62 356 ASN A O 1
ATOM 2836 N N . LEU A 1 357 ? -17.356 0.205 25.761 1.00 48.19 357 LEU A N 1
ATOM 2837 C CA . LEU A 1 357 ? -16.294 0.630 24.864 1.00 48.19 357 LEU A CA 1
ATOM 2838 C C . LEU A 1 357 ? -15.005 0.085 25.473 1.00 48.19 357 LEU A C 1
ATOM 2840 O O . LEU A 1 357 ? -14.691 0.439 26.605 1.00 48.19 357 LEU A O 1
ATOM 2844 N N . PRO A 1 358 ? -14.239 -0.766 24.786 1.00 46.59 358 PRO A N 1
ATOM 2845 C CA . PRO A 1 358 ? -12.925 -1.138 25.279 1.00 46.59 358 PRO A CA 1
ATOM 2846 C C . PRO A 1 358 ? -12.013 0.069 25.075 1.00 46.59 358 PRO A C 1
ATOM 2848 O O . PRO A 1 358 ? -11.351 0.216 24.051 1.00 46.59 358 PRO A O 1
ATOM 2851 N N . VAL A 1 359 ? -12.043 0.975 26.049 1.00 45.47 359 VAL A N 1
ATOM 2852 C CA . VAL A 1 359 ? -11.085 2.077 26.181 1.00 45.47 359 VAL A CA 1
ATOM 2853 C C . VAL A 1 359 ? -9.713 1.525 26.607 1.00 45.47 359 VAL A C 1
ATOM 2855 O O . VAL A 1 359 ? -8.705 2.203 26.457 1.00 45.47 359 VAL A O 1
ATOM 2858 N N . GLU A 1 360 ? -9.681 0.279 27.104 1.00 45.84 360 GLU A N 1
ATOM 2859 C CA . GLU A 1 360 ? -8.491 -0.440 27.581 1.00 45.84 360 GLU A CA 1
ATOM 2860 C C . GLU A 1 360 ? -7.698 -1.159 26.473 1.00 45.84 360 GLU A C 1
ATOM 2862 O O . GLU A 1 360 ? -6.619 -1.672 26.750 1.00 45.84 360 GLU A O 1
ATOM 2867 N N . ASP A 1 361 ? -8.189 -1.204 25.226 1.00 49.06 361 ASP A N 1
ATOM 2868 C CA . ASP A 1 361 ? -7.396 -1.724 24.103 1.00 49.06 361 ASP A CA 1
ATOM 2869 C C . ASP A 1 361 ? -6.272 -0.715 23.793 1.00 49.06 361 ASP A C 1
ATOM 2871 O O . ASP A 1 361 ? -6.574 0.446 23.475 1.00 49.06 361 ASP A O 1
ATOM 2875 N N . PRO A 1 362 ? -4.985 -1.127 23.854 1.00 54.34 362 PRO A N 1
ATOM 2876 C CA . PRO A 1 362 ? -3.851 -0.260 23.558 1.00 54.34 362 PRO A CA 1
ATOM 2877 C C . PRO A 1 362 ? -4.012 0.518 22.246 1.00 54.34 362 PRO A C 1
ATOM 2879 O O . PRO A 1 362 ? -3.571 1.668 22.164 1.00 54.34 362 PRO A O 1
ATOM 2882 N N . LEU A 1 363 ? -4.707 -0.063 21.260 1.00 53.59 363 LEU A N 1
ATOM 2883 C CA . LEU A 1 363 ? -5.006 0.546 19.965 1.00 53.59 363 LEU A CA 1
ATOM 2884 C C . LEU A 1 363 ? -5.790 1.866 20.065 1.00 53.59 363 LEU A C 1
ATOM 2886 O O . LEU A 1 363 ? -5.575 2.759 19.242 1.00 53.59 363 LEU A O 1
ATOM 2890 N N . TYR A 1 364 ? -6.689 2.006 21.046 1.00 60.81 364 TYR A N 1
ATOM 2891 C CA . TYR A 1 364 ? -7.537 3.196 21.225 1.00 60.81 364 TYR A CA 1
ATOM 2892 C C . TYR A 1 364 ? -7.054 4.114 22.353 1.00 60.81 364 TYR A C 1
ATOM 2894 O O . TYR A 1 364 ? -7.749 5.066 22.718 1.00 60.81 364 TYR A O 1
ATOM 2902 N N . THR A 1 365 ? -5.865 3.862 22.907 1.00 63.19 365 THR A N 1
ATOM 2903 C CA . THR A 1 365 ? -5.311 4.660 24.008 1.00 63.19 365 THR A CA 1
ATOM 2904 C C . THR A 1 365 ? -5.215 6.137 23.616 1.00 63.19 365 THR A C 1
ATOM 2906 O O . THR A 1 365 ? -4.400 6.533 22.779 1.00 63.19 365 THR A O 1
ATOM 2909 N N . GLY A 1 366 ? -6.014 6.983 24.269 1.00 69.31 366 GLY A N 1
ATOM 2910 C CA . GLY A 1 366 ? -6.071 8.424 24.003 1.00 69.31 366 GLY A CA 1
ATOM 2911 C C . GLY A 1 366 ? -7.055 8.842 22.907 1.00 69.31 366 GLY A C 1
ATOM 2912 O O . GLY A 1 366 ? -6.984 9.983 22.453 1.00 69.31 366 GLY A O 1
ATOM 2913 N N . TRP A 1 367 ? -7.946 7.948 22.470 1.00 82.62 367 TRP A N 1
ATOM 2914 C CA . TRP A 1 367 ? -9.072 8.297 21.605 1.00 82.62 367 TRP A CA 1
ATOM 2915 C C . TRP A 1 367 ? -10.287 8.706 22.447 1.00 82.62 367 TRP A C 1
ATOM 2917 O O . TRP A 1 367 ? -10.567 8.059 23.459 1.00 82.62 367 TRP A O 1
ATOM 2927 N N . PRO A 1 368 ? -11.062 9.716 22.015 1.00 84.56 368 PRO A N 1
ATOM 2928 C CA . PRO A 1 368 ? -12.355 10.014 22.620 1.00 84.56 368 PRO A CA 1
ATOM 2929 C C . PRO A 1 368 ? -13.297 8.799 22.549 1.00 84.56 368 PRO A C 1
ATOM 2931 O O . PRO A 1 368 ? -13.342 8.141 21.501 1.00 84.56 368 PRO A O 1
ATOM 2934 N N . PRO A 1 369 ? -14.102 8.516 23.589 1.00 83.38 369 PRO A N 1
ATOM 2935 C CA . PRO A 1 369 ? -15.133 7.475 23.550 1.00 83.38 369 PRO A CA 1
ATOM 2936 C C . PRO A 1 369 ? -16.010 7.533 22.293 1.00 83.38 369 PRO A C 1
ATOM 2938 O O . PRO A 1 369 ? -16.264 6.505 21.654 1.00 83.38 369 PRO A O 1
ATOM 2941 N N . LEU A 1 370 ? -16.397 8.742 21.873 1.00 88.88 370 LEU A N 1
ATOM 2942 C CA . LEU A 1 370 ? -17.179 8.953 20.655 1.00 88.88 370 LEU A CA 1
ATOM 2943 C C . LEU A 1 370 ? -16.422 8.526 19.391 1.00 88.88 370 LEU A C 1
ATOM 2945 O O . LEU A 1 370 ? -17.022 7.942 18.489 1.00 88.88 370 LEU A O 1
ATOM 2949 N N . ALA A 1 371 ? -15.105 8.737 19.333 1.00 89.75 371 ALA A N 1
ATOM 2950 C CA . ALA A 1 371 ? -14.273 8.304 18.212 1.00 89.75 371 ALA A CA 1
ATOM 2951 C C . ALA A 1 371 ? -14.170 6.774 18.121 1.00 89.75 371 ALA A C 1
ATOM 2953 O O . ALA A 1 371 ? -14.211 6.215 17.021 1.00 89.75 371 ALA A O 1
ATOM 2954 N N . ILE A 1 372 ? -14.102 6.088 19.264 1.00 86.00 372 ILE A N 1
ATOM 2955 C CA . ILE A 1 372 ? -14.089 4.620 19.334 1.00 86.00 372 ILE A CA 1
ATOM 2956 C C . ILE A 1 372 ? -15.446 4.055 18.877 1.00 86.00 372 ILE A C 1
ATOM 2958 O O . ILE A 1 372 ? -15.492 3.163 18.022 1.00 86.00 372 ILE A O 1
ATOM 2962 N N . ALA A 1 373 ? -16.556 4.608 19.378 1.00 89.31 373 ALA A N 1
ATOM 2963 C CA . ALA A 1 373 ? -17.909 4.215 18.972 1.00 89.31 373 ALA A CA 1
ATOM 2964 C C . ALA A 1 373 ? -18.141 4.443 17.466 1.00 89.31 373 ALA A C 1
ATOM 2966 O O . ALA A 1 373 ? -18.668 3.574 16.757 1.00 89.31 373 ALA A O 1
ATOM 2967 N N . ALA A 1 374 ? -17.675 5.589 16.959 1.00 90.94 374 ALA A N 1
ATOM 2968 C CA . ALA A 1 374 ? -17.727 5.970 15.554 1.00 90.94 374 ALA A CA 1
ATOM 2969 C C . ALA A 1 374 ? -16.936 5.003 14.655 1.00 90.94 374 ALA A C 1
ATOM 2971 O O . ALA A 1 374 ? -17.470 4.541 13.644 1.00 90.94 374 ALA A O 1
ATOM 2972 N N . TRP A 1 375 ? -15.712 4.632 15.047 1.00 89.06 375 TRP A N 1
ATOM 2973 C CA . TRP A 1 375 ? -14.870 3.650 14.349 1.00 89.06 375 TRP A CA 1
ATOM 2974 C C . TRP A 1 375 ? -15.527 2.265 14.270 1.00 89.06 375 TRP A C 1
ATOM 2976 O O . TRP A 1 375 ? -15.591 1.628 13.209 1.00 89.06 375 TRP A O 1
ATOM 2986 N N . ARG A 1 376 ? -16.064 1.797 15.401 1.00 84.00 376 ARG A N 1
ATOM 2987 C CA . ARG A 1 376 ? -16.701 0.478 15.513 1.00 84.00 376 ARG A CA 1
ATOM 2988 C C . ARG A 1 376 ? -18.055 0.408 14.809 1.00 84.00 376 ARG A C 1
ATOM 2990 O O . ARG A 1 376 ? -18.470 -0.684 14.432 1.00 84.00 376 ARG A O 1
ATOM 2997 N N . GLY A 1 377 ? -18.701 1.548 14.560 1.00 83.88 377 GLY A N 1
ATOM 2998 C CA . GLY A 1 377 ? -20.036 1.606 13.963 1.00 83.88 377 GLY A CA 1
ATOM 2999 C C . GLY A 1 377 ? -21.151 1.290 14.962 1.00 83.88 377 GLY A C 1
ATOM 3000 O O . GLY A 1 377 ? -22.191 0.771 14.573 1.00 83.88 377 GLY A O 1
ATOM 3001 N N . GLN A 1 378 ? -20.935 1.573 16.249 1.00 85.69 378 GLN A N 1
ATOM 3002 C CA . GLN A 1 378 ? -21.931 1.381 17.306 1.00 85.69 378 GLN A CA 1
ATOM 3003 C C . GLN A 1 378 ? -22.902 2.571 17.325 1.00 85.69 378 GLN A C 1
ATOM 3005 O O . GLN A 1 378 ? -22.776 3.463 18.158 1.00 85.69 378 GLN A O 1
ATOM 3010 N N . HIS A 1 379 ? -23.830 2.617 16.366 1.00 83.75 379 HIS A N 1
ATOM 3011 C CA . HIS A 1 379 ? -24.688 3.786 16.116 1.00 83.75 379 HIS A CA 1
ATOM 3012 C C . HIS A 1 379 ? -25.482 4.236 17.353 1.00 83.75 379 HIS A C 1
ATOM 3014 O O . HIS A 1 379 ? -25.390 5.400 17.718 1.00 83.75 379 HIS A O 1
ATOM 3020 N N . ASP A 1 380 ? -26.107 3.310 18.083 1.00 81.62 380 ASP A N 1
ATOM 3021 C CA . ASP A 1 380 ? -26.845 3.635 19.314 1.00 81.62 380 ASP A CA 1
ATOM 3022 C C . ASP A 1 380 ? -25.953 4.280 20.387 1.00 81.62 380 ASP A C 1
ATOM 3024 O O . ASP A 1 380 ? -26.415 5.066 21.212 1.00 81.62 380 ASP A O 1
ATOM 3028 N N . PHE A 1 381 ? -24.664 3.927 20.408 1.00 81.69 381 PHE A N 1
ATOM 3029 C CA . PHE A 1 381 ? -23.702 4.498 21.346 1.00 81.69 381 PHE A CA 1
ATOM 3030 C C . PHE A 1 381 ? -23.186 5.855 20.866 1.00 81.69 381 PHE A C 1
ATOM 3032 O O . PHE A 1 381 ? -23.001 6.751 21.681 1.00 81.69 381 PHE A O 1
ATOM 3039 N N . VAL A 1 382 ? -23.010 6.026 19.551 1.00 86.69 382 VAL A N 1
ATOM 3040 C CA . VAL A 1 382 ? -22.709 7.324 18.931 1.00 86.69 382 VAL A CA 1
ATOM 3041 C C . VAL A 1 382 ? -23.817 8.328 19.247 1.00 86.69 382 VAL A C 1
ATOM 3043 O O . VAL A 1 382 ? -23.507 9.402 19.749 1.00 86.69 382 VAL A O 1
ATOM 3046 N N . ASP A 1 383 ? -25.085 7.962 19.055 1.00 85.75 383 ASP A N 1
ATOM 3047 C CA . ASP A 1 383 ? -26.223 8.849 19.329 1.00 85.75 383 ASP A CA 1
ATOM 3048 C C . ASP A 1 383 ? -26.299 9.221 20.820 1.00 85.75 383 ASP A C 1
ATOM 3050 O O . ASP A 1 383 ? -26.439 10.392 21.173 1.00 85.75 383 ASP A O 1
ATOM 3054 N N . LYS A 1 384 ? -26.107 8.245 21.718 1.00 81.75 384 LYS A N 1
ATOM 3055 C CA . LYS A 1 384 ? -26.062 8.497 23.169 1.00 81.75 384 LYS A CA 1
ATOM 3056 C C . LYS A 1 384 ? -24.898 9.394 23.579 1.00 81.75 384 LYS A C 1
ATOM 3058 O O . LYS A 1 384 ? -25.080 10.247 24.442 1.00 81.75 384 LYS A O 1
ATOM 3063 N N . LEU A 1 385 ? -23.708 9.189 23.022 1.00 81.44 385 LEU A N 1
ATOM 3064 C CA . LEU A 1 385 ? -22.536 10.000 23.353 1.00 81.44 385 LEU A CA 1
ATOM 3065 C C . LEU A 1 385 ? -22.641 11.416 22.790 1.00 81.44 385 LEU A C 1
ATOM 3067 O O . LEU A 1 385 ? -22.229 12.344 23.467 1.00 81.44 385 LEU A O 1
ATOM 3071 N N . ILE A 1 386 ? -23.237 11.599 21.611 1.00 86.81 386 ILE A N 1
ATOM 3072 C CA . ILE A 1 386 ? -23.528 12.930 21.062 1.00 86.81 386 ILE A CA 1
ATOM 3073 C C . ILE A 1 386 ? -24.415 13.733 22.023 1.00 86.81 386 ILE A C 1
ATOM 3075 O O . ILE A 1 386 ? -24.137 14.901 22.270 1.00 86.81 386 ILE A O 1
ATOM 3079 N N . VAL A 1 387 ? -25.461 13.109 22.575 1.00 81.88 387 VAL A N 1
ATOM 3080 C CA . VAL A 1 387 ? -26.398 13.783 23.490 1.00 81.88 387 VAL A CA 1
ATOM 3081 C C . VAL A 1 387 ? -25.767 14.054 24.856 1.00 81.88 387 VAL A C 1
ATOM 3083 O O . VAL A 1 387 ? -25.957 15.128 25.414 1.00 81.88 387 VAL A O 1
ATOM 3086 N N . ASN A 1 388 ? -25.029 13.087 25.407 1.00 75.31 388 ASN A N 1
ATOM 3087 C CA . ASN A 1 388 ? -24.521 13.180 26.780 1.00 75.31 388 ASN A CA 1
ATOM 3088 C C . ASN A 1 388 ? -23.139 13.844 26.897 1.00 75.31 388 ASN A C 1
ATOM 3090 O O . ASN A 1 388 ? -22.790 14.287 27.985 1.00 75.31 388 ASN A O 1
ATOM 3094 N N . GLN A 1 389 ? -22.333 13.828 25.831 1.00 80.19 389 GLN A N 1
ATOM 3095 C CA . GLN A 1 389 ? -20.938 14.298 25.791 1.00 80.19 389 GLN A CA 1
ATOM 3096 C C . GLN A 1 389 ? -20.652 15.038 24.459 1.00 80.19 389 GLN A C 1
ATOM 3098 O O . GLN A 1 389 ? -19.773 14.623 23.687 1.00 80.19 389 GLN A O 1
ATOM 3103 N N . PRO A 1 390 ? -21.418 16.101 24.126 1.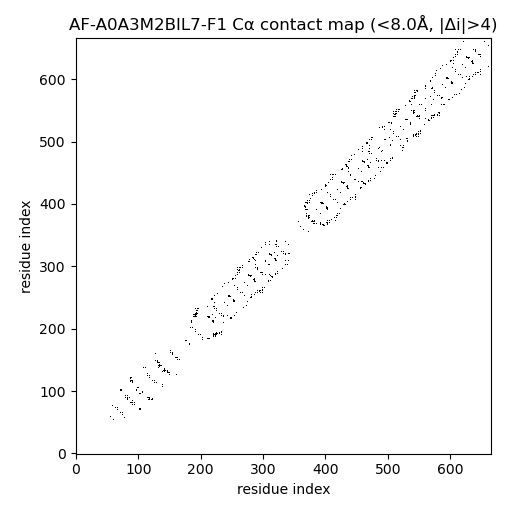00 80.38 390 PRO A N 1
ATOM 3104 C CA . PRO A 1 390 ? -21.320 16.810 22.844 1.00 80.38 390 PRO A CA 1
ATOM 3105 C C . PRO A 1 390 ? -19.937 17.429 22.590 1.00 80.38 390 PRO A C 1
ATOM 3107 O O . PRO A 1 390 ? -19.521 17.571 21.439 1.00 80.38 390 PRO A O 1
ATOM 3110 N N . GLU A 1 391 ? -19.171 17.725 23.639 1.00 84.56 391 GLU A N 1
ATOM 3111 C CA . GLU A 1 391 ? -17.795 18.219 23.549 1.00 84.56 391 GLU A CA 1
ATOM 3112 C C . GLU A 1 391 ? -16.845 17.265 22.797 1.00 84.56 391 GLU A C 1
ATOM 3114 O O . GLU A 1 391 ? -15.819 17.695 22.267 1.00 84.56 391 GLU A O 1
ATOM 3119 N N . GLN A 1 392 ? -17.195 15.978 22.680 1.00 88.19 392 GLN A N 1
ATOM 3120 C CA . GLN A 1 392 ? -16.373 14.985 21.981 1.00 88.19 392 GLN A CA 1
ATOM 3121 C C . GLN A 1 392 ? -16.529 14.997 20.461 1.00 88.19 392 GLN A C 1
ATOM 3123 O O . GLN A 1 392 ? -15.698 14.404 19.771 1.00 88.19 392 GLN A O 1
ATOM 3128 N N . ILE A 1 393 ? -17.571 15.637 19.919 1.00 91.38 393 ILE A N 1
ATOM 3129 C CA . ILE A 1 393 ? -17.942 15.574 18.491 1.00 91.38 393 ILE A CA 1
ATOM 3130 C C . ILE A 1 393 ? -16.772 15.962 17.577 1.00 91.38 393 ILE A C 1
ATOM 3132 O O . ILE A 1 393 ? -16.527 15.297 16.566 1.00 91.38 393 ILE A O 1
ATOM 3136 N N . ASN A 1 394 ? -16.014 16.983 17.982 1.00 94.94 394 ASN A N 1
ATOM 3137 C CA . ASN A 1 394 ? -14.850 17.499 17.260 1.00 94.94 394 ASN A CA 1
ATOM 3138 C C . ASN A 1 394 ? -13.517 17.193 17.956 1.00 94.94 394 ASN A C 1
ATOM 3140 O O . ASN A 1 394 ? -12.465 17.616 17.477 1.00 94.94 394 ASN A O 1
ATOM 3144 N N . GLN A 1 395 ? -13.534 16.449 19.066 1.00 90.62 395 GLN A N 1
ATOM 3145 C CA . GLN A 1 395 ? -12.32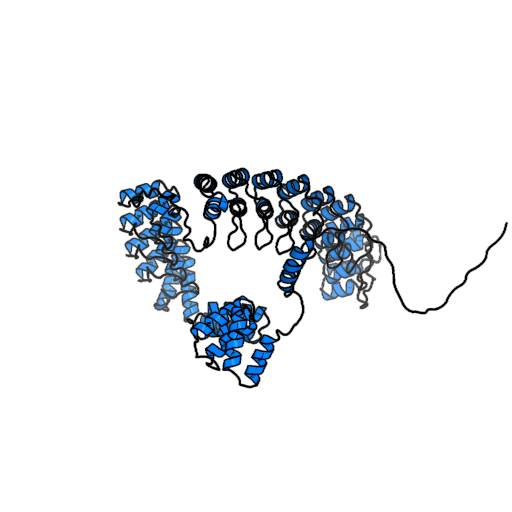4 16.163 19.826 1.00 90.62 395 GLN A CA 1
ATOM 3146 C C . GLN A 1 395 ? -11.364 15.304 18.999 1.00 90.62 395 GLN A C 1
ATOM 3148 O O . GLN A 1 395 ? -11.722 14.243 18.486 1.00 90.62 395 GLN A O 1
ATOM 3153 N N . GLN A 1 396 ? -10.127 15.770 18.876 1.00 92.00 396 GLN A N 1
ATOM 3154 C CA . GLN A 1 396 ? -9.077 15.053 18.176 1.00 92.00 396 GLN A CA 1
ATOM 3155 C C . GLN A 1 396 ? -8.322 14.129 19.132 1.00 92.00 396 GLN A C 1
ATOM 3157 O O . GLN A 1 396 ? -7.983 14.518 20.249 1.00 92.00 396 GLN A O 1
ATOM 3162 N N . ASP A 1 397 ? -8.035 12.908 18.684 1.00 86.69 397 ASP A N 1
ATOM 3163 C CA . ASP A 1 397 ? -7.118 12.021 19.399 1.00 86.69 397 ASP A CA 1
ATOM 3164 C C . ASP A 1 397 ? -5.653 12.483 19.278 1.00 86.69 397 ASP A C 1
ATOM 3166 O O . ASP A 1 397 ? -5.332 13.489 18.637 1.00 86.69 397 ASP A O 1
ATOM 3170 N N . LYS A 1 398 ? -4.730 11.719 19.876 1.00 86.81 398 LYS A N 1
ATOM 3171 C CA . LYS A 1 398 ? -3.287 12.010 19.830 1.00 86.81 398 LYS A CA 1
ATOM 3172 C C . LYS A 1 398 ? -2.735 12.153 18.411 1.00 86.81 398 LYS A C 1
ATOM 3174 O O . LYS A 1 398 ? -1.743 12.844 18.241 1.00 86.81 398 LYS A O 1
ATOM 3179 N N . GLU A 1 399 ? -3.349 11.548 17.401 1.00 86.62 399 GLU A N 1
ATOM 3180 C CA . GLU A 1 399 ? -2.915 11.643 16.005 1.00 86.62 399 GLU A CA 1
ATOM 3181 C C . GLU A 1 399 ? -3.677 12.720 15.214 1.00 86.62 399 GLU A C 1
ATOM 3183 O O . GLU A 1 399 ? -3.420 12.935 14.026 1.00 86.62 399 GLU A O 1
ATOM 3188 N N . GLY A 1 400 ? -4.579 13.455 15.865 1.00 92.06 400 GLY A N 1
ATOM 3189 C CA . GLY A 1 400 ? -5.388 14.496 15.245 1.00 92.06 400 GLY A CA 1
ATOM 3190 C C . GLY A 1 400 ? -6.683 13.975 14.609 1.00 92.06 400 GLY A C 1
ATOM 3191 O O . GLY A 1 400 ? -7.323 14.709 13.858 1.00 92.06 400 GLY A O 1
ATOM 3192 N N . PHE A 1 401 ? -7.074 12.716 14.817 1.00 95.69 401 PHE A N 1
ATOM 3193 C CA . PHE A 1 401 ? -8.296 12.199 14.195 1.00 95.69 401 PHE A CA 1
ATOM 3194 C C . PHE A 1 401 ? -9.533 12.575 15.001 1.00 95.69 401 PHE A C 1
ATOM 3196 O O . PHE A 1 401 ? -9.579 12.367 16.210 1.00 95.69 401 PHE A O 1
ATOM 3203 N N . THR A 1 402 ? -10.563 13.053 14.304 1.00 96.88 402 THR A N 1
ATOM 3204 C CA . THR A 1 402 ? -11.894 13.292 14.877 1.00 96.88 402 THR A CA 1
ATOM 3205 C C . THR A 1 402 ? -12.762 12.029 14.804 1.00 96.88 402 THR A C 1
ATOM 3207 O O . THR A 1 402 ? -12.511 11.157 13.956 1.00 96.88 402 THR A O 1
ATOM 3210 N N . PRO A 1 403 ? -13.843 11.924 15.603 1.00 96.38 403 PRO A N 1
ATOM 3211 C CA . PRO A 1 403 ? -14.822 10.850 15.456 1.00 96.38 403 PRO A CA 1
ATOM 3212 C C . PRO A 1 403 ? -15.367 10.713 14.032 1.00 96.38 403 PRO A C 1
ATOM 3214 O O . PRO A 1 403 ? -15.542 9.596 13.539 1.00 96.38 403 PRO A O 1
ATOM 3217 N N . LEU A 1 404 ? -15.570 11.838 13.333 1.00 98.25 404 LEU A N 1
ATOM 3218 C CA . LEU A 1 404 ? -16.011 11.846 11.939 1.00 98.25 404 LEU A CA 1
ATOM 3219 C C . LEU A 1 404 ? -15.000 11.143 11.026 1.00 98.25 404 LEU A C 1
ATOM 3221 O O . LEU A 1 404 ? -15.388 10.255 10.267 1.00 98.25 404 LEU A O 1
ATOM 3225 N N . MET A 1 405 ? -13.708 11.474 11.124 1.00 97.88 405 MET A N 1
ATOM 3226 C CA . MET A 1 405 ? -12.667 10.807 10.328 1.00 97.88 405 MET A CA 1
ATOM 3227 C C . MET A 1 405 ? -12.637 9.302 10.596 1.00 97.88 405 MET A C 1
ATOM 3229 O O . MET A 1 405 ? -12.575 8.509 9.656 1.00 97.88 405 MET A O 1
ATOM 3233 N N . ARG A 1 406 ? -12.746 8.896 11.867 1.00 95.06 406 ARG A N 1
ATOM 3234 C CA . ARG A 1 406 ? -12.769 7.481 12.262 1.00 95.06 406 ARG A CA 1
ATOM 3235 C C . ARG A 1 406 ? -13.978 6.738 11.678 1.00 95.06 406 ARG A C 1
ATOM 3237 O O . ARG A 1 406 ? -13.812 5.648 11.125 1.00 95.06 406 ARG A O 1
ATOM 3244 N N . ALA A 1 407 ? -15.173 7.331 11.724 1.00 96.69 407 ALA A N 1
ATOM 3245 C CA . ALA A 1 407 ? -16.361 6.756 11.088 1.00 96.69 407 ALA A CA 1
ATOM 3246 C C . ALA A 1 407 ? -16.202 6.626 9.565 1.00 96.69 407 ALA A C 1
ATOM 3248 O O . ALA A 1 407 ? -16.581 5.599 8.993 1.00 96.69 407 ALA A O 1
ATOM 3249 N N . VAL A 1 408 ? -15.628 7.640 8.909 1.00 97.88 408 VAL A N 1
ATOM 3250 C CA . VAL A 1 408 ? -15.396 7.638 7.457 1.00 97.88 408 VAL A CA 1
ATOM 3251 C C . VAL A 1 408 ? -14.414 6.538 7.059 1.00 97.88 408 VAL A C 1
ATOM 3253 O O . VAL A 1 408 ? -14.745 5.727 6.199 1.00 97.88 408 VAL A O 1
ATOM 3256 N N . MET A 1 409 ? -13.261 6.434 7.724 1.00 94.88 409 MET A N 1
ATOM 3257 C CA . MET A 1 409 ? -12.241 5.410 7.443 1.00 94.88 409 MET A CA 1
ATOM 3258 C C . MET A 1 409 ? -12.779 3.975 7.504 1.00 94.88 409 MET A C 1
ATOM 3260 O O . MET A 1 409 ? -12.309 3.103 6.779 1.00 94.88 409 MET A O 1
ATOM 3264 N N . LYS A 1 410 ? -13.765 3.714 8.372 1.00 93.31 410 LYS A N 1
ATOM 3265 C CA . LYS A 1 410 ? -14.422 2.403 8.491 1.00 93.31 410 LYS A CA 1
ATOM 3266 C C . LYS A 1 410 ? -15.741 2.291 7.727 1.00 93.31 410 LYS A C 1
ATOM 3268 O O . LYS A 1 410 ? -16.479 1.329 7.936 1.00 93.31 410 LYS A O 1
ATOM 3273 N N . ASN A 1 411 ? -16.039 3.246 6.846 1.00 95.62 411 ASN A N 1
ATOM 3274 C CA . ASN A 1 411 ? -17.245 3.278 6.020 1.00 95.62 411 ASN A CA 1
ATOM 3275 C C . ASN A 1 411 ? -18.553 3.161 6.841 1.00 95.62 411 ASN A C 1
ATOM 3277 O O . ASN A 1 411 ? -19.496 2.460 6.468 1.00 95.62 411 ASN A O 1
ATOM 3281 N N . ARG A 1 412 ? -18.624 3.822 8.005 1.00 95.56 412 ARG A N 1
ATOM 3282 C CA . ARG A 1 412 ? -19.769 3.746 8.932 1.00 95.56 412 ARG A CA 1
ATOM 3283 C C . ARG A 1 412 ? -20.820 4.811 8.617 1.00 95.56 412 ARG A C 1
ATOM 3285 O O . ARG A 1 412 ? -20.988 5.763 9.374 1.00 95.56 412 ARG A O 1
ATOM 3292 N N . LEU A 1 413 ? -21.556 4.651 7.513 1.00 95.69 413 LEU A N 1
ATOM 3293 C CA . LEU A 1 413 ? -22.474 5.680 6.990 1.00 95.69 413 LEU A CA 1
ATOM 3294 C C . LEU A 1 413 ? -23.478 6.230 8.023 1.00 95.69 413 LEU A C 1
ATOM 3296 O O . LEU A 1 413 ? -23.695 7.439 8.060 1.00 95.69 413 LEU A O 1
ATOM 3300 N N . LYS A 1 414 ? -24.087 5.381 8.864 1.00 95.88 414 LYS A N 1
ATOM 3301 C CA . LYS A 1 414 ? -25.030 5.843 9.901 1.00 95.88 414 LYS A CA 1
ATOM 3302 C C . LYS A 1 414 ? -24.334 6.710 10.964 1.00 95.88 414 LYS A C 1
ATOM 3304 O O . LYS A 1 414 ? -24.837 7.784 11.262 1.00 95.88 414 LYS A O 1
ATOM 3309 N N . SER A 1 415 ? -23.143 6.324 11.438 1.00 95.19 415 SER A N 1
ATOM 3310 C CA . SER A 1 415 ? -22.349 7.147 12.372 1.00 95.19 415 SER A CA 1
ATOM 3311 C C . SER A 1 415 ? -21.919 8.465 11.734 1.00 95.19 415 SER A C 1
ATOM 3313 O O . SER A 1 415 ? -21.990 9.504 12.377 1.00 95.19 415 SER A O 1
ATOM 3315 N N . VAL A 1 416 ? -21.509 8.442 10.460 1.00 97.81 416 VAL A N 1
ATOM 3316 C CA . VAL A 1 416 ? -21.170 9.664 9.713 1.00 97.81 416 VAL A CA 1
ATOM 3317 C C . VAL A 1 416 ? -22.373 10.608 9.652 1.00 97.81 416 VAL A C 1
ATOM 3319 O O . VAL A 1 416 ? -22.226 11.795 9.923 1.00 97.81 416 VAL A O 1
ATOM 3322 N N . LYS A 1 417 ? -23.572 10.097 9.337 1.00 97.81 417 LYS A N 1
ATOM 3323 C CA . LYS A 1 417 ? -24.804 10.902 9.317 1.00 97.81 417 LYS A CA 1
ATOM 3324 C C . LYS A 1 417 ? -25.121 11.505 10.686 1.00 97.81 417 LYS A C 1
ATOM 3326 O O . LYS A 1 417 ? -25.413 12.697 10.740 1.00 97.81 417 LYS A O 1
ATOM 3331 N N . ALA A 1 418 ? -25.042 10.712 11.754 1.00 96.31 418 ALA A N 1
ATOM 3332 C CA . ALA A 1 418 ? -25.295 11.177 13.117 1.00 96.31 418 ALA A CA 1
ATOM 3333 C C . ALA A 1 418 ? -24.335 12.314 13.504 1.00 96.31 418 ALA A C 1
ATOM 3335 O O . ALA A 1 418 ? -24.777 13.411 13.834 1.00 96.31 418 ALA A O 1
ATOM 3336 N N . LEU A 1 419 ? -23.027 12.102 13.328 1.00 97.25 419 LEU A N 1
ATOM 3337 C CA . LEU A 1 419 ? -21.992 13.093 13.639 1.00 97.25 419 LEU A CA 1
ATOM 3338 C C . LEU A 1 419 ? -22.163 14.393 12.836 1.00 97.25 419 LEU A C 1
ATOM 3340 O O . LEU A 1 419 ? -22.102 15.479 13.400 1.00 97.25 419 LEU A O 1
ATOM 3344 N N . LEU A 1 420 ? -22.433 14.305 11.530 1.00 97.31 420 LEU A N 1
ATOM 3345 C CA . LEU A 1 420 ? -22.661 15.490 10.687 1.00 97.31 420 LEU A CA 1
ATOM 3346 C C . LEU A 1 420 ? -23.967 16.227 11.011 1.00 97.31 420 LEU A C 1
ATOM 3348 O O . LEU A 1 420 ? -24.085 17.417 10.719 1.00 97.31 420 LEU A O 1
ATOM 3352 N N . THR A 1 421 ? -24.964 15.527 11.552 1.00 96.38 421 THR A N 1
ATOM 3353 C CA . THR A 1 421 ? -26.216 16.144 12.022 1.00 96.38 421 THR A CA 1
ATOM 3354 C C . THR A 1 421 ? -25.988 16.858 13.349 1.00 96.38 421 THR A C 1
ATOM 3356 O O . THR A 1 421 ? -26.517 17.943 13.549 1.00 96.38 421 THR A O 1
ATOM 3359 N N . ALA A 1 422 ? -25.125 16.301 14.195 1.00 93.44 422 ALA A N 1
ATOM 3360 C CA . ALA A 1 422 ? -24.728 16.861 15.480 1.00 93.44 422 ALA A CA 1
ATOM 3361 C C . ALA A 1 422 ? -23.688 17.998 15.395 1.00 93.44 422 ALA A C 1
ATOM 3363 O O . ALA A 1 422 ? -23.205 18.458 16.421 1.00 93.44 422 ALA A O 1
ATOM 3364 N N . GLY A 1 423 ? -23.324 18.454 14.191 1.00 93.00 423 GLY A N 1
ATOM 3365 C CA . GLY A 1 423 ? -22.403 19.583 14.014 1.00 93.00 423 GLY A CA 1
ATOM 3366 C C . GLY A 1 423 ? -20.918 19.215 13.948 1.00 93.00 423 GLY A C 1
ATOM 3367 O O . GLY A 1 423 ? -20.074 20.070 14.201 1.00 93.00 423 GLY A O 1
ATOM 3368 N N . ALA A 1 424 ? -20.572 17.973 13.585 1.00 97.44 424 ALA A N 1
ATOM 3369 C CA . ALA A 1 424 ? -19.175 17.608 13.358 1.00 97.44 424 ALA A CA 1
ATOM 3370 C C . ALA A 1 424 ? -18.524 18.466 12.260 1.00 97.44 424 ALA A C 1
ATOM 3372 O O . ALA A 1 424 ? -19.017 18.545 11.129 1.00 97.44 424 ALA A O 1
ATOM 3373 N N . GLU A 1 425 ? -17.376 19.059 12.579 1.00 96.25 425 GLU A N 1
ATOM 3374 C CA . GLU A 1 425 ? -16.605 19.898 11.672 1.00 96.25 425 GLU A CA 1
ATOM 3375 C C . GLU A 1 425 ? -15.958 19.060 10.563 1.00 96.25 425 GLU A C 1
ATOM 3377 O O . GLU A 1 425 ? -15.039 18.263 10.767 1.00 96.25 425 GLU A O 1
ATOM 3382 N N . VAL A 1 426 ? -16.436 19.271 9.338 1.00 96.44 426 VAL A N 1
ATOM 3383 C CA . VAL A 1 426 ? -16.081 18.462 8.160 1.00 96.44 426 VAL A CA 1
ATOM 3384 C C . VAL A 1 426 ? -14.645 18.697 7.678 1.00 96.44 426 VAL A C 1
ATOM 3386 O O . VAL A 1 426 ? -14.046 17.840 7.025 1.00 96.44 426 VAL A O 1
ATOM 3389 N N . ASN A 1 427 ? -14.093 19.866 8.003 1.00 97.31 427 ASN A N 1
ATOM 3390 C CA . ASN A 1 427 ? -12.844 20.386 7.452 1.00 97.31 427 ASN A CA 1
ATOM 3391 C C . ASN A 1 427 ? -11.662 20.339 8.429 1.00 97.31 427 ASN A C 1
ATOM 3393 O O . ASN A 1 427 ? -10.586 20.821 8.082 1.00 97.31 427 ASN A O 1
ATOM 3397 N N . LEU A 1 428 ? -11.833 19.742 9.614 1.00 97.00 428 LEU A N 1
ATOM 3398 C CA . LEU A 1 428 ? -10.702 19.454 10.494 1.00 97.00 428 LEU A CA 1
ATOM 3399 C C . LEU A 1 428 ? -9.708 18.532 9.781 1.00 97.00 428 LEU A C 1
ATOM 3401 O O . LEU A 1 428 ? -10.091 17.695 8.958 1.00 97.00 428 LEU A O 1
ATOM 3405 N N . VAL A 1 429 ? -8.426 18.693 10.106 1.00 97.12 429 VAL A N 1
ATOM 3406 C CA . VAL A 1 429 ? -7.327 17.884 9.572 1.00 97.12 429 VAL A CA 1
ATOM 3407 C C . VAL A 1 429 ? -6.536 17.260 10.708 1.00 97.12 429 VAL A C 1
ATOM 3409 O O . VAL A 1 429 ? -6.338 17.872 11.756 1.00 97.12 429 VAL A O 1
ATOM 3412 N N . ASN A 1 430 ? -6.087 16.028 10.502 1.00 95.50 430 ASN A N 1
ATOM 3413 C CA . ASN A 1 430 ? -5.250 15.337 11.473 1.00 95.50 430 ASN A CA 1
ATOM 3414 C C . ASN A 1 430 ? -3.770 15.749 11.357 1.00 95.50 430 ASN A C 1
ATOM 3416 O O . ASN A 1 430 ? -3.398 16.572 10.516 1.00 95.50 430 ASN A O 1
ATOM 3420 N N . ARG A 1 431 ? -2.882 15.136 12.152 1.00 94.81 431 ARG A N 1
ATOM 3421 C CA . ARG A 1 431 ? -1.434 15.426 12.093 1.00 94.81 431 ARG A CA 1
ATOM 3422 C C . ARG A 1 431 ? -0.791 15.063 10.755 1.00 94.81 431 ARG A C 1
ATOM 3424 O O . ARG A 1 431 ? 0.333 15.493 10.484 1.00 94.81 431 ARG A O 1
ATOM 3431 N N . GLN A 1 432 ? -1.459 14.255 9.931 1.00 94.56 432 GLN A N 1
ATOM 3432 C CA . GLN A 1 432 ? -1.049 13.946 8.565 1.00 94.56 432 GLN A CA 1
ATOM 3433 C C . GLN A 1 432 ? -1.599 14.941 7.528 1.00 94.56 432 GLN A C 1
ATOM 3435 O O . GLN A 1 432 ? -1.368 14.733 6.343 1.00 94.56 432 GLN A O 1
ATOM 3440 N N . GLY A 1 433 ? -2.301 16.003 7.937 1.00 95.50 433 GLY A N 1
ATOM 3441 C CA . GLY A 1 433 ? -2.939 16.968 7.033 1.00 95.50 433 GLY A CA 1
ATOM 3442 C C . GLY A 1 433 ? -4.200 16.431 6.347 1.00 95.50 433 GLY A C 1
ATOM 3443 O O . GLY A 1 433 ? -4.775 17.099 5.490 1.00 95.50 433 GLY A O 1
ATOM 3444 N N . ARG A 1 434 ? -4.656 15.225 6.711 1.00 98.06 434 ARG A N 1
ATOM 3445 C CA . ARG A 1 434 ? -5.816 14.584 6.089 1.00 98.06 434 ARG A CA 1
ATOM 3446 C C . ARG A 1 434 ? -7.111 15.033 6.751 1.00 98.06 434 ARG A C 1
ATOM 3448 O O . ARG A 1 434 ? -7.274 14.905 7.963 1.00 98.06 434 ARG A O 1
ATOM 3455 N N . SER A 1 435 ? -8.045 15.493 5.924 1.00 97.38 435 SER A N 1
ATOM 3456 C CA . SER A 1 435 ? -9.449 15.720 6.286 1.00 97.38 435 SER A CA 1
ATOM 3457 C C . SER A 1 435 ? -10.291 14.449 6.134 1.00 97.38 435 SER A C 1
ATOM 3459 O O . SER A 1 435 ? -9.858 13.471 5.520 1.00 97.38 435 SER A O 1
ATOM 3461 N N . ALA A 1 436 ? -11.539 14.473 6.616 1.00 97.81 436 ALA A N 1
ATOM 3462 C CA . ALA A 1 436 ? -12.497 13.386 6.389 1.00 97.81 436 ALA A CA 1
ATOM 3463 C C . ALA A 1 436 ? -12.677 13.059 4.889 1.00 97.81 436 ALA A C 1
ATOM 3465 O O . ALA A 1 436 ? -12.833 11.894 4.525 1.00 97.81 436 ALA A O 1
ATOM 3466 N N . LEU A 1 437 ? -12.583 14.063 4.007 1.00 97.81 437 LEU A N 1
ATOM 3467 C CA . LEU A 1 437 ? -12.709 13.873 2.560 1.00 97.81 437 LEU A CA 1
ATOM 3468 C C . LEU A 1 437 ? -11.565 13.036 1.963 1.00 97.81 437 LEU A C 1
ATOM 3470 O O . LEU A 1 437 ? -11.825 12.255 1.054 1.00 97.81 437 LEU A O 1
ATOM 3474 N N . HIS A 1 438 ? -10.339 13.131 2.497 1.00 98.19 438 HIS A N 1
ATOM 3475 C CA . HIS A 1 438 ? -9.208 12.309 2.036 1.00 98.19 438 HIS A CA 1
ATOM 3476 C C . HIS A 1 438 ? -9.482 10.816 2.230 1.00 98.19 438 HIS A C 1
ATOM 3478 O O . HIS A 1 438 ? -9.203 10.015 1.349 1.00 98.19 438 HIS A O 1
ATOM 3484 N N . TYR A 1 439 ? -10.074 10.445 3.366 1.00 97.81 439 TYR A N 1
ATOM 3485 C CA . TYR A 1 439 ? -10.424 9.053 3.644 1.00 97.81 439 TYR A CA 1
ATOM 3486 C C . TYR A 1 439 ? -11.661 8.599 2.866 1.00 97.81 439 TYR A C 1
ATOM 3488 O O . TYR A 1 439 ? -11.749 7.443 2.469 1.00 97.81 439 TYR A O 1
ATOM 3496 N N . ALA A 1 440 ? -12.623 9.495 2.624 1.00 98.00 440 ALA A N 1
ATOM 3497 C CA . ALA A 1 440 ? -13.854 9.149 1.917 1.00 98.00 440 ALA A CA 1
ATOM 3498 C C . ALA A 1 440 ? -13.615 8.754 0.454 1.00 98.00 440 ALA A C 1
ATOM 3500 O O . ALA A 1 440 ? -14.274 7.845 -0.050 1.00 98.00 440 ALA A O 1
ATOM 3501 N N . VAL A 1 441 ? -12.667 9.409 -0.221 1.00 97.38 441 VAL A N 1
ATOM 3502 C CA . VAL A 1 441 ? -12.373 9.148 -1.639 1.00 97.38 441 VAL A CA 1
ATOM 3503 C C . VAL A 1 441 ? -11.630 7.830 -1.872 1.00 97.38 441 VAL A C 1
ATOM 3505 O O . VAL A 1 441 ? -11.671 7.297 -2.977 1.00 97.38 441 VAL A O 1
ATOM 3508 N N . GLU A 1 442 ? -11.017 7.267 -0.829 1.00 95.62 442 GLU A N 1
ATOM 3509 C CA . GLU A 1 442 ? -10.389 5.938 -0.848 1.00 95.62 442 GLU A CA 1
ATOM 3510 C C . GLU A 1 442 ? -11.424 4.807 -0.692 1.00 95.62 442 GLU A C 1
ATOM 3512 O O . GLU A 1 442 ? -11.135 3.641 -0.975 1.00 95.62 442 GLU A O 1
ATOM 3517 N N . LEU A 1 443 ? -12.655 5.130 -0.271 1.00 94.06 443 LEU A N 1
ATOM 3518 C CA . LEU A 1 443 ? -13.711 4.142 -0.085 1.00 94.06 443 LEU A CA 1
ATOM 3519 C C . LEU A 1 443 ? -14.275 3.648 -1.431 1.00 94.06 443 LEU A C 1
ATOM 3521 O O . LEU A 1 443 ? -14.430 4.432 -2.372 1.00 94.06 443 LEU A O 1
ATOM 3525 N N . PRO A 1 444 ? -14.718 2.376 -1.511 1.00 89.75 444 PRO A N 1
ATOM 3526 C CA . PRO A 1 444 ? -15.399 1.857 -2.700 1.00 89.75 444 PRO A CA 1
ATOM 3527 C C . PRO A 1 444 ? -16.728 2.560 -3.012 1.00 89.75 444 PRO A C 1
ATOM 3529 O O . PRO A 1 444 ? -17.119 2.670 -4.172 1.00 89.75 444 PRO A O 1
ATOM 3532 N N . SER A 1 445 ? -17.439 3.024 -1.979 1.00 91.06 445 SER A N 1
ATOM 3533 C CA . SER A 1 445 ? -18.742 3.678 -2.114 1.00 91.06 445 SER A CA 1
ATOM 3534 C C . SER A 1 445 ? -18.622 5.197 -2.084 1.00 91.06 445 SER A C 1
ATOM 3536 O O . SER A 1 445 ? -17.906 5.778 -1.275 1.00 91.06 445 SER A O 1
ATOM 3538 N N . THR A 1 446 ? -19.426 5.846 -2.920 1.00 95.94 446 THR A N 1
ATOM 3539 C CA . THR A 1 446 ? -19.487 7.304 -3.063 1.00 95.94 446 THR A CA 1
ATOM 3540 C C . THR A 1 446 ? -20.463 7.988 -2.099 1.00 95.94 446 THR A C 1
ATOM 3542 O O . THR A 1 446 ? -20.565 9.215 -2.082 1.00 95.94 446 THR A O 1
ATOM 3545 N N . ALA A 1 447 ? -21.210 7.217 -1.300 1.00 97.50 447 ALA A N 1
ATOM 3546 C CA . ALA A 1 447 ? -22.267 7.747 -0.437 1.00 97.50 447 ALA A CA 1
ATOM 3547 C C . ALA A 1 447 ? -21.735 8.726 0.622 1.00 97.50 447 ALA A C 1
ATOM 3549 O O . ALA A 1 447 ? -22.302 9.802 0.807 1.00 97.50 447 ALA A O 1
ATOM 3550 N N . ILE A 1 448 ? -20.632 8.369 1.286 1.00 97.94 448 ILE A N 1
ATOM 3551 C CA . ILE A 1 448 ? -20.000 9.216 2.303 1.00 97.94 448 ILE A CA 1
ATOM 3552 C C . ILE A 1 448 ? -19.368 10.451 1.654 1.00 97.94 448 ILE A C 1
ATOM 3554 O O . ILE A 1 448 ? -19.574 11.555 2.146 1.00 97.94 448 ILE A O 1
ATOM 3558 N N . THR A 1 449 ? -18.686 10.298 0.515 1.00 98.19 449 THR A N 1
ATOM 3559 C CA . THR A 1 449 ? -18.104 11.422 -0.236 1.00 98.19 449 THR A CA 1
ATOM 3560 C C . THR A 1 449 ? -19.161 12.461 -0.604 1.00 98.19 449 THR A C 1
ATOM 3562 O O . THR A 1 449 ? -18.996 13.635 -0.283 1.00 98.19 449 THR A O 1
ATOM 3565 N N . ARG A 1 450 ? -20.292 12.038 -1.195 1.00 97.38 450 ARG A N 1
ATOM 3566 C CA . ARG A 1 450 ? -21.417 12.941 -1.512 1.00 97.38 450 ARG A CA 1
ATOM 3567 C C . ARG A 1 450 ? -21.925 13.681 -0.281 1.00 97.38 450 ARG A C 1
ATOM 3569 O O . ARG A 1 450 ? -22.200 14.874 -0.351 1.00 97.38 450 ARG A O 1
ATOM 3576 N N . LEU A 1 451 ? -22.061 12.970 0.835 1.00 97.62 451 LEU A N 1
ATOM 3577 C CA . LEU A 1 451 ? -22.563 13.550 2.073 1.00 97.62 451 LEU A CA 1
ATOM 3578 C C . LEU A 1 451 ? -21.606 14.608 2.639 1.00 97.62 451 LEU A C 1
ATOM 3580 O O . LEU A 1 451 ? -22.060 15.680 3.032 1.00 97.62 451 LEU A O 1
ATOM 3584 N N . LEU A 1 452 ? -20.300 14.332 2.642 1.00 97.81 452 LEU A N 1
ATOM 3585 C CA . LEU A 1 452 ? -19.279 15.277 3.100 1.00 97.81 452 LEU A CA 1
ATOM 3586 C C . LEU A 1 452 ? -19.229 16.522 2.204 1.00 97.81 452 LEU A C 1
ATOM 3588 O O . LEU A 1 452 ? -19.229 17.636 2.721 1.00 97.81 452 LEU A O 1
ATOM 3592 N N . LEU A 1 453 ? -19.262 16.352 0.877 1.00 96.44 453 LEU A N 1
ATOM 3593 C CA . LEU A 1 453 ? -19.295 17.472 -0.073 1.00 96.44 453 LEU A CA 1
ATOM 3594 C C . LEU A 1 453 ? -20.548 18.338 0.122 1.00 96.44 453 LEU A C 1
ATOM 3596 O O . LEU A 1 453 ? -20.436 19.557 0.220 1.00 96.44 453 LEU A O 1
ATOM 3600 N N . LYS A 1 454 ? -21.727 17.722 0.307 1.00 96.31 454 LYS A N 1
ATOM 3601 C CA . LYS A 1 454 ? -22.975 18.441 0.633 1.00 96.31 454 LYS A CA 1
ATOM 3602 C C . LYS A 1 454 ? -22.871 19.245 1.936 1.00 96.31 454 LYS A C 1
ATOM 3604 O O . LYS A 1 454 ? -23.539 20.262 2.081 1.00 96.31 454 LYS A O 1
ATOM 3609 N N . LYS A 1 455 ? -22.051 18.793 2.889 1.00 97.12 455 LYS A N 1
ATOM 3610 C CA . LYS A 1 455 ? -21.780 19.479 4.161 1.00 97.12 455 LYS A CA 1
ATOM 3611 C C . LYS A 1 455 ? -20.578 20.439 4.093 1.00 97.12 455 LYS A C 1
ATOM 3613 O O . LYS A 1 455 ? -20.096 20.871 5.134 1.00 97.12 455 LYS A O 1
ATOM 3618 N N . GLY A 1 456 ? -20.102 20.788 2.896 1.00 94.75 456 GLY A N 1
ATOM 3619 C CA . GLY A 1 456 ? -19.056 21.798 2.704 1.00 94.75 456 GLY A CA 1
ATOM 3620 C C . GLY A 1 456 ? -17.627 21.286 2.902 1.00 94.75 456 GLY A C 1
ATOM 3621 O O . GLY A 1 456 ? -16.744 22.064 3.277 1.00 94.75 456 GLY A O 1
ATOM 3622 N N . ALA A 1 457 ? -17.376 19.991 2.680 1.00 96.50 457 ALA A N 1
ATOM 3623 C CA . ALA A 1 457 ? -16.017 19.453 2.668 1.00 96.50 457 ALA A CA 1
ATOM 3624 C C . ALA A 1 457 ? -15.167 20.110 1.570 1.00 96.50 457 ALA A C 1
ATOM 3626 O O . ALA A 1 457 ? -15.510 20.045 0.390 1.00 96.50 457 ALA A O 1
ATOM 3627 N N . LYS A 1 458 ? -14.027 20.691 1.948 1.00 94.38 458 LYS A N 1
ATOM 3628 C CA . LYS A 1 458 ? -13.090 21.321 1.011 1.00 94.38 458 LYS A CA 1
ATOM 3629 C C . LYS A 1 458 ? -12.141 20.283 0.414 1.00 94.38 458 LYS A C 1
ATOM 3631 O O . LYS A 1 458 ? -11.507 19.509 1.134 1.00 94.38 458 LYS A O 1
ATOM 3636 N N . SER A 1 459 ? -11.982 20.324 -0.905 1.00 92.62 459 SER A N 1
ATOM 3637 C CA . SER A 1 459 ? -11.028 19.508 -1.671 1.00 92.62 459 SER A CA 1
ATOM 3638 C C . SER A 1 459 ? -9.606 20.083 -1.697 1.00 92.62 459 SER A C 1
ATOM 3640 O O . SER A 1 459 ? -8.701 19.445 -2.224 1.00 92.62 459 SER A O 1
ATOM 3642 N N . SER A 1 460 ? -9.382 21.271 -1.127 1.00 93.19 460 SER A N 1
ATOM 3643 C CA . SER A 1 460 ? -8.108 21.994 -1.235 1.00 93.19 460 SER A CA 1
ATOM 3644 C C . SER A 1 460 ? -7.036 21.593 -0.221 1.00 93.19 460 SER A C 1
ATOM 3646 O O . SER A 1 460 ? -5.851 21.892 -0.424 1.00 93.19 460 SER A O 1
ATOM 3648 N N . PHE A 1 461 ? -7.432 20.917 0.860 1.00 94.69 461 PHE A N 1
ATOM 3649 C CA . PHE A 1 461 ? -6.505 20.401 1.862 1.00 94.69 461 PHE A CA 1
ATOM 3650 C C . PHE A 1 461 ? -5.561 19.365 1.251 1.00 94.69 461 PHE A C 1
ATOM 3652 O O . PHE A 1 461 ? -5.943 18.625 0.347 1.00 94.69 461 PHE A O 1
ATOM 3659 N N . SER A 1 462 ? -4.337 19.326 1.769 1.00 95.06 462 SER A N 1
ATOM 3660 C CA . SER A 1 462 ? -3.290 18.413 1.326 1.00 95.06 462 SER A CA 1
ATOM 3661 C C . SER A 1 462 ? -2.760 17.609 2.503 1.00 95.06 462 SER A C 1
ATOM 3663 O O . SER A 1 462 ? -2.524 18.167 3.577 1.00 95.06 462 SER A O 1
ATOM 3665 N N . ASP A 1 463 ? -2.506 16.324 2.279 1.00 96.12 463 ASP A N 1
ATOM 3666 C CA . ASP A 1 463 ? -1.819 15.484 3.254 1.00 96.12 463 ASP A CA 1
ATOM 3667 C C . ASP A 1 463 ? -0.317 15.832 3.384 1.00 96.12 463 ASP A C 1
ATOM 3669 O O . ASP A 1 463 ? 0.218 16.732 2.728 1.00 96.12 463 ASP A O 1
ATOM 3673 N N . ARG A 1 464 ? 0.407 15.093 4.233 1.00 95.69 464 ARG A N 1
ATOM 3674 C CA . ARG A 1 464 ? 1.858 15.250 4.444 1.00 95.69 464 ARG A CA 1
ATOM 3675 C C . ARG A 1 464 ? 2.691 15.120 3.173 1.00 95.69 464 ARG A C 1
ATOM 3677 O O . ARG A 1 464 ? 3.796 15.664 3.159 1.00 95.69 464 ARG A O 1
ATOM 3684 N N . ASN A 1 465 ? 2.196 14.448 2.139 1.00 94.88 465 ASN A N 1
ATOM 3685 C CA . ASN A 1 465 ? 2.862 14.305 0.845 1.00 94.88 465 ASN A CA 1
ATOM 3686 C C . ASN A 1 465 ? 2.439 15.398 -0.146 1.00 94.88 465 ASN A C 1
ATOM 3688 O O . ASN A 1 465 ? 2.941 15.434 -1.266 1.00 94.88 465 ASN A O 1
ATOM 3692 N N . GLY A 1 466 ? 1.562 16.319 0.255 1.00 95.62 466 GLY A N 1
ATOM 3693 C CA . GLY A 1 466 ? 1.002 17.349 -0.614 1.00 95.62 466 GLY A CA 1
ATOM 3694 C C . GLY A 1 466 ? -0.207 16.872 -1.423 1.00 95.62 466 GLY A C 1
ATOM 3695 O O . GLY A 1 466 ? -0.755 17.664 -2.187 1.00 95.62 466 GLY A O 1
ATOM 3696 N N . ASN A 1 467 ? -0.649 15.621 -1.257 1.00 97.50 467 ASN A N 1
ATOM 3697 C CA . ASN A 1 467 ? -1.745 15.062 -2.042 1.00 97.50 467 ASN A CA 1
ATOM 3698 C C . ASN A 1 467 ? -3.079 15.652 -1.583 1.00 97.50 467 ASN A C 1
ATOM 3700 O O . ASN A 1 467 ? -3.421 15.574 -0.405 1.00 97.50 467 ASN A O 1
ATOM 3704 N N . THR A 1 468 ? -3.837 16.212 -2.524 1.00 97.44 468 THR A N 1
ATOM 3705 C CA . THR A 1 468 ? -5.259 16.542 -2.334 1.00 97.44 468 THR A CA 1
ATOM 3706 C C . THR A 1 468 ? -6.128 15.291 -2.522 1.00 97.44 468 THR A C 1
ATOM 3708 O O . THR A 1 468 ? -5.649 14.292 -3.068 1.00 97.44 468 THR A O 1
ATOM 3711 N N . PRO A 1 469 ? -7.427 15.314 -2.167 1.00 97.31 469 PRO A N 1
ATOM 3712 C CA . PRO A 1 469 ? -8.333 14.206 -2.462 1.00 97.31 469 PRO A CA 1
ATOM 3713 C C . PRO A 1 469 ? -8.363 13.806 -3.949 1.00 97.31 469 PRO A C 1
ATOM 3715 O O . PRO A 1 469 ? -8.486 12.621 -4.238 1.00 97.31 469 PRO A O 1
ATOM 3718 N N . ILE A 1 470 ? -8.167 14.745 -4.889 1.00 97.25 470 ILE A N 1
ATOM 3719 C CA . ILE A 1 470 ? -8.073 14.423 -6.327 1.00 97.25 470 ILE A CA 1
ATOM 3720 C C . ILE A 1 470 ? -6.863 13.517 -6.600 1.00 97.25 470 ILE A C 1
ATOM 3722 O O . ILE A 1 470 ? -7.015 12.488 -7.258 1.00 97.25 470 ILE A O 1
ATOM 3726 N N . HIS A 1 471 ? -5.687 13.828 -6.039 1.00 98.00 471 HIS A N 1
ATOM 3727 C CA . HIS A 1 471 ? -4.494 12.985 -6.202 1.00 98.00 471 HIS A CA 1
ATOM 3728 C C . HIS A 1 471 ? -4.766 11.549 -5.751 1.00 98.00 471 HIS A C 1
ATOM 3730 O O . HIS A 1 471 ? -4.403 10.612 -6.453 1.00 98.00 471 HIS A O 1
ATOM 3736 N N . LEU A 1 472 ? -5.448 11.375 -4.613 1.00 97.50 472 LEU A N 1
ATOM 3737 C CA . LEU A 1 472 ? -5.785 10.051 -4.085 1.00 97.50 472 LEU A CA 1
ATOM 3738 C C . LEU A 1 472 ? -6.762 9.300 -5.002 1.00 97.50 472 LEU A C 1
ATOM 3740 O O . LEU A 1 472 ? -6.594 8.101 -5.212 1.00 97.50 472 LEU A O 1
ATOM 3744 N N . THR A 1 473 ? -7.739 9.988 -5.609 1.00 97.12 473 THR A N 1
ATOM 3745 C CA . THR A 1 473 ? -8.645 9.338 -6.576 1.00 97.12 473 THR A CA 1
ATOM 3746 C C . THR A 1 473 ? -7.922 8.827 -7.815 1.00 97.12 473 THR A C 1
ATOM 3748 O O . THR A 1 473 ? -8.240 7.736 -8.283 1.00 97.12 473 THR A O 1
ATOM 3751 N N . VAL A 1 474 ? -6.938 9.574 -8.323 1.00 97.56 474 VAL A N 1
ATOM 3752 C CA . VAL A 1 474 ? -6.117 9.150 -9.466 1.00 97.56 474 VAL A CA 1
ATOM 3753 C C . VAL A 1 474 ? -5.174 8.025 -9.049 1.00 97.56 474 VAL A C 1
ATOM 3755 O O . VAL A 1 474 ? -5.073 7.011 -9.735 1.00 97.56 474 VAL A O 1
ATOM 3758 N N . GLN A 1 475 ? -4.527 8.162 -7.887 1.00 95.88 475 GLN A N 1
ATOM 3759 C CA . GLN A 1 475 ? -3.591 7.173 -7.365 1.00 95.88 475 GLN A CA 1
ATOM 3760 C C . GLN A 1 475 ? -4.242 5.793 -7.209 1.00 95.88 475 GLN A C 1
ATOM 3762 O O . GLN A 1 475 ? -3.636 4.802 -7.610 1.00 95.88 475 GLN A O 1
ATOM 3767 N N . GLU A 1 476 ? -5.465 5.740 -6.689 1.00 95.19 476 GLU A N 1
ATOM 3768 C CA . GLU A 1 476 ? -6.207 4.498 -6.443 1.00 95.19 476 GLU A CA 1
ATOM 3769 C C . GLU A 1 476 ? -7.162 4.123 -7.595 1.00 95.19 476 GLU A C 1
ATOM 3771 O O . GLU A 1 476 ? -8.017 3.253 -7.427 1.00 95.19 476 GLU A O 1
ATOM 3776 N N . ASN A 1 477 ? -7.062 4.807 -8.742 1.00 96.88 477 ASN A N 1
ATOM 3777 C CA . ASN A 1 477 ? -7.912 4.630 -9.923 1.00 96.88 477 ASN A CA 1
ATOM 3778 C C . ASN A 1 477 ? -9.429 4.565 -9.602 1.00 96.88 477 ASN A C 1
ATOM 3780 O O . ASN A 1 477 ? -10.125 3.590 -9.892 1.00 96.88 477 ASN A O 1
ATOM 3784 N N . ARG A 1 478 ? -9.962 5.612 -8.957 1.00 97.19 478 ARG A N 1
ATOM 3785 C CA . ARG A 1 478 ? -11.368 5.732 -8.516 1.00 97.19 478 ARG A CA 1
ATOM 3786 C C . ARG A 1 478 ? -12.183 6.731 -9.362 1.00 97.19 478 ARG A C 1
ATOM 3788 O O . ARG A 1 478 ? -12.510 7.813 -8.866 1.00 97.19 478 ARG A O 1
ATOM 3795 N N . PRO A 1 479 ? -12.598 6.397 -10.600 1.00 96.88 479 PRO A N 1
ATOM 3796 C CA . PRO A 1 479 ? -13.193 7.370 -11.525 1.00 96.88 479 PRO A CA 1
ATOM 3797 C C . PRO A 1 479 ? -14.512 7.965 -11.014 1.00 96.88 479 PRO A C 1
ATOM 3799 O O . PRO A 1 479 ? -14.761 9.163 -11.122 1.00 96.88 479 PRO A O 1
ATOM 3802 N N . LYS A 1 480 ? -15.339 7.153 -10.340 1.00 97.25 480 LYS A N 1
ATOM 3803 C CA . LYS A 1 480 ? -16.594 7.619 -9.724 1.00 97.25 480 LYS A CA 1
ATOM 3804 C C . LYS A 1 480 ? -16.364 8.629 -8.593 1.00 97.25 480 LYS A C 1
ATOM 3806 O O . LYS A 1 480 ? -17.203 9.499 -8.384 1.00 97.25 480 LYS A O 1
ATOM 3811 N N . GLN A 1 481 ? -15.263 8.501 -7.849 1.00 97.25 481 GLN A N 1
ATOM 3812 C CA . GLN A 1 481 ? -14.904 9.447 -6.789 1.00 97.25 481 GLN A CA 1
ATOM 3813 C C . GLN A 1 481 ? -14.342 10.735 -7.399 1.00 97.25 481 GLN A C 1
ATOM 3815 O O . GLN A 1 481 ? -14.753 11.818 -6.987 1.00 97.25 481 GLN A O 1
ATOM 3820 N N . LEU A 1 482 ? -13.488 10.619 -8.424 1.00 97.25 482 LEU A N 1
ATOM 3821 C CA . LEU A 1 482 ? -12.962 11.766 -9.168 1.00 97.25 482 LEU A CA 1
ATOM 3822 C C . LEU A 1 482 ? -14.098 12.611 -9.760 1.00 97.25 482 LEU A C 1
ATOM 3824 O O . LEU A 1 482 ? -14.184 13.803 -9.474 1.00 97.25 482 LEU A O 1
ATOM 3828 N N . SER A 1 483 ? -15.031 11.982 -10.482 1.00 96.12 483 SER A N 1
ATOM 3829 C CA . SER A 1 483 ? -16.191 12.661 -11.076 1.00 96.12 483 SER A CA 1
ATOM 3830 C C . SER A 1 483 ? -16.995 13.473 -10.049 1.00 96.12 483 SER A C 1
ATOM 3832 O O . SER A 1 483 ? -17.449 14.577 -10.342 1.00 96.12 483 SER A O 1
ATOM 3834 N N . LEU A 1 484 ? -17.144 12.969 -8.819 1.00 96.06 484 LEU A N 1
ATOM 3835 C CA . LEU A 1 484 ? -17.843 13.695 -7.754 1.00 96.06 484 LEU A CA 1
ATOM 3836 C C . LEU A 1 484 ? -17.069 14.906 -7.245 1.00 96.06 484 LEU A C 1
ATOM 3838 O O . LEU A 1 484 ? -17.684 15.938 -6.991 1.00 96.06 484 LEU A O 1
ATOM 3842 N N . LEU A 1 485 ? -15.750 14.788 -7.083 1.00 96.00 485 LEU A N 1
ATOM 3843 C CA . LEU A 1 485 ? -14.918 15.914 -6.660 1.00 96.00 485 LEU A CA 1
ATOM 3844 C C . LEU A 1 485 ? -14.934 17.031 -7.706 1.00 96.00 485 LEU A C 1
ATOM 3846 O O . LEU A 1 485 ? -15.109 18.193 -7.344 1.00 96.00 485 LEU A O 1
ATOM 3850 N N . LEU A 1 486 ? -14.801 16.679 -8.987 1.00 94.00 486 LEU A N 1
ATOM 3851 C CA . LEU A 1 486 ? -14.818 17.642 -10.090 1.00 94.00 486 LEU A CA 1
ATOM 3852 C C . LEU A 1 486 ? -16.163 18.381 -10.150 1.00 94.00 486 LEU A C 1
ATOM 3854 O O . LEU A 1 486 ? -16.187 19.610 -10.125 1.00 94.00 486 LEU A O 1
ATOM 3858 N N . LYS A 1 487 ? -17.287 17.649 -10.078 1.00 92.56 487 LYS A N 1
ATOM 3859 C CA . LYS A 1 487 ? -18.642 18.235 -10.023 1.00 92.56 487 LYS A CA 1
ATOM 3860 C C . LYS A 1 487 ? -18.885 19.122 -8.799 1.00 92.56 487 LYS A C 1
ATOM 3862 O O . LYS A 1 487 ? -19.715 20.020 -8.859 1.00 92.56 487 LYS A O 1
ATOM 3867 N N . ALA A 1 488 ? -18.186 18.875 -7.693 1.00 90.50 488 ALA A N 1
ATOM 3868 C CA . ALA A 1 488 ? -18.302 19.661 -6.466 1.00 90.50 488 ALA A CA 1
ATOM 3869 C C . ALA A 1 488 ? -17.369 20.888 -6.421 1.00 90.50 488 ALA A C 1
ATOM 3871 O O . ALA A 1 488 ? -17.175 21.463 -5.351 1.00 90.50 488 ALA A O 1
ATOM 3872 N N . GLY A 1 489 ? -16.785 21.293 -7.555 1.00 82.81 489 GLY A N 1
ATOM 3873 C CA . GLY A 1 489 ? -15.993 22.522 -7.655 1.00 82.81 489 GLY A CA 1
ATOM 3874 C C . GLY A 1 489 ? -14.530 22.368 -7.239 1.00 82.81 489 GLY A C 1
ATOM 3875 O O . GLY A 1 489 ? -13.889 23.344 -6.857 1.00 82.81 489 GLY A O 1
ATOM 3876 N N . ALA A 1 490 ? -13.961 21.160 -7.318 1.00 81.88 490 ALA A N 1
ATOM 3877 C CA . ALA A 1 490 ? -12.543 20.942 -7.021 1.00 81.88 490 ALA A CA 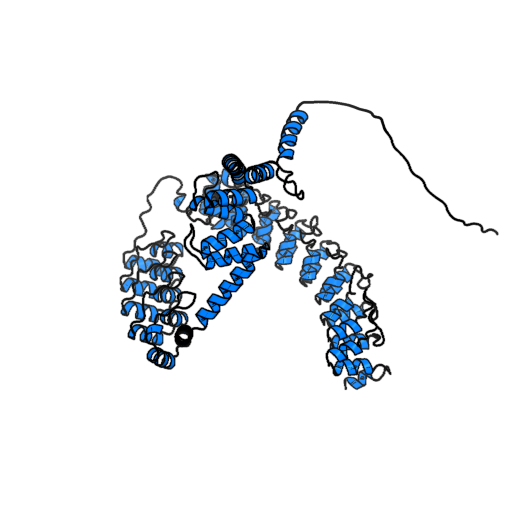1
ATOM 3878 C C . ALA A 1 490 ? -11.574 21.451 -8.117 1.00 81.88 490 ALA A C 1
ATOM 3880 O O . ALA A 1 490 ? -10.366 21.249 -7.993 1.00 81.88 490 ALA A O 1
ATOM 3881 N N . ALA A 1 491 ? -12.081 22.148 -9.142 1.00 75.81 491 ALA A N 1
ATOM 3882 C CA . ALA A 1 491 ? -11.301 22.717 -10.243 1.00 75.81 491 ALA A CA 1
ATOM 3883 C C . ALA A 1 491 ? -10.176 23.656 -9.766 1.00 75.81 491 ALA A C 1
ATOM 3885 O O . ALA A 1 491 ? -9.067 23.595 -10.275 1.00 75.81 491 ALA A O 1
ATOM 3886 N N . GLY A 1 492 ? -10.396 24.441 -8.702 1.00 81.69 492 GLY A N 1
ATOM 3887 C CA . GLY A 1 492 ? -9.379 25.365 -8.171 1.00 81.69 492 GLY A CA 1
ATOM 3888 C C . GLY A 1 492 ? -8.109 24.703 -7.611 1.00 81.69 492 GLY A C 1
ATOM 3889 O O . GLY A 1 492 ? -7.164 25.400 -7.252 1.00 81.69 492 GLY A O 1
ATOM 3890 N N . VAL A 1 493 ? -8.072 23.371 -7.501 1.00 90.81 493 VAL A N 1
ATOM 3891 C CA . VAL A 1 493 ? -6.881 22.605 -7.094 1.00 90.81 493 VAL A CA 1
ATOM 3892 C C . VAL A 1 493 ? -6.535 21.478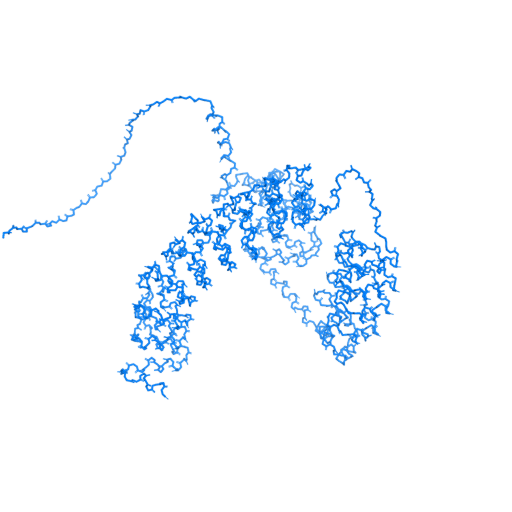 -8.068 1.00 90.81 493 VAL A C 1
ATOM 3894 O O . VAL A 1 493 ? -5.759 20.591 -7.705 1.00 90.81 493 VAL A O 1
ATOM 3897 N N . ILE A 1 494 ? -7.102 21.500 -9.279 1.00 94.12 494 ILE A N 1
ATOM 3898 C CA . ILE A 1 494 ? -6.914 20.447 -10.283 1.00 94.12 494 ILE A CA 1
ATOM 3899 C C . ILE A 1 494 ? -5.458 20.345 -10.753 1.00 94.12 494 ILE A C 1
ATOM 3901 O O . ILE A 1 494 ? -4.973 19.235 -10.935 1.00 94.12 494 ILE A O 1
ATOM 3905 N N . ASP A 1 495 ? -4.739 21.472 -10.784 1.00 95.25 495 ASP A N 1
ATOM 3906 C CA . ASP A 1 495 ? -3.326 21.559 -11.189 1.00 95.25 495 ASP A CA 1
ATOM 3907 C C . ASP A 1 495 ? -2.369 21.753 -10.009 1.00 95.25 495 ASP A C 1
ATOM 3909 O O . ASP A 1 495 ? -1.180 22.039 -10.164 1.00 95.25 495 ASP A O 1
ATOM 3913 N N . LYS A 1 496 ? -2.864 21.590 -8.779 1.00 95.12 496 LYS A N 1
ATOM 3914 C CA . LYS A 1 496 ? -2.006 21.674 -7.598 1.00 95.12 496 LYS A CA 1
ATOM 3915 C C . LYS A 1 496 ? -1.047 20.486 -7.601 1.00 95.12 496 LYS A C 1
ATOM 3917 O O . LYS A 1 496 ? -1.492 19.349 -7.537 1.00 95.12 496 LYS A O 1
ATOM 3922 N N . ALA A 1 497 ? 0.258 20.737 -7.612 1.00 95.12 497 ALA A N 1
ATOM 3923 C CA . ALA A 1 497 ? 1.256 19.679 -7.497 1.00 95.12 497 ALA A CA 1
ATOM 3924 C C . ALA A 1 497 ? 1.434 19.211 -6.042 1.00 95.12 497 ALA A C 1
ATOM 3926 O O . ALA A 1 497 ? 1.426 20.014 -5.101 1.00 95.12 497 ALA A O 1
ATOM 3927 N N . ASN A 1 498 ? 1.655 17.910 -5.851 1.00 95.38 498 ASN A N 1
ATOM 3928 C CA . ASN A 1 498 ? 2.090 17.356 -4.570 1.00 95.38 498 ASN A CA 1
ATOM 3929 C C . ASN A 1 498 ? 3.590 17.634 -4.305 1.00 95.38 498 ASN A C 1
ATOM 3931 O O . ASN A 1 498 ? 4.291 18.233 -5.122 1.00 95.38 498 ASN A O 1
ATOM 3935 N N . LYS A 1 499 ? 4.140 17.161 -3.177 1.00 94.62 499 LYS A N 1
ATOM 3936 C CA . LYS A 1 499 ? 5.560 17.385 -2.822 1.00 94.62 499 LYS A CA 1
ATOM 3937 C C . LYS A 1 499 ? 6.559 16.726 -3.779 1.00 94.62 499 LYS A C 1
ATOM 3939 O O . LYS A 1 499 ? 7.718 17.138 -3.818 1.00 94.62 499 LYS A O 1
ATOM 3944 N N . SER A 1 500 ? 6.133 15.722 -4.548 1.00 91.56 500 SER A N 1
ATOM 3945 C CA . SER A 1 500 ? 6.953 15.142 -5.619 1.00 91.56 500 SER A CA 1
ATOM 3946 C C . SER A 1 500 ? 6.943 15.979 -6.906 1.00 91.56 500 SER A C 1
ATOM 3948 O O . SER A 1 500 ? 7.694 15.680 -7.829 1.00 91.56 500 SER A O 1
ATOM 3950 N N . GLY A 1 501 ? 6.154 17.058 -6.952 1.00 92.56 501 GLY A N 1
ATOM 3951 C CA . GLY A 1 501 ? 5.986 17.903 -8.132 1.00 92.56 501 GLY A CA 1
ATOM 3952 C C . GLY A 1 501 ? 5.026 17.310 -9.162 1.00 92.56 501 GLY A C 1
ATOM 3953 O O . GLY A 1 501 ? 5.085 17.698 -10.322 1.00 92.56 501 GLY A O 1
ATOM 3954 N N . LYS A 1 502 ? 4.182 16.351 -8.764 1.00 94.94 502 LYS A N 1
ATOM 3955 C CA . LYS A 1 502 ? 3.207 15.713 -9.652 1.00 94.94 502 LYS A CA 1
ATOM 3956 C C . LYS A 1 502 ? 1.820 16.266 -9.363 1.00 94.94 502 LYS A C 1
ATOM 3958 O O . LYS A 1 502 ? 1.385 16.240 -8.212 1.00 94.94 502 LYS A O 1
ATOM 3963 N N . THR A 1 503 ? 1.155 16.760 -10.394 1.00 96.81 503 THR A N 1
ATOM 3964 C CA . THR A 1 503 ? -0.269 17.100 -10.372 1.00 96.81 503 THR A CA 1
ATOM 3965 C C . THR A 1 503 ? -1.114 15.835 -10.576 1.00 96.81 503 THR A C 1
ATOM 3967 O O . THR A 1 503 ? -0.581 14.790 -10.972 1.00 96.81 503 THR A O 1
ATOM 3970 N N . PRO A 1 504 ? -2.436 15.892 -10.345 1.00 97.50 504 PRO A N 1
ATOM 3971 C CA . PRO A 1 504 ? -3.349 14.814 -10.702 1.00 97.50 504 PRO A CA 1
ATOM 3972 C C . PRO A 1 504 ? -3.239 14.363 -12.165 1.00 97.50 504 PRO A C 1
ATOM 3974 O O . PRO A 1 504 ? -3.236 13.159 -12.415 1.00 97.50 504 PRO A O 1
ATOM 3977 N N . LEU A 1 505 ? -3.101 15.298 -13.114 1.00 98.12 505 LEU A N 1
ATOM 3978 C CA . LEU A 1 505 ? -2.987 14.973 -14.538 1.00 98.12 505 LEU A CA 1
ATOM 3979 C C . LEU A 1 505 ? -1.663 14.266 -14.849 1.00 98.12 505 LEU A C 1
ATOM 3981 O O . LEU A 1 505 ? -1.672 13.204 -15.468 1.00 98.12 505 LEU A O 1
ATOM 3985 N N . VAL A 1 506 ? -0.540 14.777 -14.330 1.00 97.06 506 VAL A N 1
ATOM 3986 C CA . VAL A 1 506 ? 0.771 14.118 -14.465 1.00 97.06 506 VAL A CA 1
ATOM 3987 C C . VAL A 1 506 ? 0.730 12.695 -13.896 1.00 97.06 506 VAL A C 1
ATOM 3989 O O . VAL A 1 506 ? 1.221 11.766 -14.533 1.00 97.06 506 VAL A O 1
ATOM 3992 N N . LEU A 1 507 ? 0.103 12.496 -12.728 1.00 97.19 507 LEU A N 1
ATOM 3993 C CA . LEU A 1 507 ? -0.065 11.166 -12.126 1.00 97.19 507 LEU A CA 1
ATOM 3994 C C . LEU A 1 507 ? -0.911 10.222 -12.991 1.00 97.19 507 LEU A C 1
ATOM 3996 O O . LEU A 1 507 ? -0.598 9.034 -13.061 1.00 97.19 507 LEU A O 1
ATOM 4000 N N . ALA A 1 508 ? -1.982 10.721 -13.615 1.00 98.19 508 ALA A N 1
ATOM 4001 C CA . ALA A 1 508 ? -2.851 9.919 -14.476 1.00 98.19 508 ALA A CA 1
ATOM 4002 C C . ALA A 1 508 ? -2.121 9.466 -15.750 1.00 98.19 508 ALA A C 1
ATOM 4004 O O . ALA A 1 508 ? -2.263 8.310 -16.154 1.00 98.19 508 ALA A O 1
ATOM 4005 N N . VAL A 1 509 ? -1.301 10.347 -16.333 1.00 97.75 509 VAL A N 1
ATOM 4006 C CA . VAL A 1 509 ? -0.474 10.034 -17.507 1.00 97.75 509 VAL A CA 1
ATOM 4007 C C . VAL A 1 509 ? 0.620 9.020 -17.164 1.00 97.75 509 VAL A C 1
ATOM 4009 O O . VAL A 1 509 ? 0.762 8.025 -17.866 1.00 97.75 509 VAL A O 1
ATOM 4012 N N . GLU A 1 510 ? 1.343 9.210 -16.055 1.00 95.38 510 GLU A N 1
ATOM 4013 C CA . GLU A 1 510 ? 2.396 8.280 -15.603 1.00 95.38 510 GLU A CA 1
ATOM 4014 C C . GLU A 1 510 ? 1.865 6.866 -15.337 1.00 95.38 510 GLU A C 1
ATOM 4016 O O . GLU A 1 510 ? 2.533 5.871 -15.599 1.00 95.38 510 GLU A O 1
ATOM 4021 N N . LYS A 1 511 ? 0.640 6.766 -14.811 1.00 96.19 511 LYS A N 1
ATOM 4022 C CA . LYS A 1 511 ? -0.020 5.482 -14.545 1.00 96.19 511 LYS A CA 1
ATOM 4023 C C . LYS A 1 511 ? -0.729 4.888 -15.763 1.00 96.19 511 LYS A C 1
ATOM 4025 O O . LYS A 1 511 ? -1.337 3.831 -15.621 1.00 96.19 511 LYS A O 1
ATOM 4030 N N . ASN A 1 512 ? -0.678 5.563 -16.912 1.00 97.19 512 ASN A N 1
ATOM 4031 C CA . ASN A 1 512 ? -1.398 5.207 -18.130 1.00 97.19 512 ASN A CA 1
ATOM 4032 C C . ASN A 1 512 ? -2.902 4.954 -17.878 1.00 97.19 512 ASN A C 1
ATOM 4034 O O . ASN A 1 512 ? -3.408 3.852 -18.080 1.00 97.19 512 ASN A O 1
ATOM 4038 N N . LEU A 1 513 ? -3.618 5.973 -17.376 1.00 98.31 513 LEU A N 1
ATOM 4039 C CA . LEU A 1 513 ? -5.057 5.916 -17.070 1.00 98.31 513 LEU A CA 1
ATOM 4040 C C . LEU A 1 513 ? -5.884 6.839 -17.998 1.00 98.31 513 LEU A C 1
ATOM 4042 O O . LEU A 1 513 ? -6.270 7.928 -17.561 1.00 98.31 513 LEU A O 1
ATOM 4046 N N . PRO A 1 514 ? -6.218 6.425 -19.240 1.00 98.06 514 PRO A N 1
ATOM 4047 C CA . PRO A 1 514 ? -6.902 7.270 -20.228 1.00 98.06 514 PRO A CA 1
ATOM 4048 C C . PRO A 1 514 ? -8.201 7.904 -19.721 1.00 98.06 514 PRO A C 1
ATOM 4050 O O . PRO A 1 514 ? -8.363 9.117 -19.794 1.00 98.06 514 PRO A O 1
ATOM 4053 N N . GLY A 1 515 ? -9.084 7.121 -19.091 1.00 98.00 515 GLY A N 1
ATOM 4054 C CA . GLY A 1 515 ? -10.345 7.652 -18.557 1.00 98.00 515 GLY A CA 1
ATOM 4055 C C . GLY A 1 515 ? -10.162 8.678 -17.430 1.00 98.00 515 GLY A C 1
ATOM 4056 O O . GLY A 1 515 ? -10.991 9.567 -17.260 1.00 98.00 515 GLY A O 1
ATOM 4057 N N . MET A 1 516 ? -9.069 8.592 -16.660 1.00 98.25 516 MET A N 1
ATOM 4058 C CA . MET A 1 516 ? -8.734 9.615 -15.660 1.00 98.25 516 MET A CA 1
ATOM 4059 C C . MET A 1 516 ? -8.185 10.881 -16.305 1.00 98.25 516 MET A C 1
ATOM 4061 O O . MET A 1 516 ? -8.535 11.974 -15.867 1.00 98.25 516 MET A O 1
ATOM 4065 N N . VAL A 1 517 ? -7.349 10.728 -17.335 1.00 98.50 517 VAL A N 1
ATOM 4066 C CA . VAL A 1 517 ? -6.828 11.844 -18.131 1.00 98.50 517 VAL A CA 1
ATOM 4067 C C . VAL A 1 517 ? -7.976 12.616 -18.772 1.00 98.50 517 VAL A C 1
ATOM 4069 O O . VAL A 1 517 ? -8.046 13.825 -18.584 1.00 98.50 517 VAL A O 1
ATOM 4072 N N . GLU A 1 518 ? -8.905 11.929 -19.441 1.00 98.31 518 GLU A N 1
ATOM 4073 C CA . GLU A 1 518 ? -10.062 12.565 -20.084 1.00 98.31 518 GLU A CA 1
ATOM 4074 C C . GLU A 1 518 ? -10.883 13.380 -19.078 1.00 98.31 518 GLU A C 1
ATOM 4076 O O . GLU A 1 518 ? -11.070 14.577 -19.266 1.00 98.31 518 GLU A O 1
ATOM 4081 N N . MET A 1 519 ? -11.267 12.784 -17.941 1.00 97.69 519 MET A N 1
ATOM 4082 C CA . MET A 1 519 ? -12.030 13.504 -16.912 1.00 97.69 519 MET A CA 1
ATOM 4083 C C . MET A 1 519 ? -11.305 14.739 -16.359 1.00 97.69 519 MET A C 1
ATOM 4085 O O . MET A 1 519 ? -11.964 15.709 -15.987 1.00 97.69 519 MET A O 1
ATOM 4089 N N . LEU A 1 520 ? -9.975 14.699 -16.230 1.00 97.88 520 LEU A N 1
ATOM 4090 C CA . LEU A 1 520 ? -9.193 15.832 -15.726 1.00 97.88 520 LEU A CA 1
ATOM 4091 C C . LEU A 1 520 ? -9.078 16.945 -16.773 1.00 97.88 520 LEU A C 1
ATOM 4093 O O . LEU A 1 520 ? -9.257 18.112 -16.427 1.00 97.88 520 LEU A O 1
ATOM 4097 N N . LEU A 1 521 ? -8.825 16.590 -18.032 1.00 97.06 521 LEU A N 1
ATOM 4098 C CA . LEU A 1 521 ? -8.748 17.538 -19.144 1.00 97.06 521 LEU A CA 1
ATOM 4099 C C . LEU A 1 521 ? -10.101 18.209 -19.412 1.00 97.06 521 LEU A C 1
ATOM 4101 O O . LEU A 1 521 ? -10.165 19.432 -19.529 1.00 97.06 521 LEU A O 1
ATOM 4105 N N . ASP A 1 522 ? -11.193 17.441 -19.405 1.00 95.62 522 ASP A N 1
ATOM 4106 C CA . ASP A 1 522 ? -12.562 17.961 -19.532 1.00 95.62 522 ASP A CA 1
ATOM 4107 C C . ASP A 1 522 ? -12.932 18.914 -18.387 1.00 95.62 522 ASP A C 1
ATOM 4109 O O . ASP A 1 522 ? -13.729 19.836 -18.559 1.00 95.62 522 ASP A O 1
ATOM 4113 N N . ALA A 1 523 ? -12.344 18.714 -17.205 1.00 95.12 523 ALA A N 1
ATOM 4114 C CA . ALA A 1 523 ? -12.519 19.597 -16.057 1.00 95.12 523 ALA A CA 1
ATOM 4115 C C . ALA A 1 523 ? -11.563 20.806 -16.046 1.00 95.12 523 ALA A C 1
ATOM 4117 O O . ALA A 1 523 ? -11.579 21.572 -15.078 1.00 95.12 523 ALA A O 1
ATOM 4118 N N . GLY A 1 524 ? -10.766 20.992 -17.103 1.00 94.44 524 GLY A N 1
ATOM 4119 C CA . GLY A 1 524 ? -9.910 22.160 -17.302 1.00 94.44 524 GLY A CA 1
ATOM 4120 C C . GLY A 1 524 ? -8.513 22.056 -16.691 1.00 94.44 524 GLY A C 1
ATOM 4121 O O . GLY A 1 524 ? -7.920 23.093 -16.411 1.00 94.44 524 GLY A O 1
ATOM 4122 N N . ALA A 1 525 ? -7.993 20.846 -16.457 1.00 96.62 525 ALA A N 1
ATOM 4123 C CA . ALA A 1 525 ? -6.585 20.675 -16.097 1.00 96.62 525 ALA A CA 1
ATOM 4124 C C . ALA A 1 525 ? -5.677 21.160 -17.236 1.00 96.62 525 ALA A C 1
ATOM 4126 O O . ALA A 1 525 ? -5.916 20.808 -18.393 1.00 96.62 525 ALA A O 1
ATOM 4127 N N . ASP A 1 526 ? -4.629 21.922 -16.912 1.00 95.44 526 ASP A N 1
ATOM 4128 C CA . ASP A 1 526 ? -3.677 22.429 -17.909 1.00 95.44 526 ASP A CA 1
ATOM 4129 C C . ASP A 1 526 ? -3.014 21.265 -18.683 1.00 95.44 526 ASP A C 1
ATOM 4131 O O . ASP A 1 526 ? -2.289 20.466 -18.086 1.00 95.44 526 ASP A O 1
ATOM 4135 N N . PRO A 1 527 ? -3.231 21.123 -19.999 1.00 95.12 527 PRO A N 1
ATOM 4136 C CA . PRO A 1 527 ? -2.700 19.993 -20.749 1.00 95.12 527 PRO A CA 1
ATOM 4137 C C . PRO A 1 527 ? -1.204 20.138 -21.093 1.00 95.12 527 PRO A C 1
ATOM 4139 O O . PRO A 1 527 ? -0.585 19.162 -21.521 1.00 95.12 527 PRO A O 1
ATOM 4142 N N . GLU A 1 528 ? -0.597 21.309 -20.871 1.00 91.69 528 GLU A N 1
ATOM 4143 C CA . GLU A 1 528 ? 0.816 21.605 -21.180 1.00 91.69 528 GLU A CA 1
ATOM 4144 C C . GLU A 1 528 ? 1.737 21.489 -19.948 1.00 91.69 528 GLU A C 1
ATOM 4146 O O . GLU A 1 528 ? 2.879 21.962 -19.921 1.00 91.69 528 GLU A O 1
ATOM 4151 N N . GLN A 1 529 ? 1.262 20.810 -18.902 1.00 91.19 529 GLN A N 1
ATOM 4152 C CA . GLN A 1 529 ? 2.027 20.589 -17.680 1.00 91.19 529 GLN A CA 1
ATOM 4153 C C . GLN A 1 529 ? 3.326 19.815 -17.926 1.00 91.19 529 GLN A C 1
ATOM 4155 O O . GLN A 1 529 ? 3.416 18.889 -18.737 1.00 91.19 529 GLN A O 1
ATOM 4160 N N . THR A 1 530 ? 4.346 20.145 -17.130 1.00 87.94 530 THR A N 1
ATOM 4161 C CA . THR A 1 530 ? 5.630 19.443 -17.154 1.00 87.94 530 THR A CA 1
ATOM 4162 C C . THR A 1 530 ? 5.961 18.832 -15.801 1.00 87.94 530 THR A C 1
ATOM 4164 O O . THR A 1 530 ? 5.632 19.362 -14.739 1.00 87.94 530 THR A O 1
ATOM 4167 N N . THR A 1 531 ? 6.628 17.679 -15.832 1.00 86.44 531 THR A N 1
ATOM 4168 C CA . THR A 1 531 ? 7.165 17.051 -14.619 1.00 86.44 531 THR A CA 1
ATOM 4169 C C . THR A 1 531 ? 8.290 17.901 -14.021 1.00 86.44 531 THR A C 1
ATOM 4171 O O . THR A 1 531 ? 8.870 18.762 -14.683 1.00 86.44 531 THR A O 1
ATOM 4174 N N . ARG A 1 532 ? 8.711 17.589 -12.789 1.00 84.69 532 ARG A N 1
ATOM 4175 C CA . ARG A 1 532 ? 9.863 18.244 -12.141 1.00 84.69 532 ARG A CA 1
ATOM 4176 C C . ARG A 1 532 ? 11.161 18.186 -12.965 1.00 84.69 532 ARG A C 1
ATOM 4178 O O . ARG A 1 532 ? 11.990 19.083 -12.851 1.00 84.69 532 ARG A O 1
ATOM 4185 N N . ASN A 1 533 ? 11.316 17.171 -13.817 1.00 83.75 533 ASN A N 1
ATOM 4186 C CA . ASN A 1 533 ? 12.463 17.012 -14.719 1.00 83.75 533 ASN A CA 1
ATOM 4187 C C . ASN A 1 533 ? 12.242 17.694 -16.084 1.00 83.75 533 ASN A C 1
ATOM 4189 O O . ASN A 1 533 ? 12.954 17.405 -17.044 1.00 83.75 533 ASN A O 1
ATOM 4193 N N . ARG A 1 534 ? 11.247 18.586 -16.180 1.00 86.12 534 ARG A N 1
ATOM 4194 C CA . ARG A 1 534 ? 10.840 19.303 -17.396 1.00 86.12 534 ARG A CA 1
ATOM 4195 C C . ARG A 1 534 ? 10.424 18.386 -18.554 1.00 86.12 534 ARG A C 1
ATOM 4197 O O . ARG A 1 534 ? 10.560 18.773 -19.707 1.00 86.12 534 ARG A O 1
ATOM 4204 N N . ARG A 1 535 ? 9.928 17.178 -18.260 1.00 87.69 535 ARG A N 1
ATOM 4205 C CA . ARG A 1 535 ? 9.335 16.290 -19.280 1.00 87.69 535 ARG A CA 1
ATOM 4206 C C . ARG A 1 535 ? 7.880 16.674 -19.533 1.00 87.69 535 ARG A C 1
ATOM 4208 O O . ARG A 1 535 ? 7.163 16.884 -18.552 1.00 87.69 535 ARG A O 1
ATOM 4215 N N . SER A 1 536 ? 7.463 16.732 -20.797 1.00 92.00 536 SER A N 1
ATOM 4216 C CA . SER A 1 536 ? 6.070 17.003 -21.186 1.00 92.00 536 SER A CA 1
ATOM 4217 C C . SER A 1 536 ? 5.159 15.791 -20.964 1.00 92.00 536 SER A C 1
ATOM 4219 O O . SER A 1 536 ? 5.634 14.652 -20.880 1.00 92.00 536 SER A O 1
ATOM 4221 N N . LEU A 1 537 ? 3.841 16.017 -20.913 1.00 94.44 537 LEU A N 1
ATOM 4222 C CA . LEU A 1 537 ? 2.861 14.925 -20.848 1.00 94.44 537 LEU A CA 1
ATOM 4223 C C . LEU A 1 537 ? 2.941 14.000 -22.070 1.00 94.44 537 LEU A C 1
ATOM 4225 O O . LEU A 1 537 ? 2.809 12.791 -21.918 1.00 94.44 537 LEU A O 1
ATOM 4229 N N . VAL A 1 538 ? 3.244 14.539 -23.256 1.00 95.31 538 VAL A N 1
ATOM 4230 C CA . VAL A 1 538 ? 3.442 13.756 -24.489 1.00 95.31 538 VAL A CA 1
ATOM 4231 C C . VAL A 1 538 ? 4.624 12.791 -24.348 1.00 95.31 538 VAL A C 1
ATOM 4233 O O . VAL A 1 538 ? 4.507 11.614 -24.686 1.00 95.31 538 VAL A O 1
ATOM 4236 N N . GLN A 1 539 ? 5.756 13.256 -23.805 1.00 93.06 539 GLN A N 1
ATOM 4237 C CA . GLN A 1 539 ? 6.916 12.396 -23.548 1.00 93.06 539 GLN A CA 1
ATOM 4238 C C . GLN A 1 539 ? 6.602 11.304 -22.518 1.00 93.06 539 GLN A C 1
ATOM 4240 O O . GLN A 1 539 ? 7.094 10.185 -22.647 1.00 93.06 539 GLN A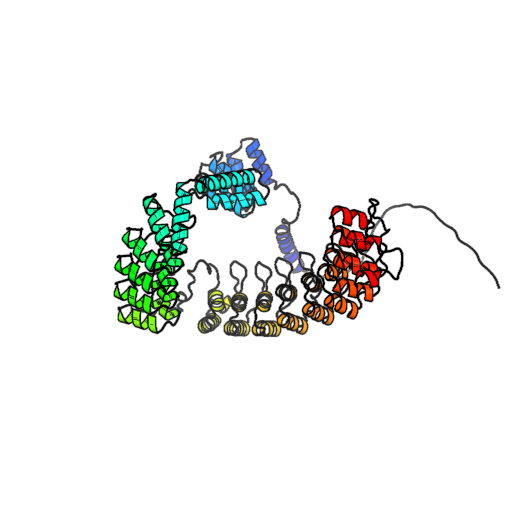 O 1
ATOM 4245 N N . LEU A 1 540 ? 5.821 11.626 -21.486 1.00 94.06 540 LEU A N 1
ATOM 4246 C CA . LEU A 1 540 ? 5.448 10.675 -20.440 1.00 94.06 540 LEU A CA 1
ATOM 4247 C C . LEU A 1 540 ? 4.462 9.619 -20.965 1.00 94.06 540 LEU A C 1
ATOM 4249 O O . LEU A 1 540 ? 4.670 8.429 -20.754 1.00 94.06 540 LEU A O 1
ATOM 4253 N N . ALA A 1 541 ? 3.443 10.038 -21.720 1.00 96.38 541 ALA A N 1
ATOM 4254 C CA . ALA A 1 541 ? 2.495 9.135 -22.368 1.00 96.38 541 ALA A CA 1
ATOM 4255 C C . ALA A 1 541 ? 3.205 8.184 -23.343 1.00 96.38 541 ALA A C 1
ATOM 4257 O O . ALA A 1 541 ? 2.944 6.984 -23.331 1.00 96.38 541 ALA A O 1
ATOM 4258 N N . ALA A 1 542 ? 4.148 8.694 -24.140 1.00 95.56 542 ALA A N 1
ATOM 4259 C CA . ALA A 1 542 ? 4.900 7.878 -25.086 1.00 95.56 542 ALA A CA 1
ATOM 4260 C C . ALA A 1 542 ? 5.817 6.844 -24.405 1.00 95.56 542 ALA A C 1
ATOM 4262 O O . ALA A 1 542 ? 5.930 5.719 -24.882 1.00 95.56 542 ALA A O 1
ATOM 4263 N N . GLU A 1 543 ? 6.444 7.198 -23.279 1.00 94.50 543 GLU A N 1
ATOM 4264 C CA . GLU A 1 543 ? 7.272 6.276 -22.485 1.00 94.50 543 GLU A CA 1
ATOM 4265 C C . GLU A 1 543 ? 6.473 5.108 -21.896 1.00 94.50 543 GLU A C 1
ATOM 4267 O O . GLU A 1 543 ? 7.021 4.018 -21.778 1.00 94.50 543 GLU A O 1
ATOM 4272 N N . HIS A 1 544 ? 5.202 5.327 -21.545 1.00 95.12 544 HIS A N 1
ATOM 4273 C CA . HIS A 1 544 ? 4.326 4.317 -20.940 1.00 95.12 544 HIS A CA 1
ATOM 4274 C C . HIS A 1 544 ? 3.362 3.643 -21.934 1.00 95.12 544 HIS A C 1
ATOM 4276 O O . HIS A 1 544 ? 2.474 2.899 -21.513 1.00 95.12 544 HIS A O 1
ATOM 4282 N N . GLY A 1 545 ? 3.497 3.916 -23.236 1.00 95.94 545 GLY A N 1
ATOM 4283 C CA . GLY A 1 545 ? 2.659 3.317 -24.282 1.00 95.94 545 GLY A CA 1
ATOM 4284 C C . GLY A 1 545 ? 1.209 3.820 -24.297 1.00 95.94 545 GLY A C 1
ATOM 4285 O O . GLY A 1 545 ? 0.302 3.106 -24.716 1.00 95.94 545 GLY A O 1
ATOM 4286 N N . GLY A 1 546 ? 0.959 5.033 -23.803 1.00 96.81 546 GLY A N 1
ATOM 4287 C CA . GLY A 1 546 ? -0.373 5.628 -23.687 1.00 96.81 546 GLY A CA 1
ATOM 4288 C C . GLY A 1 546 ? -0.898 6.209 -25.000 1.00 96.81 546 GLY A C 1
ATOM 4289 O O . GLY A 1 546 ? -1.060 7.425 -25.104 1.00 96.81 546 GLY A O 1
ATOM 4290 N N . THR A 1 547 ? -1.183 5.370 -26.000 1.00 97.88 547 THR A N 1
ATOM 4291 C CA . THR A 1 547 ? -1.705 5.811 -27.312 1.00 97.88 547 THR A CA 1
ATOM 4292 C C . THR A 1 547 ? -3.016 6.596 -27.181 1.00 97.88 547 THR A C 1
ATOM 4294 O O . THR A 1 547 ? -3.138 7.693 -27.725 1.00 97.88 547 THR A O 1
ATOM 4297 N N . GLU A 1 548 ? -3.969 6.095 -26.388 1.00 98.12 548 GLU A N 1
ATOM 4298 C CA . GLU A 1 548 ? -5.230 6.799 -26.108 1.00 98.12 548 GLU A CA 1
ATOM 4299 C C . GLU A 1 548 ? -4.994 8.143 -25.404 1.00 98.12 548 GLU A C 1
ATOM 4301 O O . GLU A 1 548 ? -5.644 9.138 -25.712 1.00 98.12 548 GLU A O 1
ATOM 4306 N N . ILE A 1 549 ? -4.013 8.208 -24.499 1.00 98.38 549 ILE A N 1
ATOM 4307 C CA . ILE A 1 549 ? -3.646 9.448 -23.804 1.00 98.38 549 ILE A CA 1
ATOM 4308 C C . ILE A 1 549 ? -3.080 10.472 -24.788 1.00 98.38 549 ILE A C 1
ATOM 4310 O O . ILE A 1 549 ? -3.432 11.644 -24.703 1.00 98.38 549 ILE A O 1
ATOM 4314 N N . LEU A 1 550 ? -2.252 10.058 -25.751 1.00 98.12 550 LEU A N 1
ATOM 4315 C CA . LEU A 1 550 ? -1.768 10.953 -26.807 1.00 98.12 550 LEU A CA 1
ATOM 4316 C C . LEU A 1 550 ? -2.915 11.489 -27.674 1.00 98.12 550 LEU A C 1
ATOM 4318 O O . LEU A 1 550 ? -2.885 12.654 -28.075 1.00 98.12 550 LEU A O 1
ATOM 4322 N N . ALA A 1 551 ? -3.932 10.667 -27.948 1.00 98.06 551 ALA A N 1
ATOM 4323 C CA . ALA A 1 551 ? -5.135 11.109 -28.646 1.00 98.06 551 ALA A CA 1
ATOM 4324 C C . ALA A 1 551 ? -5.936 12.133 -27.834 1.00 98.06 551 ALA A C 1
ATOM 4326 O O . ALA A 1 551 ? -6.333 13.165 -28.379 1.00 98.06 551 ALA A O 1
ATOM 4327 N N . LEU A 1 552 ? -6.098 11.904 -26.530 1.00 98.25 552 LEU A N 1
ATOM 4328 C CA . LEU A 1 552 ? -6.748 12.849 -25.620 1.00 98.25 552 LEU A CA 1
ATOM 4329 C C . LEU A 1 552 ? -5.971 14.169 -25.518 1.00 98.25 552 LEU A C 1
ATOM 4331 O O . LEU A 1 552 ? -6.553 15.232 -25.706 1.00 98.25 552 LEU A O 1
ATOM 4335 N N . LEU A 1 553 ? -4.654 14.132 -25.309 1.00 97.25 553 LEU A N 1
ATOM 4336 C CA . LEU A 1 553 ? -3.826 15.344 -25.259 1.00 97.25 553 LEU A CA 1
ATOM 4337 C C . LEU A 1 553 ? -3.947 16.155 -26.558 1.00 97.25 553 LEU A C 1
ATOM 4339 O O . LEU A 1 553 ? -4.175 17.363 -26.511 1.00 97.25 553 LEU A O 1
ATOM 4343 N N . LYS A 1 554 ? -3.898 15.488 -27.720 1.00 96.62 554 LYS A N 1
ATOM 4344 C CA . LYS A 1 554 ? -4.101 16.141 -29.021 1.00 96.62 554 LYS A CA 1
ATOM 4345 C C . LYS A 1 554 ? -5.502 16.753 -29.153 1.00 96.62 554 LYS A C 1
ATOM 4347 O O . LYS A 1 554 ? -5.626 17.878 -29.632 1.00 96.62 554 LYS A O 1
ATOM 4352 N N . LYS A 1 555 ? -6.554 16.046 -28.718 1.00 96.88 555 LYS A N 1
ATOM 4353 C CA . LYS A 1 555 ? -7.945 16.549 -28.693 1.00 96.88 555 LYS A CA 1
ATOM 4354 C C . LYS A 1 555 ? -8.067 17.835 -27.865 1.00 96.88 555 LYS A C 1
ATOM 4356 O O . LYS A 1 555 ? -8.837 18.713 -28.240 1.00 96.88 555 LYS A O 1
ATOM 4361 N N . HIS A 1 556 ? -7.280 17.968 -26.797 1.00 96.62 556 HIS A N 1
ATOM 4362 C CA . HIS A 1 556 ? -7.205 19.170 -25.958 1.00 96.62 556 HIS A CA 1
ATOM 4363 C C . HIS A 1 556 ? -6.137 20.188 -26.411 1.00 96.62 556 HIS A C 1
ATOM 4365 O O . HIS A 1 556 ? -5.775 21.078 -25.647 1.00 96.62 556 HIS A O 1
ATOM 4371 N N . GLY A 1 557 ? -5.658 20.100 -27.659 1.00 93.69 557 GLY A N 1
ATOM 4372 C CA . GLY A 1 557 ? -4.818 21.125 -28.291 1.00 93.69 557 GLY A CA 1
ATOM 4373 C C . GLY A 1 557 ? -3.309 20.977 -28.086 1.00 93.69 557 GLY A C 1
ATOM 4374 O O . GLY A 1 557 ? -2.564 21.834 -28.557 1.00 93.69 557 GLY A O 1
ATOM 4375 N N . VAL A 1 558 ? -2.839 19.903 -27.443 1.00 94.69 558 VAL A N 1
ATOM 4376 C CA . VAL A 1 558 ? -1.400 19.674 -27.225 1.00 94.69 558 VAL A CA 1
ATOM 4377 C C . VAL A 1 558 ? -0.725 19.241 -28.518 1.00 94.69 558 VAL A C 1
ATOM 4379 O O . VAL A 1 558 ? -1.144 18.279 -29.174 1.00 94.69 558 VAL A O 1
ATOM 4382 N N . SER A 1 559 ? 0.371 19.913 -28.865 1.00 92.62 559 SER A N 1
ATOM 4383 C CA . SER A 1 559 ? 1.177 19.532 -30.024 1.00 92.62 559 SER A CA 1
ATOM 4384 C C . SER A 1 559 ? 2.037 18.301 -29.728 1.00 92.62 559 SER A C 1
ATOM 4386 O O . SER A 1 559 ? 2.863 18.295 -28.816 1.00 92.62 559 SER A O 1
ATOM 4388 N N . LEU A 1 560 ? 1.897 17.259 -30.553 1.00 92.25 560 LEU A N 1
ATOM 4389 C CA . LEU A 1 560 ? 2.744 16.061 -30.476 1.00 92.25 560 LEU A CA 1
ATOM 4390 C C . LEU A 1 560 ? 4.142 16.279 -31.077 1.00 92.25 560 LEU A C 1
ATOM 4392 O O . LEU A 1 560 ? 5.038 15.471 -30.842 1.00 92.25 560 LEU A O 1
ATOM 4396 N N . THR A 1 561 ? 4.329 17.368 -31.830 1.00 85.62 561 THR A N 1
ATOM 4397 C CA . THR A 1 561 ? 5.587 17.744 -32.496 1.00 85.62 561 THR A CA 1
ATOM 4398 C C . THR A 1 561 ? 6.300 18.890 -31.775 1.00 85.62 561 THR A C 1
ATOM 4400 O O . THR A 1 561 ? 7.164 19.546 -32.357 1.00 85.62 561 THR A O 1
ATOM 4403 N N . ALA A 1 562 ? 5.894 19.200 -30.541 1.00 73.50 562 ALA A N 1
ATOM 4404 C CA . ALA A 1 562 ? 6.501 20.274 -29.771 1.00 73.50 562 ALA A CA 1
ATOM 4405 C C . ALA A 1 562 ? 8.007 20.010 -29.564 1.00 73.50 562 ALA A C 1
ATOM 4407 O O . ALA A 1 562 ? 8.394 18.856 -29.345 1.00 73.50 562 ALA A O 1
ATOM 4408 N N . PRO A 1 563 ? 8.855 21.058 -29.590 1.00 68.19 563 PRO A N 1
ATOM 4409 C CA . PRO A 1 563 ? 10.289 20.908 -29.385 1.00 68.19 563 PRO A CA 1
ATOM 4410 C C . PRO A 1 563 ? 10.605 20.158 -28.092 1.00 68.19 563 PRO A C 1
ATOM 4412 O O . PRO A 1 563 ? 10.002 20.405 -27.043 1.00 68.19 563 PRO A O 1
ATOM 4415 N N . VAL A 1 564 ? 11.585 19.258 -28.157 1.00 69.50 564 VAL A N 1
ATOM 4416 C CA . VAL A 1 564 ? 12.030 18.475 -27.002 1.00 69.50 564 VAL A CA 1
ATOM 4417 C C . VAL A 1 564 ? 12.525 19.406 -25.897 1.00 69.50 564 VAL A C 1
ATOM 4419 O O . VAL A 1 564 ? 13.581 20.023 -26.007 1.00 69.50 564 VAL A O 1
ATOM 4422 N N . VAL A 1 565 ? 11.771 19.478 -24.798 1.00 61.16 565 VAL A N 1
ATOM 4423 C CA . VAL A 1 565 ? 12.111 20.343 -23.658 1.00 61.16 565 VAL A CA 1
ATOM 4424 C C . VAL A 1 565 ? 13.386 19.850 -22.963 1.00 61.16 565 VAL A C 1
ATOM 4426 O O . VAL A 1 565 ? 14.226 20.664 -22.582 1.00 61.16 565 VAL A O 1
ATOM 4429 N N . THR A 1 566 ? 13.561 18.526 -22.832 1.00 66.12 566 THR A N 1
ATOM 4430 C CA . THR A 1 566 ? 14.803 17.852 -22.410 1.00 66.12 566 THR A CA 1
ATOM 4431 C C . THR A 1 566 ? 14.853 16.396 -22.914 1.00 66.12 566 THR A C 1
ATOM 4433 O O . THR A 1 566 ? 13.824 15.725 -23.019 1.00 66.12 566 THR A O 1
ATOM 4436 N N . GLY A 1 567 ? 16.057 15.872 -23.176 1.00 83.38 567 GLY A N 1
ATOM 4437 C CA . GLY A 1 567 ? 16.296 14.431 -23.354 1.00 83.38 567 GLY A CA 1
ATOM 4438 C C . GLY A 1 567 ? 15.854 13.844 -24.702 1.00 83.38 567 GLY A C 1
ATOM 4439 O O . GLY A 1 567 ? 16.235 14.349 -25.752 1.00 83.38 567 GLY A O 1
ATOM 4440 N N . ASN A 1 568 ? 15.127 12.723 -24.654 1.00 89.31 568 ASN A N 1
ATOM 4441 C CA . ASN A 1 568 ? 14.639 11.964 -25.813 1.00 89.31 568 ASN A CA 1
ATOM 4442 C C . ASN A 1 568 ? 13.303 12.522 -26.336 1.00 89.31 568 ASN A C 1
ATOM 4444 O O . ASN A 1 568 ? 12.464 12.961 -25.546 1.00 89.31 568 ASN A O 1
ATOM 4448 N N . THR A 1 569 ? 13.062 12.430 -27.647 1.00 91.69 569 THR A N 1
ATOM 4449 C CA . THR A 1 569 ? 11.751 12.749 -28.244 1.00 91.69 569 THR A CA 1
ATOM 4450 C C . THR A 1 569 ? 10.677 11.753 -27.770 1.00 91.69 569 THR A C 1
ATOM 4452 O O . THR A 1 569 ? 11.019 10.638 -27.355 1.00 91.69 569 THR A O 1
ATOM 4455 N N . PRO A 1 570 ? 9.374 12.089 -27.851 1.00 93.94 570 PRO A N 1
ATOM 4456 C CA . PRO A 1 570 ? 8.303 11.129 -27.578 1.00 93.94 570 PRO A CA 1
ATOM 4457 C C . PRO A 1 570 ? 8.446 9.834 -28.392 1.00 93.94 570 PRO A C 1
ATOM 4459 O O . PRO A 1 570 ? 8.361 8.742 -27.833 1.00 93.94 570 PRO A O 1
ATOM 4462 N N . LEU A 1 571 ? 8.771 9.940 -29.687 1.00 95.94 571 LEU A N 1
ATOM 4463 C CA . LEU A 1 571 ? 8.979 8.773 -30.547 1.00 95.94 571 LEU A CA 1
ATOM 4464 C C . LEU A 1 571 ? 10.146 7.905 -30.063 1.00 95.94 571 LEU A C 1
ATOM 4466 O O . LEU A 1 571 ? 10.026 6.682 -30.041 1.00 95.94 571 LEU A O 1
ATOM 4470 N N . MET A 1 572 ? 11.257 8.506 -29.629 1.00 95.50 572 MET A N 1
ATOM 4471 C CA . MET A 1 572 ? 12.396 7.764 -29.076 1.00 95.50 572 MET A CA 1
ATOM 4472 C C . MET A 1 572 ? 12.055 7.051 -27.766 1.00 95.50 572 MET A C 1
ATOM 4474 O O . MET A 1 572 ? 12.540 5.946 -27.541 1.00 95.50 572 MET A O 1
ATOM 4478 N N . LEU A 1 573 ? 11.231 7.655 -26.909 1.00 94.75 573 LEU A N 1
ATOM 4479 C CA . LEU A 1 573 ? 10.794 7.042 -25.651 1.00 94.75 573 LEU A CA 1
ATOM 4480 C C . LEU A 1 573 ? 9.858 5.853 -25.893 1.00 94.75 573 LEU A C 1
ATOM 4482 O O . LEU A 1 573 ? 10.067 4.796 -25.298 1.00 94.75 573 LEU A O 1
ATOM 4486 N N . ALA A 1 574 ? 8.896 5.990 -26.811 1.00 96.69 574 ALA A N 1
ATOM 4487 C CA . ALA A 1 574 ? 8.059 4.872 -27.252 1.00 96.69 574 ALA A CA 1
ATOM 4488 C C . ALA A 1 574 ? 8.903 3.763 -27.902 1.00 96.69 574 ALA A C 1
ATOM 4490 O O . ALA A 1 574 ? 8.702 2.582 -27.628 1.00 96.69 574 ALA A O 1
ATOM 4491 N N . THR A 1 575 ? 9.904 4.149 -28.701 1.00 97.25 575 THR A N 1
ATOM 4492 C CA . THR A 1 575 ? 10.834 3.218 -29.354 1.00 97.25 575 THR A CA 1
ATOM 4493 C C . THR A 1 575 ? 11.660 2.430 -28.342 1.00 97.25 575 THR A C 1
ATOM 4495 O O . THR A 1 575 ? 11.743 1.213 -28.455 1.00 97.25 575 THR A O 1
ATOM 4498 N N . ALA A 1 576 ? 12.251 3.096 -27.344 1.00 96.12 576 ALA A N 1
ATOM 4499 C CA . ALA A 1 576 ? 13.095 2.449 -26.339 1.00 96.12 576 ALA A CA 1
ATOM 4500 C C . ALA A 1 576 ? 12.350 1.358 -25.548 1.00 96.12 576 ALA A C 1
ATOM 4502 O O . ALA A 1 576 ? 12.944 0.344 -25.185 1.00 96.12 576 ALA A O 1
ATOM 4503 N N . ASN A 1 577 ? 11.052 1.566 -25.314 1.00 94.88 577 ASN A N 1
ATOM 4504 C CA . ASN A 1 577 ? 10.186 0.648 -24.574 1.00 94.88 577 ASN A CA 1
ATOM 4505 C C . ASN A 1 577 ? 9.393 -0.316 -25.480 1.00 94.88 577 ASN A C 1
ATOM 4507 O O . ASN A 1 577 ? 8.620 -1.125 -24.975 1.00 94.88 577 ASN A O 1
ATOM 4511 N N . GLY A 1 578 ? 9.584 -0.264 -26.805 1.00 95.00 578 GLY A N 1
ATOM 4512 C CA . GLY A 1 578 ? 8.937 -1.182 -27.749 1.00 95.00 578 GLY A CA 1
ATOM 4513 C C . GLY A 1 578 ? 7.434 -0.946 -27.955 1.00 95.00 578 GLY A C 1
ATOM 4514 O O . GLY A 1 578 ? 6.717 -1.863 -28.345 1.00 95.00 578 GLY A O 1
ATOM 4515 N N . HIS A 1 579 ? 6.925 0.265 -27.713 1.00 97.38 579 HIS A N 1
ATOM 4516 C CA . HIS A 1 579 ? 5.503 0.595 -27.875 1.00 97.38 579 HIS A CA 1
ATOM 4517 C C . HIS A 1 579 ? 5.148 0.892 -29.343 1.00 97.38 579 HIS A C 1
ATOM 4519 O O . HIS A 1 579 ? 4.914 2.040 -29.722 1.00 97.38 579 HIS A O 1
ATOM 4525 N N . VAL A 1 580 ? 5.121 -0.149 -30.183 1.00 96.44 580 VAL A N 1
ATOM 4526 C CA . VAL A 1 580 ? 4.961 -0.046 -31.650 1.00 96.44 580 VAL A CA 1
ATOM 4527 C C . VAL A 1 580 ? 3.675 0.683 -32.064 1.00 96.44 580 VAL A C 1
ATOM 4529 O O . VAL A 1 580 ? 3.709 1.511 -32.972 1.00 96.44 580 VAL A O 1
ATOM 4532 N N . GLU A 1 581 ? 2.553 0.441 -31.384 1.00 97.12 581 GLU A N 1
ATOM 4533 C CA . GLU A 1 581 ? 1.286 1.136 -31.662 1.00 97.12 581 GLU A CA 1
ATOM 4534 C C . GLU A 1 581 ? 1.393 2.644 -31.392 1.00 97.12 581 GLU A C 1
ATOM 4536 O O . GLU A 1 581 ? 1.037 3.470 -32.233 1.00 97.12 581 GLU A O 1
ATOM 4541 N N . THR A 1 582 ? 1.971 3.014 -30.249 1.00 97.75 582 THR A N 1
ATOM 4542 C CA . THR A 1 582 ? 2.224 4.409 -29.878 1.00 97.75 582 THR A CA 1
ATOM 4543 C C . THR A 1 582 ? 3.179 5.084 -30.862 1.00 97.75 582 THR A C 1
ATOM 4545 O O . THR A 1 582 ? 2.967 6.238 -31.237 1.00 97.75 582 THR A O 1
ATOM 4548 N N . MET A 1 583 ? 4.206 4.368 -31.334 1.00 98.06 583 MET A N 1
ATOM 4549 C CA . MET A 1 583 ? 5.096 4.857 -32.390 1.00 98.06 583 MET A CA 1
ATOM 4550 C C . MET A 1 583 ? 4.331 5.129 -33.686 1.00 98.06 583 MET A C 1
ATOM 4552 O O . MET A 1 583 ? 4.491 6.200 -34.267 1.00 98.06 583 MET A O 1
ATOM 4556 N N . ALA A 1 584 ? 3.494 4.186 -34.129 1.00 97.62 584 ALA A N 1
ATOM 4557 C CA . ALA A 1 584 ? 2.708 4.336 -35.349 1.00 97.62 584 ALA A CA 1
ATOM 4558 C C . ALA A 1 584 ? 1.780 5.553 -35.252 1.00 97.62 584 ALA A C 1
ATOM 4560 O O . ALA A 1 584 ? 1.749 6.371 -36.171 1.00 97.62 584 ALA A O 1
ATOM 4561 N N . TYR A 1 585 ? 1.110 5.723 -34.109 1.00 97.88 585 TYR A N 1
ATOM 4562 C CA . TYR A 1 585 ? 0.270 6.886 -33.846 1.00 97.88 585 TYR A CA 1
ATOM 4563 C C . TYR A 1 585 ? 1.065 8.200 -33.908 1.00 97.88 585 TYR A C 1
ATOM 4565 O O . TYR A 1 585 ? 0.652 9.132 -34.594 1.00 97.88 585 TYR A O 1
ATOM 4573 N N . LEU A 1 586 ? 2.231 8.291 -33.259 1.00 97.00 586 LEU A N 1
ATOM 4574 C CA . LEU A 1 586 ? 3.077 9.494 -33.310 1.00 97.00 586 LEU A CA 1
ATOM 4575 C C . LEU A 1 586 ? 3.523 9.829 -34.744 1.00 97.00 586 LEU A C 1
ATOM 4577 O O . LEU A 1 586 ? 3.437 10.985 -35.160 1.00 97.00 586 LEU A O 1
ATOM 4581 N N . ILE A 1 587 ? 3.941 8.824 -35.519 1.00 96.31 587 ILE A N 1
ATOM 4582 C CA . ILE A 1 587 ? 4.381 8.995 -36.913 1.00 96.31 587 ILE A CA 1
ATOM 4583 C C . ILE A 1 587 ? 3.223 9.466 -37.802 1.00 96.31 587 ILE A C 1
ATOM 4585 O O . ILE A 1 587 ? 3.380 10.412 -38.573 1.00 96.31 587 ILE A O 1
ATOM 4589 N N . GLN A 1 588 ? 2.041 8.856 -37.669 1.00 96.06 588 GLN A N 1
ATOM 4590 C CA . GLN A 1 588 ? 0.831 9.270 -38.394 1.00 96.06 588 GLN A CA 1
ATOM 4591 C C . GLN A 1 588 ? 0.414 10.709 -38.067 1.00 96.06 588 GLN A C 1
ATOM 4593 O O . GLN A 1 588 ? -0.211 11.376 -38.888 1.00 96.06 588 GLN A O 1
ATOM 4598 N N . ASN A 1 589 ? 0.784 11.201 -36.884 1.00 95.62 589 ASN A N 1
ATOM 4599 C CA . ASN A 1 589 ? 0.522 12.563 -36.436 1.00 95.62 589 ASN A CA 1
ATOM 4600 C C . ASN A 1 589 ? 1.675 13.546 -36.725 1.00 95.62 589 ASN A C 1
ATOM 4602 O O . ASN A 1 589 ? 1.698 14.636 -36.155 1.00 95.62 589 ASN A O 1
ATOM 4606 N N . GLY A 1 590 ? 2.598 13.196 -37.628 1.00 91.88 590 GLY A N 1
ATOM 4607 C CA . GLY A 1 590 ? 3.587 14.126 -38.180 1.00 91.88 590 GLY A CA 1
ATOM 4608 C C . GLY A 1 590 ? 4.872 14.289 -37.364 1.00 91.88 590 GLY A C 1
ATOM 4609 O O . GLY A 1 590 ? 5.621 15.230 -37.616 1.00 91.88 590 GLY A O 1
ATOM 4610 N N . VAL A 1 591 ? 5.153 13.400 -36.404 1.00 93.56 591 VAL A N 1
ATOM 4611 C CA . VAL A 1 591 ? 6.441 13.389 -35.686 1.00 93.56 591 VAL A CA 1
ATOM 4612 C C . VAL A 1 591 ? 7.566 12.931 -36.620 1.00 93.56 591 VAL A C 1
ATOM 4614 O O . VAL A 1 591 ? 7.451 11.893 -37.275 1.00 93.56 591 VAL A O 1
ATOM 4617 N N . ASP A 1 592 ? 8.672 13.680 -36.666 1.00 92.25 592 ASP A N 1
ATOM 4618 C CA . ASP A 1 592 ? 9.823 13.348 -37.513 1.00 92.25 592 ASP A CA 1
ATOM 4619 C C . ASP A 1 592 ? 10.564 12.102 -36.993 1.00 92.25 592 ASP A C 1
ATOM 4621 O O . ASP A 1 592 ? 11.162 12.087 -35.916 1.00 92.25 592 ASP A O 1
ATOM 4625 N N . VAL A 1 593 ? 10.573 11.044 -37.809 1.00 93.50 593 VAL A N 1
ATOM 4626 C CA . VAL A 1 593 ? 11.272 9.777 -37.531 1.00 93.50 593 VAL A CA 1
ATOM 4627 C C . VAL A 1 593 ? 12.794 9.917 -37.434 1.00 93.50 593 VAL A C 1
ATOM 4629 O O . VAL A 1 593 ? 13.463 9.035 -36.884 1.00 93.50 593 VAL A O 1
ATOM 4632 N N . ASN A 1 594 ? 13.353 10.994 -37.990 1.00 93.44 594 ASN A N 1
ATOM 4633 C CA . ASN A 1 594 ? 14.787 11.255 -38.056 1.00 93.44 594 ASN A CA 1
ATOM 4634 C C . ASN A 1 594 ? 15.253 12.353 -37.088 1.00 93.44 594 ASN A C 1
ATOM 4636 O O . ASN A 1 594 ? 16.440 12.692 -37.116 1.00 93.44 594 ASN A O 1
ATOM 4640 N N . GLU A 1 595 ? 14.370 12.870 -36.228 1.00 92.75 595 GLU A N 1
ATOM 4641 C CA . GLU A 1 595 ? 14.732 13.856 -35.208 1.00 92.75 595 GLU A CA 1
ATOM 4642 C C . GLU A 1 595 ? 15.863 13.325 -34.306 1.00 92.75 595 GLU A C 1
ATOM 4644 O O . GLU A 1 595 ? 16.028 12.112 -34.112 1.00 92.75 595 GLU A O 1
ATOM 4649 N N . ARG A 1 596 ? 16.681 14.241 -33.778 1.00 90.50 596 ARG A N 1
ATOM 4650 C CA . ARG A 1 596 ? 17.906 13.938 -33.032 1.00 90.50 596 ARG A CA 1
ATOM 4651 C C . ARG A 1 596 ? 17.815 14.460 -31.606 1.00 90.50 596 ARG A C 1
ATOM 4653 O O . ARG A 1 596 ? 17.452 15.611 -31.389 1.00 90.50 596 ARG A O 1
ATOM 4660 N N . ASN A 1 597 ? 18.174 13.623 -30.634 1.00 90.06 597 ASN A N 1
ATOM 4661 C CA . ASN A 1 597 ? 18.258 14.044 -29.235 1.00 90.06 597 ASN A CA 1
ATOM 4662 C C . ASN A 1 597 ? 19.604 14.733 -28.921 1.00 90.06 597 ASN A C 1
ATOM 4664 O O . ASN A 1 597 ? 20.472 14.868 -29.781 1.00 90.06 597 ASN A O 1
ATOM 4668 N N . ALA A 1 598 ? 19.829 15.098 -27.655 1.00 88.31 598 ALA A N 1
ATOM 4669 C CA . ALA A 1 598 ? 21.071 15.741 -27.204 1.00 88.31 598 ALA A CA 1
ATOM 4670 C C . ALA A 1 598 ? 22.356 14.898 -27.398 1.00 88.31 598 ALA A C 1
ATOM 4672 O O . ALA A 1 598 ? 23.461 15.439 -27.368 1.00 88.31 598 ALA A O 1
ATOM 4673 N N . GLN A 1 599 ? 22.240 13.580 -27.580 1.00 90.06 599 GLN A N 1
ATOM 4674 C CA . GLN A 1 599 ? 23.358 12.679 -27.895 1.00 90.06 599 GLN A CA 1
ATOM 4675 C C . GLN A 1 599 ? 23.497 12.414 -29.405 1.00 90.06 599 GLN A C 1
ATOM 4677 O O . GLN A 1 599 ? 24.294 11.562 -29.808 1.00 90.06 599 GLN A O 1
ATOM 4682 N N . ASP A 1 600 ? 22.724 13.127 -30.226 1.00 92.38 600 ASP A N 1
ATOM 4683 C CA . ASP A 1 600 ? 22.568 12.922 -31.667 1.00 92.38 600 ASP A CA 1
ATOM 4684 C C . ASP A 1 600 ? 22.104 11.496 -32.026 1.00 92.38 600 ASP A C 1
ATOM 4686 O O . ASP A 1 600 ? 22.392 10.957 -33.095 1.00 92.38 600 ASP A O 1
ATOM 4690 N N . ASN A 1 601 ? 21.364 10.841 -31.126 1.00 93.62 601 ASN A N 1
ATOM 4691 C CA . ASN A 1 601 ? 20.692 9.580 -31.431 1.00 93.62 601 ASN A CA 1
ATOM 4692 C C . ASN A 1 601 ? 19.405 9.868 -32.217 1.00 93.62 601 ASN A C 1
ATOM 4694 O O . ASN A 1 601 ? 18.652 10.769 -31.856 1.00 93.62 601 ASN A O 1
ATOM 4698 N N . SER A 1 602 ? 19.138 9.084 -33.267 1.00 94.75 602 SER A N 1
ATOM 4699 C CA . SER A 1 602 ? 17.814 8.999 -33.904 1.00 94.75 602 SER A CA 1
ATOM 4700 C C . SER A 1 602 ? 16.978 7.891 -33.256 1.00 94.75 602 SER A C 1
ATOM 4702 O O . SER A 1 602 ? 17.530 7.003 -32.600 1.00 94.75 602 SER A O 1
ATOM 4704 N N . ALA A 1 603 ? 15.660 7.876 -33.487 1.00 96.00 603 ALA A N 1
ATOM 4705 C CA . ALA A 1 603 ? 14.797 6.790 -33.010 1.00 96.00 603 ALA A CA 1
ATOM 4706 C C . ALA A 1 603 ? 15.294 5.407 -33.475 1.00 96.00 603 ALA A C 1
ATOM 4708 O O . ALA A 1 603 ? 15.296 4.457 -32.703 1.00 96.00 603 ALA A O 1
ATOM 4709 N N . LEU A 1 604 ? 15.829 5.301 -34.696 1.00 96.75 604 LEU A N 1
ATOM 4710 C CA . LEU A 1 604 ? 16.379 4.045 -35.215 1.00 96.75 604 LEU A CA 1
ATOM 4711 C C . LEU A 1 604 ? 17.656 3.595 -34.482 1.00 96.75 604 LEU A C 1
ATOM 4713 O O . LEU A 1 604 ? 17.854 2.398 -34.276 1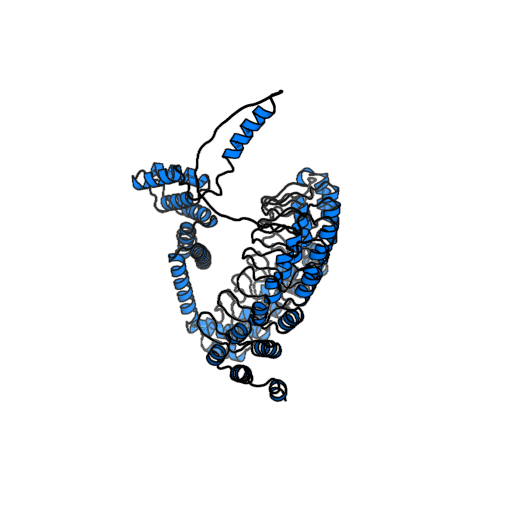.00 96.75 604 LEU A O 1
ATOM 4717 N N . ILE A 1 605 ? 18.506 4.537 -34.055 1.00 96.62 605 ILE A N 1
ATOM 4718 C CA . ILE A 1 605 ? 19.651 4.223 -33.187 1.00 96.62 605 ILE A CA 1
ATOM 4719 C C . ILE A 1 605 ? 19.144 3.718 -31.832 1.00 96.62 605 ILE A C 1
ATOM 4721 O O . ILE A 1 605 ? 19.623 2.691 -31.362 1.00 96.62 605 ILE A O 1
ATOM 4725 N N . ILE A 1 606 ? 18.134 4.371 -31.245 1.00 96.81 606 ILE A N 1
ATOM 4726 C CA . ILE A 1 606 ? 17.521 3.933 -29.981 1.00 96.81 606 ILE A CA 1
ATOM 4727 C C . ILE A 1 606 ? 16.914 2.526 -30.103 1.00 96.81 606 ILE A C 1
ATOM 4729 O O . ILE A 1 606 ? 17.150 1.695 -29.225 1.00 96.81 606 ILE A O 1
ATOM 4733 N N . ALA A 1 607 ? 16.206 2.224 -31.197 1.00 97.25 607 ALA A N 1
ATOM 4734 C CA . ALA A 1 607 ? 15.655 0.893 -31.460 1.00 97.25 607 ALA A CA 1
ATOM 4735 C C . ALA A 1 607 ? 16.757 -0.175 -31.478 1.00 97.25 607 ALA A C 1
ATOM 4737 O O . ALA A 1 607 ? 16.611 -1.231 -30.870 1.00 97.25 607 ALA A O 1
ATOM 4738 N N . ALA A 1 608 ? 17.894 0.111 -32.118 1.00 97.06 608 ALA A N 1
ATOM 4739 C CA . ALA A 1 608 ? 19.015 -0.819 -32.148 1.00 97.06 608 ALA A CA 1
ATOM 4740 C C . ALA A 1 608 ? 19.747 -0.935 -30.804 1.00 97.06 608 ALA A C 1
ATOM 4742 O O . ALA A 1 608 ? 20.111 -2.041 -30.414 1.00 97.06 608 ALA A O 1
ATOM 4743 N N . MET A 1 609 ? 19.918 0.167 -30.066 1.00 96.31 609 MET A N 1
ATOM 4744 C CA . MET A 1 609 ? 20.499 0.160 -28.715 1.00 96.31 609 MET A CA 1
ATOM 4745 C C . MET A 1 609 ? 19.677 -0.688 -27.740 1.00 96.31 609 MET A C 1
ATOM 4747 O O . MET A 1 609 ? 20.249 -1.377 -26.899 1.00 96.31 609 MET A O 1
ATOM 4751 N N . THR A 1 610 ? 18.350 -0.644 -27.865 1.00 96.38 610 THR A N 1
ATOM 4752 C CA . THR A 1 610 ? 17.392 -1.371 -27.012 1.00 96.38 610 THR A CA 1
ATOM 4753 C C . THR A 1 610 ? 16.956 -2.720 -27.592 1.00 96.38 610 THR A C 1
ATOM 4755 O O . THR A 1 610 ? 16.133 -3.406 -26.998 1.00 96.38 610 THR A O 1
ATOM 4758 N N . ASN A 1 611 ? 17.538 -3.127 -28.726 1.00 95.81 611 ASN A N 1
ATOM 4759 C CA . ASN A 1 611 ? 17.262 -4.383 -29.427 1.00 95.81 611 ASN A CA 1
ATOM 4760 C C . ASN A 1 611 ? 15.787 -4.584 -29.860 1.00 95.81 611 ASN A C 1
ATOM 4762 O O . ASN A 1 611 ? 15.296 -5.709 -29.953 1.00 95.81 611 ASN A O 1
ATOM 4766 N N . GLN A 1 612 ? 15.084 -3.492 -30.169 1.00 95.19 612 GLN A N 1
ATOM 4767 C CA . GLN A 1 612 ? 13.670 -3.474 -30.555 1.00 95.19 612 GLN A CA 1
ATOM 4768 C C . GLN A 1 612 ? 13.503 -3.639 -32.076 1.00 95.19 612 GLN A C 1
ATOM 4770 O O . GLN A 1 612 ? 13.423 -2.667 -32.832 1.00 95.19 612 GLN A O 1
ATOM 4775 N N . THR A 1 613 ? 13.468 -4.891 -32.543 1.00 93.94 613 THR A N 1
ATOM 4776 C CA . THR A 1 613 ? 13.461 -5.227 -33.985 1.00 93.94 613 THR A CA 1
ATOM 4777 C C . THR A 1 613 ? 12.205 -4.732 -34.710 1.00 93.94 613 THR A C 1
ATOM 4779 O O . THR A 1 613 ? 12.308 -4.168 -35.798 1.00 93.94 613 THR A O 1
ATOM 4782 N N . GLU A 1 614 ? 11.026 -4.896 -34.108 1.00 93.88 614 GLU A N 1
ATOM 4783 C CA . GLU A 1 614 ? 9.753 -4.448 -34.694 1.00 93.88 614 GLU A CA 1
ATOM 4784 C C . GLU A 1 614 ? 9.661 -2.920 -34.770 1.00 93.88 614 GLU A C 1
ATOM 4786 O O . GLU A 1 614 ? 9.250 -2.362 -35.787 1.00 93.88 614 GLU A O 1
ATOM 4791 N N . ALA A 1 615 ? 10.133 -2.232 -33.730 1.00 95.75 615 ALA A N 1
ATOM 4792 C CA . ALA A 1 615 ? 10.233 -0.779 -33.714 1.00 95.75 615 ALA A CA 1
ATOM 4793 C C . ALA A 1 615 ? 11.167 -0.272 -34.827 1.00 95.75 615 ALA A C 1
ATOM 4795 O O . ALA A 1 615 ? 10.819 0.650 -35.568 1.00 95.75 615 ALA A O 1
ATOM 4796 N N . ALA A 1 616 ? 12.332 -0.908 -35.002 1.00 95.31 616 ALA A N 1
ATOM 4797 C CA . ALA A 1 616 ? 13.260 -0.578 -36.081 1.00 95.31 616 ALA A CA 1
ATOM 4798 C C . ALA A 1 616 ? 12.641 -0.802 -37.469 1.00 95.31 616 ALA A C 1
ATOM 4800 O O . ALA A 1 616 ? 12.816 0.031 -38.359 1.00 95.31 616 ALA A O 1
ATOM 4801 N N . LEU A 1 617 ? 11.890 -1.892 -37.649 1.00 93.75 617 LEU A N 1
ATOM 4802 C CA . LEU A 1 617 ? 11.161 -2.162 -38.885 1.00 93.75 617 LEU A CA 1
ATOM 4803 C C . LEU A 1 617 ? 10.141 -1.060 -39.193 1.00 93.75 617 LEU A C 1
ATOM 4805 O O . LEU A 1 617 ? 10.122 -0.551 -40.315 1.00 93.75 617 LEU A O 1
ATOM 4809 N N . LEU A 1 618 ? 9.309 -0.689 -38.215 1.00 94.56 618 LEU A N 1
ATOM 4810 C CA . LEU A 1 618 ? 8.313 0.370 -38.380 1.00 94.56 618 LEU A CA 1
ATOM 4811 C C . LEU A 1 618 ? 8.988 1.687 -38.788 1.00 94.56 618 LEU A C 1
ATOM 4813 O O . LEU A 1 618 ? 8.595 2.310 -39.772 1.00 94.56 618 LEU A O 1
ATOM 4817 N N . LEU A 1 619 ? 10.059 2.073 -38.093 1.00 95.31 619 LEU A N 1
ATOM 4818 C CA . LEU A 1 619 ? 10.823 3.282 -38.404 1.00 95.31 619 LEU A CA 1
ATOM 4819 C C . LEU A 1 619 ? 11.386 3.259 -39.834 1.00 95.31 619 LEU A C 1
ATOM 4821 O O . LEU A 1 619 ? 11.268 4.245 -40.561 1.00 95.31 619 LEU A O 1
ATOM 4825 N N . LEU A 1 620 ? 11.963 2.135 -40.268 1.00 92.62 620 LEU A N 1
ATOM 4826 C CA . LEU A 1 620 ? 12.496 1.981 -41.627 1.00 92.62 620 LEU A CA 1
ATOM 4827 C C . LEU A 1 620 ? 11.401 2.086 -42.698 1.00 92.62 620 LEU A C 1
ATOM 4829 O O . LEU A 1 620 ? 11.624 2.744 -43.717 1.00 92.62 620 LEU A O 1
ATOM 4833 N N . ARG A 1 621 ? 10.214 1.509 -42.454 1.00 91.00 621 ARG A N 1
ATOM 4834 C CA . ARG A 1 621 ? 9.042 1.645 -43.343 1.00 91.00 621 ARG A CA 1
ATOM 4835 C C . ARG A 1 621 ? 8.586 3.098 -43.494 1.00 91.00 621 ARG A C 1
ATOM 4837 O O . ARG A 1 621 ? 8.072 3.465 -44.545 1.00 91.00 621 ARG A O 1
ATOM 4844 N N . HIS A 1 622 ? 8.832 3.929 -42.484 1.00 92.56 622 HIS A N 1
ATOM 4845 C CA . HIS A 1 622 ? 8.516 5.356 -42.488 1.00 92.56 622 HIS A CA 1
ATOM 4846 C C . HIS A 1 622 ? 9.725 6.256 -42.807 1.00 92.56 622 HIS A C 1
ATOM 4848 O O . HIS A 1 622 ? 9.744 7.422 -42.428 1.00 92.56 622 HIS A O 1
ATOM 4854 N N . ASN A 1 623 ? 10.708 5.756 -43.568 1.00 90.25 623 ASN A N 1
ATOM 4855 C CA . ASN A 1 623 ? 11.879 6.504 -44.056 1.00 90.25 623 ASN A CA 1
ATOM 4856 C C . ASN A 1 623 ? 12.883 6.949 -42.969 1.00 90.25 623 ASN A C 1
ATOM 4858 O O . ASN A 1 623 ? 13.566 7.971 -43.123 1.00 90.25 623 ASN A O 1
ATOM 4862 N N . ALA A 1 624 ? 13.034 6.182 -41.885 1.00 92.75 624 ALA A N 1
ATOM 4863 C CA . ALA A 1 624 ? 14.160 6.377 -40.975 1.00 92.75 624 ALA A CA 1
ATOM 4864 C C . ALA A 1 624 ? 15.501 6.073 -41.672 1.00 92.75 624 ALA A C 1
ATOM 4866 O O . ALA A 1 624 ? 15.633 5.104 -42.428 1.00 92.75 624 ALA A O 1
ATOM 4867 N N . LYS A 1 625 ? 16.513 6.902 -41.404 1.00 92.25 625 LYS A N 1
ATOM 4868 C CA . LYS A 1 625 ? 17.839 6.841 -42.037 1.00 92.25 625 LYS A CA 1
ATOM 4869 C C . LYS A 1 625 ? 18.812 5.973 -41.202 1.00 92.25 625 LYS A C 1
ATOM 4871 O O . LYS A 1 625 ? 19.292 6.434 -40.165 1.00 92.25 625 LYS A O 1
ATOM 4876 N N . PRO A 1 626 ? 19.193 4.757 -41.645 1.00 89.38 626 PRO A N 1
ATOM 4877 C CA . PRO A 1 626 ? 20.107 3.852 -40.931 1.00 89.38 626 PRO A CA 1
ATOM 4878 C C . PRO A 1 626 ? 21.567 4.317 -40.952 1.00 89.38 626 PRO A C 1
ATOM 4880 O O . PRO A 1 626 ? 22.371 3.867 -40.137 1.00 89.38 626 PRO A O 1
ATOM 4883 N N . GLY A 1 627 ? 21.920 5.211 -41.881 1.00 88.12 627 GLY A N 1
ATOM 4884 C CA . GLY A 1 627 ? 23.265 5.776 -42.002 1.00 88.12 627 GLY A CA 1
ATOM 4885 C C . GLY A 1 627 ? 23.590 6.872 -40.984 1.00 88.12 627 GLY A C 1
ATOM 4886 O O . GLY A 1 627 ? 24.749 7.278 -40.900 1.00 88.12 627 GLY A O 1
ATOM 4887 N N . LEU A 1 628 ? 22.598 7.349 -40.224 1.00 91.94 628 LEU A N 1
ATOM 4888 C CA . LEU A 1 628 ? 22.801 8.375 -39.207 1.00 91.94 628 LEU A CA 1
ATOM 4889 C C . LEU A 1 628 ? 23.731 7.880 -38.093 1.00 91.94 628 LEU A C 1
ATOM 4891 O O . LEU A 1 628 ? 23.702 6.708 -37.711 1.00 91.94 628 LEU A O 1
ATOM 4895 N N . ARG A 1 629 ? 24.559 8.793 -37.580 1.00 93.75 629 ARG A N 1
ATOM 4896 C CA . ARG A 1 629 ? 25.556 8.531 -36.533 1.00 93.75 629 ARG A CA 1
ATOM 4897 C C . ARG A 1 629 ? 25.235 9.328 -35.281 1.00 93.75 629 ARG A C 1
ATOM 4899 O O . ARG A 1 629 ? 24.739 10.432 -35.415 1.00 93.75 629 ARG A O 1
ATOM 4906 N N . ASN A 1 630 ? 25.524 8.802 -34.101 1.00 93.31 630 ASN A N 1
ATOM 4907 C CA . ASN A 1 630 ? 25.455 9.588 -32.867 1.00 93.31 630 ASN A CA 1
ATOM 4908 C C . ASN A 1 630 ? 26.747 10.394 -32.624 1.00 93.31 630 ASN A C 1
ATOM 4910 O O . ASN A 1 630 ? 27.710 10.290 -33.390 1.00 93.31 630 ASN A O 1
ATOM 4914 N N . ASN A 1 631 ? 26.816 11.130 -31.508 1.00 93.50 631 ASN A N 1
ATOM 4915 C CA . ASN A 1 631 ? 28.008 11.902 -31.117 1.00 93.50 631 ASN A CA 1
ATOM 4916 C C . ASN A 1 631 ? 29.277 11.044 -30.924 1.00 93.50 631 ASN A C 1
ATOM 4918 O O . ASN A 1 631 ? 30.390 11.566 -30.969 1.00 93.50 631 ASN A O 1
ATOM 4922 N N . LYS A 1 632 ? 29.135 9.726 -30.741 1.00 94.56 632 LYS A N 1
ATOM 4923 C CA . LYS A 1 632 ? 30.241 8.754 -30.668 1.00 94.56 632 LYS A CA 1
ATOM 4924 C C . LYS A 1 632 ? 30.569 8.111 -32.021 1.00 94.56 632 LYS A C 1
ATOM 4926 O O . LYS A 1 632 ? 31.391 7.203 -32.091 1.00 94.56 632 LYS A O 1
ATOM 4931 N N . ARG A 1 633 ? 29.965 8.603 -33.108 1.00 94.69 633 ARG A N 1
ATOM 4932 C CA . ARG A 1 633 ? 30.087 8.105 -34.489 1.00 94.69 633 ARG A CA 1
ATOM 4933 C C . ARG A 1 633 ? 29.505 6.702 -34.720 1.00 94.69 633 ARG A C 1
ATOM 4935 O O . ARG A 1 633 ? 29.774 6.118 -35.773 1.00 94.69 633 ARG A O 1
ATOM 4942 N N . GLU A 1 634 ? 28.682 6.193 -33.808 1.00 95.19 634 GLU A N 1
ATOM 4943 C CA . GLU A 1 634 ? 28.043 4.872 -33.886 1.00 95.19 634 GLU A CA 1
ATOM 4944 C C . GLU A 1 634 ? 26.730 4.942 -34.680 1.00 95.19 634 GLU A C 1
ATOM 4946 O O . GLU A 1 634 ? 25.971 5.908 -34.557 1.00 95.19 634 GLU A O 1
ATOM 4951 N N . ARG A 1 635 ? 26.450 3.919 -35.494 1.00 95.06 635 ARG A N 1
ATOM 4952 C CA . ARG A 1 635 ? 25.194 3.759 -36.251 1.00 95.06 635 ARG A CA 1
ATOM 4953 C C . ARG A 1 635 ? 24.317 2.684 -35.620 1.00 95.06 635 ARG A C 1
ATOM 4955 O O . ARG A 1 635 ? 24.800 1.822 -34.890 1.00 95.06 635 ARG A O 1
ATOM 4962 N N . ALA A 1 636 ? 23.048 2.637 -36.023 1.00 94.50 636 ALA A N 1
ATOM 4963 C CA . ALA A 1 636 ? 22.120 1.581 -35.611 1.00 94.50 636 ALA A CA 1
ATOM 4964 C C . ALA A 1 636 ? 22.676 0.160 -35.865 1.00 94.50 636 ALA A C 1
ATOM 4966 O O . ALA A 1 636 ? 22.535 -0.726 -35.028 1.00 94.50 636 ALA A O 1
ATOM 4967 N N . ILE A 1 637 ? 23.380 -0.060 -36.985 1.00 94.69 637 ILE A N 1
ATOM 4968 C CA . ILE A 1 637 ? 23.957 -1.378 -37.307 1.00 94.69 637 ILE A CA 1
ATOM 4969 C C . ILE A 1 637 ? 25.076 -1.793 -36.347 1.00 94.69 637 ILE A C 1
ATOM 4971 O O . ILE A 1 637 ? 25.293 -2.986 -36.143 1.00 94.69 637 ILE A O 1
ATOM 4975 N N . ASP A 1 638 ? 25.789 -0.828 -35.766 1.00 95.81 638 ASP A N 1
ATOM 4976 C CA . ASP A 1 638 ? 26.897 -1.107 -34.860 1.00 95.81 638 ASP A CA 1
ATOM 4977 C C . ASP A 1 638 ? 26.342 -1.672 -33.534 1.00 95.81 638 ASP A C 1
ATOM 4979 O O . ASP A 1 638 ? 26.825 -2.699 -33.061 1.00 95.81 638 ASP A O 1
ATOM 4983 N N . PHE A 1 639 ? 25.227 -1.125 -33.031 1.00 96.94 639 PHE A N 1
ATOM 4984 C CA . PHE A 1 639 ? 24.490 -1.683 -31.887 1.00 96.94 639 PHE A CA 1
ATOM 4985 C C . PHE A 1 639 ? 23.810 -3.024 -32.200 1.00 96.94 639 PHE A C 1
ATOM 4987 O O . PHE A 1 639 ? 23.875 -3.952 -31.397 1.00 96.94 639 PHE A O 1
ATOM 4994 N N . ALA A 1 640 ? 23.215 -3.184 -33.388 1.00 95.56 640 ALA A N 1
ATOM 4995 C CA . ALA A 1 640 ? 22.612 -4.459 -33.791 1.00 95.56 640 ALA A CA 1
ATOM 4996 C C . ALA A 1 640 ? 23.638 -5.612 -33.817 1.00 95.56 640 ALA A C 1
ATOM 4998 O O . ALA A 1 640 ? 23.313 -6.748 -33.470 1.00 95.56 640 ALA A O 1
ATOM 4999 N N . LYS A 1 641 ? 24.893 -5.314 -34.190 1.00 95.12 641 LYS A N 1
ATOM 5000 C CA . LYS A 1 641 ? 26.019 -6.257 -34.115 1.00 95.12 641 LYS A CA 1
ATOM 5001 C C . LYS A 1 641 ? 26.428 -6.574 -32.681 1.00 95.12 641 LYS A C 1
ATOM 5003 O O . LYS A 1 641 ? 26.674 -7.742 -32.403 1.00 95.12 641 LYS A O 1
ATOM 5008 N N . GLN A 1 642 ? 26.487 -5.572 -31.800 1.00 95.56 642 GLN A N 1
ATOM 5009 C CA . GLN A 1 642 ? 26.792 -5.775 -30.375 1.00 95.56 642 GLN A CA 1
ATOM 5010 C C . GLN A 1 642 ? 25.782 -6.719 -29.707 1.00 95.56 642 GLN A C 1
ATOM 5012 O O . GLN A 1 642 ? 26.175 -7.574 -28.924 1.00 95.56 642 GLN A O 1
ATOM 5017 N N . HIS A 1 643 ? 24.501 -6.619 -30.071 1.00 94.62 643 HIS A N 1
ATOM 5018 C CA . HIS A 1 643 ? 23.439 -7.511 -29.582 1.00 94.62 643 HIS A CA 1
ATOM 5019 C C . HIS A 1 643 ? 23.345 -8.853 -30.320 1.00 94.62 643 HIS A C 1
ATOM 5021 O O . HIS A 1 643 ? 22.459 -9.651 -30.027 1.00 94.62 643 HIS A O 1
ATOM 5027 N N . HIS A 1 644 ? 24.209 -9.106 -31.308 1.00 95.62 644 HIS A N 1
ATOM 5028 C CA . HIS A 1 644 ? 24.161 -10.293 -32.171 1.00 95.62 644 HIS A CA 1
ATOM 5029 C C . HIS A 1 644 ? 22.799 -10.528 -32.865 1.00 95.62 644 HIS A C 1
ATOM 5031 O O . HIS A 1 644 ? 22.473 -11.653 -33.251 1.00 95.62 644 HIS A O 1
ATOM 5037 N N . ASN A 1 645 ? 22.008 -9.472 -33.088 1.00 94.25 645 ASN A N 1
ATOM 5038 C CA . ASN A 1 645 ? 20.674 -9.578 -33.679 1.00 94.25 645 ASN A CA 1
ATOM 5039 C C . ASN A 1 645 ? 20.750 -9.628 -35.214 1.00 94.25 645 ASN A C 1
ATOM 5041 O O . ASN A 1 645 ? 20.752 -8.603 -35.901 1.00 94.25 645 ASN A O 1
ATOM 5045 N N . GLN A 1 646 ? 20.800 -10.844 -35.763 1.00 93.62 646 GLN A N 1
ATOM 5046 C CA . GLN A 1 646 ? 20.927 -11.073 -37.207 1.00 93.62 646 GLN A CA 1
ATOM 5047 C C . GLN A 1 646 ? 19.753 -10.515 -38.015 1.00 93.62 646 GLN A C 1
ATOM 5049 O O . GLN A 1 646 ? 19.964 -9.990 -39.109 1.00 93.62 646 GLN A O 1
ATOM 5054 N N . THR A 1 647 ? 18.534 -10.577 -37.479 1.00 91.81 647 THR A N 1
ATOM 5055 C CA . THR A 1 647 ? 17.338 -10.036 -38.136 1.00 91.81 647 THR A CA 1
ATOM 5056 C C . THR A 1 647 ? 17.453 -8.527 -38.296 1.00 91.81 647 THR A C 1
ATOM 5058 O O . THR A 1 647 ? 17.305 -8.006 -39.401 1.00 91.81 647 THR A O 1
ATOM 5061 N N . LEU A 1 648 ? 17.818 -7.820 -37.226 1.00 92.44 648 LEU A N 1
ATOM 5062 C CA . LEU A 1 648 ? 18.000 -6.374 -37.260 1.00 92.44 648 LEU A CA 1
ATOM 5063 C C . LEU A 1 648 ? 19.187 -5.956 -38.143 1.00 92.44 648 LEU A C 1
ATOM 5065 O O . LEU A 1 648 ? 19.090 -4.980 -38.886 1.00 92.44 648 LEU A O 1
ATOM 5069 N N . ILE A 1 649 ? 20.288 -6.717 -38.133 1.00 93.19 649 ILE A N 1
ATOM 5070 C CA . ILE A 1 649 ? 21.424 -6.485 -39.042 1.00 93.19 649 ILE A CA 1
ATOM 5071 C C . ILE A 1 649 ? 20.986 -6.609 -40.506 1.00 93.19 649 ILE A C 1
ATOM 5073 O O . ILE A 1 649 ? 21.399 -5.789 -41.328 1.00 93.19 649 ILE A O 1
ATOM 5077 N N . ARG A 1 650 ? 20.176 -7.621 -40.847 1.00 90.19 650 ARG A N 1
ATOM 5078 C CA . ARG A 1 650 ? 19.629 -7.789 -42.203 1.00 90.19 650 ARG A CA 1
ATOM 5079 C C . ARG A 1 650 ? 18.724 -6.613 -42.564 1.00 90.19 650 ARG A C 1
ATOM 5081 O O . ARG A 1 650 ? 18.981 -5.968 -43.575 1.00 90.19 650 ARG A O 1
ATOM 5088 N N . LEU A 1 651 ? 17.767 -6.264 -41.701 1.00 88.38 651 LEU A N 1
ATOM 5089 C CA . LEU A 1 651 ? 16.857 -5.127 -41.898 1.00 88.38 651 LEU A CA 1
ATOM 5090 C C . LEU A 1 651 ? 17.603 -3.814 -42.180 1.00 88.38 651 LEU A C 1
ATOM 5092 O O . LEU A 1 651 ? 17.276 -3.100 -43.125 1.00 88.38 651 LEU A O 1
ATOM 5096 N N . LEU A 1 652 ? 18.657 -3.521 -41.417 1.00 88.56 652 LEU A N 1
ATOM 5097 C CA . LEU A 1 652 ? 19.454 -2.301 -41.581 1.00 88.56 652 LEU A CA 1
ATOM 5098 C C . LEU A 1 652 ? 20.326 -2.294 -42.852 1.00 88.56 652 LEU A C 1
ATOM 5100 O O . LEU A 1 652 ? 20.797 -1.230 -43.254 1.00 88.56 652 LEU A O 1
ATOM 5104 N N . LYS A 1 653 ? 20.554 -3.452 -43.489 1.00 85.81 653 LYS A N 1
ATOM 5105 C CA . LYS A 1 653 ? 21.333 -3.587 -44.735 1.00 85.81 653 LYS A CA 1
ATOM 5106 C C . LYS A 1 653 ? 20.487 -3.508 -46.012 1.00 85.81 653 LYS A C 1
ATOM 5108 O O . LYS A 1 653 ? 21.044 -3.179 -47.055 1.00 85.81 653 LYS A O 1
ATOM 5113 N N . ILE A 1 654 ? 19.181 -3.782 -45.942 1.00 74.00 654 ILE A N 1
ATOM 5114 C CA . ILE A 1 654 ? 18.269 -3.887 -47.106 1.00 74.00 654 ILE A CA 1
ATOM 5115 C C . ILE A 1 654 ? 18.090 -2.555 -47.863 1.00 74.00 654 ILE A C 1
ATOM 5117 O O . ILE A 1 654 ? 17.653 -2.524 -49.006 1.00 74.00 654 ILE A O 1
ATOM 5121 N N . GLN A 1 655 ? 18.485 -1.423 -47.285 1.00 56.22 655 GLN A N 1
ATOM 5122 C CA . GLN A 1 655 ? 18.036 -0.100 -47.719 1.00 56.22 655 GLN A CA 1
ATOM 5123 C C . GLN A 1 655 ? 18.664 0.484 -49.007 1.00 56.22 655 GLN A C 1
ATOM 5125 O O . GLN A 1 655 ? 18.756 1.705 -49.137 1.00 56.22 655 GLN A O 1
ATOM 5130 N N . LYS A 1 656 ? 19.067 -0.332 -49.993 1.00 52.56 656 LYS A N 1
ATOM 5131 C CA . LYS A 1 656 ? 19.469 0.206 -51.306 1.00 52.56 656 LYS A CA 1
ATOM 5132 C C . LYS A 1 656 ? 18.313 0.425 -52.293 1.00 52.56 656 LYS A C 1
ATOM 5134 O O . LYS A 1 656 ? 18.515 1.246 -53.186 1.00 52.56 656 LYS A O 1
ATOM 5139 N N . LYS A 1 657 ? 17.121 -0.186 -52.160 1.00 49.75 657 LYS A N 1
ATOM 5140 C CA . LYS A 1 657 ? 15.979 0.087 -53.070 1.00 49.75 657 LYS A CA 1
ATOM 5141 C C . LYS A 1 657 ? 14.602 -0.025 -52.391 1.00 49.75 657 LYS A C 1
ATOM 5143 O O . LYS A 1 657 ? 14.351 -0.924 -51.601 1.00 49.75 657 LYS A O 1
ATOM 5148 N N . LYS A 1 658 ? 13.684 0.889 -52.747 1.00 44.88 658 LYS A N 1
ATOM 5149 C CA . LYS A 1 658 ? 12.292 0.999 -52.244 1.00 44.88 658 LYS A CA 1
ATOM 5150 C C . LYS A 1 658 ? 11.420 -0.260 -52.457 1.00 44.88 658 LYS A C 1
ATOM 5152 O O . LYS A 1 658 ? 10.378 -0.351 -51.821 1.00 44.88 658 LYS A O 1
ATOM 5157 N N . GLY A 1 659 ? 11.819 -1.196 -53.327 1.00 49.12 659 GLY A N 1
ATOM 5158 C CA . GLY A 1 659 ? 11.067 -2.422 -53.641 1.00 49.12 659 GLY A CA 1
ATOM 5159 C C . GLY A 1 659 ? 11.302 -3.597 -52.681 1.00 49.12 659 GLY A C 1
ATOM 5160 O O . GLY A 1 659 ? 10.405 -4.411 -52.495 1.00 49.12 659 GLY A O 1
ATOM 5161 N N . ASP A 1 660 ? 12.449 -3.644 -51.997 1.00 51.78 660 ASP A N 1
ATOM 5162 C CA . ASP A 1 660 ? 12.918 -4.852 -51.290 1.00 51.78 660 ASP A CA 1
ATOM 5163 C C . ASP A 1 660 ? 12.198 -5.116 -49.950 1.00 51.78 660 ASP A C 1
ATOM 5165 O O . ASP A 1 660 ? 12.271 -6.208 -49.389 1.00 51.78 660 ASP A O 1
ATOM 5169 N N . PHE A 1 661 ? 11.478 -4.126 -49.405 1.00 51.81 661 PHE A N 1
ATOM 5170 C CA . PHE A 1 661 ? 10.783 -4.272 -48.118 1.00 51.81 661 PHE A CA 1
ATOM 5171 C C . PHE A 1 661 ? 9.529 -5.155 -48.190 1.00 51.81 661 PHE A C 1
ATOM 5173 O O . PHE A 1 661 ? 9.143 -5.716 -47.164 1.00 51.81 661 PHE A O 1
ATOM 5180 N N . LEU A 1 662 ? 8.895 -5.269 -49.363 1.00 43.75 662 LEU A N 1
ATOM 5181 C CA . LEU A 1 662 ? 7.752 -6.164 -49.580 1.00 43.75 662 LEU A CA 1
ATOM 5182 C C . LEU A 1 662 ? 8.193 -7.623 -49.774 1.00 43.75 662 LEU A C 1
ATOM 5184 O O . LEU A 1 662 ? 7.475 -8.519 -49.342 1.00 43.75 662 LEU A O 1
ATOM 5188 N N . ASP A 1 663 ? 9.376 -7.853 -50.350 1.00 49.19 663 ASP A N 1
ATOM 5189 C CA . ASP A 1 663 ? 9.912 -9.199 -50.595 1.00 49.19 663 ASP A CA 1
ATOM 5190 C C . ASP A 1 663 ? 10.599 -9.816 -49.367 1.00 49.19 663 ASP A C 1
ATOM 5192 O O . ASP A 1 663 ? 10.674 -11.029 -49.270 1.00 49.19 663 ASP A O 1
ATOM 5196 N N . PHE A 1 664 ? 11.052 -9.023 -48.387 1.00 51.09 664 PHE A N 1
ATOM 5197 C CA . PHE A 1 664 ? 11.601 -9.561 -47.129 1.00 51.09 664 PHE A CA 1
ATOM 5198 C C . PHE A 1 664 ? 10.544 -10.219 -46.214 1.00 51.09 664 PHE A C 1
ATOM 5200 O O . PHE A 1 664 ? 10.905 -10.980 -45.320 1.00 51.09 664 PHE A O 1
ATOM 5207 N N . PHE A 1 665 ? 9.258 -9.885 -46.384 1.00 46.69 665 PHE A N 1
ATOM 5208 C CA . PHE A 1 665 ? 8.153 -10.398 -45.553 1.00 46.69 665 PHE A CA 1
ATOM 5209 C C . PHE A 1 665 ? 7.264 -11.432 -46.255 1.00 46.69 665 PHE A C 1
ATOM 5211 O O . PHE A 1 665 ? 6.351 -11.956 -45.615 1.00 46.69 665 PHE A O 1
ATOM 5218 N N . LYS A 1 666 ? 7.510 -11.700 -47.539 1.00 44.41 666 LYS A N 1
ATOM 5219 C CA . LYS A 1 666 ? 7.049 -12.921 -48.203 1.00 44.41 666 LYS A CA 1
ATOM 5220 C C . LYS A 1 666 ? 8.052 -14.030 -47.919 1.00 44.41 666 LYS A C 1
ATOM 5222 O O . LYS A 1 666 ? 7.592 -15.182 -47.780 1.00 44.41 666 LYS A O 1
#

Foldseek 3Di:
DDDDDDDDDDDDDDDDDDDYDDDDDDDDDDDPVVVVVVVVVVVVVVPPPDDDPDPDPVLLVVLVVCVVVLVQLVSLVSLVVVLVVQDLVSLQVNLVCLCVVRNHHNDNLSSLVSLVSSVVVLNLVSLQVNLVCLCVVPNHRNDNVSSLVSLVSSVVSPNVVSVVVNVVSVVVVVVVCPDPLNVLLVQLLVCLLVLNPVSNVVSCVVPVVSQLDADPFSDGSLLSNLLNLNLVSNLVSLVSVRPQCRATNQQDGSLLNCLLVLNLSSNLSSLVSPHDQCRATPQQDGSLQNNLLNLRLSSNLVSLVSPRDQCGATNVRDGSLNSNVVVVSVSSNVSCVVSPDDDPPPPDDPDPCLVVQPCVDPVNPQQDSLLSCLLVLVLVVNLVCCVVPVVQLADAGPQQDHSLLSNLLNVNLSSNVSSVVSPRDQAGAGNQQDGSLLSNLLDPDCNSNLVSLVSPRDQCTAGNQRDTSLLVCLVNVPLVSNLSCLVSPVLVCQQPATNQQDGSLNSNLLVLPLSSNLSSVVSPHDQQDAGPVRAGSLLNNLLVLNQSSNVSSVVSPDQLQPPGRAFDRSLLSNLLNLSQVSNVSSVVSPHDQCDAHPQRDGSLLSNLLSVNQSSNLSSVLSPHDQCGATPVRDGSLNSNVVVVPPSSNVSSPQPPDPPVSVVVVD

Solvent-accessible surface area (backbone atoms only — not comparable to full-atom values): 36162 Å² total; per-residue (Å²): 135,86,84,90,87,80,86,86,86,88,84,84,86,83,90,87,86,87,88,88,89,85,91,85,90,88,87,90,86,82,69,67,70,66,58,52,52,56,54,48,57,58,50,58,72,72,72,76,83,82,88,71,84,86,71,76,54,66,68,59,52,48,26,52,47,28,51,76,70,66,40,31,49,64,18,40,55,49,21,46,58,38,27,76,70,65,36,41,68,29,18,33,51,39,16,50,26,19,57,71,37,54,43,41,77,63,34,46,60,63,13,50,54,28,19,46,62,7,26,76,71,63,35,28,70,22,19,36,50,48,12,49,25,20,59,71,31,57,73,42,75,64,32,67,65,60,13,48,56,27,19,53,53,6,32,75,64,66,31,67,71,24,51,57,50,52,52,54,52,54,53,53,52,55,57,56,57,69,35,70,70,50,47,51,26,50,53,37,28,51,24,29,47,68,58,36,59,72,58,35,57,53,50,43,71,74,45,66,79,40,54,65,39,55,54,99,58,40,42,26,25,55,38,35,8,41,76,64,67,29,56,70,51,37,53,51,40,53,76,66,69,37,70,61,69,54,49,23,77,62,34,45,23,37,52,35,53,16,28,48,73,62,37,52,71,44,41,51,53,42,55,75,67,68,38,70,55,70,54,52,26,77,59,31,39,25,27,54,39,36,8,45,74,60,68,30,55,72,47,37,51,52,42,50,76,70,68,37,69,62,77,57,45,24,73,83,70,42,27,39,54,54,50,16,55,78,73,63,37,64,67,46,33,51,52,38,42,75,74,66,53,71,81,80,82,77,80,86,60,103,53,89,71,62,77,81,49,69,64,82,42,77,92,42,62,66,49,49,70,46,25,53,28,16,41,74,47,41,45,76,54,32,57,50,35,49,75,76,45,53,81,42,49,68,41,55,23,90,63,31,47,27,18,53,37,35,3,38,67,58,68,22,61,68,33,38,52,52,40,56,70,75,64,36,67,52,70,54,52,22,76,50,35,43,31,36,57,48,42,21,43,74,44,95,57,60,68,60,40,54,52,42,48,76,66,66,39,67,58,76,54,34,27,81,61,37,41,26,39,59,36,51,12,52,73,69,69,32,64,75,44,39,55,50,45,52,75,71,64,36,52,91,47,42,69,51,50,21,74,83,42,44,21,38,54,55,50,18,40,69,67,55,36,49,74,54,37,49,57,39,48,77,60,66,34,72,76,84,48,54,42,80,84,48,41,42,52,60,38,44,15,25,50,62,46,23,46,67,40,50,50,50,43,42,74,72,70,44,66,86,69,57,78,71,78,52,67,62,45,35,59,33,33,7,24,52,68,54,26,52,67,35,35,52,53,43,47,76,69,69,38,69,54,66,50,64,30,91,58,39,40,30,32,51,34,36,6,24,69,57,66,25,54,69,37,33,49,54,40,48,77,66,70,32,67,62,84,52,50,25,80,85,68,50,32,24,57,57,36,17,56,76,69,67,36,62,68,49,41,50,62,63,64,55,78,84,52,95,68,52,72,65,63,75,77,107

Secondary structure (DSSP, 8-state):
------------------------------SHHHHHHHHHHHHTTSS--SS-TT---HHHHHHHHHHHTT-HHHHHHHHHHHHHTT-HHHHHHHHHHHHHTSSS---HHHHHHHHHHHHHTT-HHHHHHHHHHHHHTSSS---HHHHHHHHHHHHHTT-HHHHHHHHHHHHHHHHHHTSHHHHHHHHHHHHHHTT-HHHHHHHHHH-GGGTT---TT---HHHHHHHTT-HHHHHHHHTTT--TT---TTS--HHHHHHHHT-HHHHHHHHHTT--TT---TTS--HHHHHHHTT-HHHHHHHHHTT--TT---TT---HHHHHHHTT-HHHHHHHHHTT--PPP----SS--GGGS-TTSGGGTT--HHHHHHHHT-HHHHHHHHHH-GGGTT---TTS--HHHHHHHTT-HHHHHHHHHTT--TT-B-TTS-BHHHHHHTSS-SHHHHHHHHTT--S----TTS--HHHHHHHTT-HHHHHHHHHTTGGGGTT---TTS--HHHHHHHTT-HHHHHHHHHTT--TT-B-TT--BHHHHHHHTT-HHHHHHHHHTT--TT---SSSS-HHHHHHHTT-HHHHHHHHHTT--TT---TT---HHHHHHHTT-HHHHHHHHHTT--TT-B-TTS-BHHHHHHHTT-HHHHHHHH-TT-TTHHHHS--

Mean predicted aligned error: 20.57 Å

Nearest PDB structures (foldseek):
  6gvm-assembly1_D  TM=9.580E-01  e=1.744E-07  synthetic construct
  2dwz-assembly2_C  TM=5.898E-01  e=3.508E-08  Mus musculus
  3aji-assembly2_C  TM=5.009E-01  e=7.589E-09  Mus musculus
  4b93-assembly1_B  TM=4.800E-01  e=5.599E-07  Homo sapiens
  7b6w-assembly1_AAA  TM=3.569E-01  e=3.486E-07  Homo sapiens

pLDDT: mean 84.43, std 19.99, range [22.34, 98.62]